Protein AF-A0A7W0NQZ9-F1 (afdb_monomer)

Sequence (507 aa):
LEPSPDFVGIAPGFDALADLITTAHADGIEVHAFVIMSAIWSKNPMFAPSPTLGPPINDQHVFNQHAWNKTTSTMRTGSDNWLTKSLAPLPTGVTFDGQRYGNDFWLDFGHPDAAAYTVDVLMHLVNNYAIDGLHLDRIRYPEFGVPAGQPAQTPANGTNVGYNSTSVARFNTRHDRTGNPAYGDEVWKQWRRHQVSNVVRRVYLNAIAAKPQLKISGALIATGSGPICAPGANCKTIWESNIRAEAYWRVYQDWRSWTEEGILDIAIPMNYKREHTPGQDVMYNEWNEWTKNQRYNRSTVIGIGNFLNAAEGNVRQVRRALATSAQGNNSDGVVFFSMATSNVAVTANPWSVPPGATTPIRSFADFARSLTTGKSGATLFEPNANDTGYQAIFSQPATIPVHSWKAAPLKGHLKGFARRANNTVLDTANVTITNLDNNTARTGATDGGGFYGGVDRTGIISRQGRARVRRRLFMCLERRCRSRHDGESQSRNSCTGHDGYSLACSA

Foldseek 3Di:
DADDAPPDPDDPPDDPQQVVCVVCVVVQHAAAAEDEQWFQFQADQLDDDDPRHHDTPDCPRLCNQQFAPNVVRAGDDDLSHQWKAFAPPEFPCQDRRRQQHNRTGTGALLNVVSLVVSLVVLVVCLQPHPHQEYEYEPLWWDDHHGDPPDDDDFLQQFERIRPRVSSQVLLCVLVVHDDDDGRRPPSVLVSSLCSSVQSLLSSLVSNCVSPVSRAYEYAAELPDAAQDDDPPRPVVVSCNHPRRVCRCGHTSNVVLVCLVQVSHQEYEYQLEFEQQDPPSVNRLLNNLQVQQVSNHLHAYAYEYAQQRAALLSVLVSQVSSQDAHPVRGGHPYYDYPPLVQNHAWDQLRCFDVVGRHTGHRDDSVQSVCCQQQQADVPHGSGDDPPDPDSDRNPVDDDHDDDRCCRVPNQFAKDKDFDADPVRHGDAQWKKWKAFPVVRDIDIGGAHRRRMDMGGRHHPPPDPDDDADADEPDPPPDDDDDDDDDDDDDDDDDDDDDDDRIYMYTDD

Structure (mmCIF, N/CA/C/O backbone):
data_AF-A0A7W0NQZ9-F1
#
_entry.id   AF-A0A7W0NQZ9-F1
#
loop_
_atom_site.group_PDB
_atom_site.id
_atom_site.type_symbol
_atom_site.label_atom_id
_atom_site.label_alt_id
_atom_site.label_comp_id
_atom_site.label_asym_id
_atom_site.label_entity_id
_atom_site.label_seq_id
_atom_site.pdbx_PDB_ins_code
_atom_site.Cartn_x
_atom_site.Cartn_y
_atom_site.Cartn_z
_atom_site.occupancy
_atom_site.B_iso_or_equiv
_atom_site.auth_seq_id
_atom_site.auth_comp_id
_atom_site.auth_asym_id
_atom_site.auth_atom_id
_atom_site.pdbx_PDB_model_num
ATOM 1 N N . LEU A 1 1 ? 6.523 -20.552 -3.587 1.00 79.38 1 LEU A N 1
ATOM 2 C CA . LEU A 1 1 ? 7.127 -19.352 -4.211 1.00 79.38 1 LEU A CA 1
ATOM 3 C C . LEU A 1 1 ? 8.152 -18.783 -3.254 1.00 79.38 1 LEU A C 1
ATOM 5 O O . LEU A 1 1 ? 9.317 -18.800 -3.601 1.00 79.38 1 LEU A O 1
ATOM 9 N N . GLU A 1 2 ? 7.745 -18.430 -2.035 1.00 88.38 2 GLU A N 1
ATOM 10 C CA . GLU A 1 2 ? 8.677 -18.200 -0.927 1.00 88.38 2 GLU A CA 1
ATOM 11 C C . GLU A 1 2 ? 8.844 -19.451 -0.053 1.00 88.38 2 GLU A C 1
ATOM 13 O O . GLU A 1 2 ? 7.896 -20.238 0.057 1.00 88.38 2 GLU A O 1
ATOM 18 N N . PRO A 1 3 ? 10.031 -19.661 0.539 1.00 90.44 3 PRO A N 1
ATOM 19 C CA . PRO A 1 3 ? 10.257 -20.703 1.530 1.00 90.44 3 PRO A CA 1
ATOM 20 C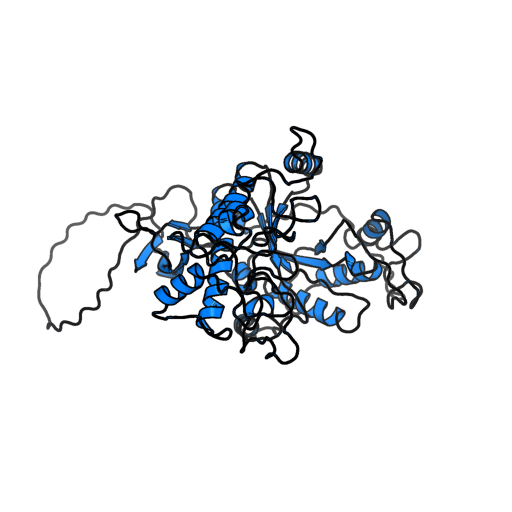 C . PRO A 1 3 ? 9.669 -20.323 2.898 1.00 90.44 3 PRO A C 1
ATOM 22 O O . PRO A 1 3 ? 9.310 -19.173 3.147 1.00 90.44 3 PRO A O 1
ATOM 25 N N . SER A 1 4 ? 9.598 -21.298 3.808 1.00 86.62 4 SER A N 1
ATOM 26 C CA . SER A 1 4 ? 9.229 -21.057 5.206 1.00 86.62 4 SER A CA 1
ATOM 27 C C . SER A 1 4 ? 10.175 -20.049 5.875 1.00 86.62 4 SER A C 1
ATOM 29 O O . SER A 1 4 ? 11.363 -20.023 5.542 1.00 86.62 4 SER A O 1
ATOM 31 N N . PRO A 1 5 ? 9.681 -19.243 6.832 1.00 85.38 5 PRO A N 1
ATOM 32 C CA . PRO A 1 5 ? 10.494 -18.229 7.487 1.00 85.38 5 PRO A CA 1
ATOM 33 C C . PRO A 1 5 ? 11.612 -18.858 8.327 1.00 85.38 5 PRO A C 1
ATOM 35 O O . PRO A 1 5 ? 11.401 -19.832 9.053 1.00 85.38 5 PRO A O 1
ATOM 38 N N . ASP A 1 6 ? 12.802 -18.266 8.258 1.00 88.19 6 ASP A N 1
ATOM 39 C CA . ASP A 1 6 ? 13.957 -18.727 9.024 1.00 88.19 6 ASP A CA 1
ATOM 40 C C . ASP A 1 6 ? 13.776 -18.484 10.527 1.00 88.19 6 ASP A C 1
ATOM 42 O O . ASP A 1 6 ? 13.259 -17.448 10.947 1.00 88.19 6 ASP A O 1
ATOM 46 N N . PHE A 1 7 ? 14.316 -19.389 11.348 1.00 87.50 7 PHE A N 1
ATOM 47 C CA . PHE A 1 7 ? 14.379 -19.249 12.810 1.00 87.50 7 PHE A CA 1
ATOM 48 C C . PHE A 1 7 ? 13.018 -19.064 13.504 1.00 87.50 7 PHE A C 1
ATOM 50 O O . PHE A 1 7 ? 12.965 -18.549 14.622 1.00 87.50 7 PHE A O 1
ATOM 57 N N . VAL A 1 8 ? 11.923 -19.497 12.874 1.00 84.06 8 VAL A N 1
ATOM 58 C CA . VAL A 1 8 ? 10.593 -19.510 13.491 1.00 84.06 8 VAL A CA 1
ATOM 59 C C . VAL A 1 8 ? 10.253 -20.934 13.912 1.00 84.06 8 VAL A C 1
ATOM 61 O O . VAL A 1 8 ? 10.234 -21.850 13.092 1.00 84.06 8 VAL A O 1
ATOM 64 N N . GLY A 1 9 ? 9.979 -21.124 15.203 1.00 84.38 9 GLY A N 1
ATOM 65 C CA . GLY A 1 9 ? 9.530 -22.402 15.751 1.00 84.38 9 GLY A CA 1
ATOM 66 C C . GLY A 1 9 ? 8.076 -22.686 15.381 1.00 84.38 9 GLY A C 1
ATOM 67 O O . GLY A 1 9 ? 7.191 -22.505 16.209 1.00 84.38 9 GLY A O 1
ATOM 68 N N . ILE A 1 10 ? 7.829 -23.099 14.138 1.00 84.56 10 ILE A N 1
ATOM 69 C CA . ILE A 1 10 ? 6.520 -23.582 13.683 1.00 84.56 10 ILE A CA 1
ATOM 70 C C . ILE A 1 10 ? 6.532 -25.108 13.764 1.00 84.56 10 ILE A C 1
ATOM 72 O O . ILE A 1 10 ? 7.441 -25.753 13.237 1.00 84.56 10 ILE A O 1
ATOM 76 N N . ALA A 1 11 ? 5.540 -25.687 14.444 1.00 88.69 11 ALA A N 1
ATOM 77 C CA . ALA A 1 11 ? 5.399 -27.136 14.521 1.00 88.69 11 ALA A CA 1
ATOM 78 C C . ALA A 1 11 ? 5.267 -27.733 13.102 1.00 88.69 11 ALA A C 1
ATOM 80 O O . ALA A 1 11 ? 4.543 -27.168 12.277 1.00 88.69 11 ALA A O 1
ATOM 81 N N . PRO A 1 12 ? 5.936 -28.859 12.785 1.00 87.44 12 PRO A N 1
ATOM 82 C CA . PRO A 1 12 ? 5.826 -29.480 11.469 1.00 87.44 12 PRO A CA 1
ATOM 83 C C . PRO A 1 12 ? 4.366 -29.727 11.070 1.00 87.44 12 PRO A C 1
ATOM 85 O O . PRO A 1 12 ? 3.598 -30.303 11.836 1.00 87.44 12 PRO A O 1
ATOM 88 N N . GLY A 1 13 ? 3.989 -29.284 9.869 1.00 87.62 13 GLY A N 1
ATOM 89 C CA . GLY A 1 13 ? 2.629 -29.428 9.341 1.00 87.62 13 GLY A CA 1
ATOM 90 C C . GLY A 1 13 ? 1.604 -28.417 9.869 1.00 87.62 13 GLY A C 1
ATOM 91 O O . GLY A 1 13 ? 0.474 -28.433 9.392 1.00 87.62 13 GLY A O 1
ATOM 92 N N . PHE A 1 14 ? 1.966 -27.529 10.803 1.00 92.88 14 PHE A N 1
ATOM 93 C CA . PHE A 1 14 ? 1.064 -26.469 11.253 1.00 92.88 14 PHE A CA 1
ATOM 94 C C . PHE A 1 14 ? 0.986 -25.334 10.225 1.00 92.88 14 PHE A C 1
ATOM 96 O O . PHE A 1 14 ? 1.981 -24.659 9.952 1.00 92.88 14 PHE A O 1
ATOM 103 N N . ASP A 1 15 ? -0.211 -25.107 9.686 1.00 93.06 15 ASP A N 1
ATOM 104 C CA . ASP A 1 15 ? -0.520 -23.977 8.813 1.00 93.06 15 ASP A CA 1
ATOM 105 C C . ASP A 1 15 ? -1.278 -22.902 9.602 1.00 93.06 15 ASP A C 1
ATOM 107 O O . ASP A 1 15 ? -2.495 -22.968 9.785 1.00 93.06 15 ASP A O 1
ATOM 111 N N . ALA A 1 16 ? -0.536 -21.897 10.065 1.00 92.75 16 ALA A N 1
ATOM 112 C CA . ALA A 1 16 ? -1.077 -20.822 10.889 1.00 92.75 16 ALA A CA 1
ATOM 113 C C . ALA A 1 16 ? -2.150 -19.983 10.172 1.00 92.75 16 ALA A C 1
ATOM 115 O O . ALA A 1 16 ? -3.039 -19.441 10.826 1.00 92.75 16 ALA A O 1
ATOM 116 N N . LEU A 1 17 ? -2.081 -19.853 8.842 1.00 94.88 17 LEU A N 1
ATOM 117 C CA . LEU A 1 17 ? -3.069 -19.078 8.096 1.00 94.88 17 LEU A CA 1
ATOM 118 C C . LEU A 1 17 ? -4.365 -19.878 7.930 1.00 94.88 17 LEU A C 1
ATOM 120 O O . LEU A 1 17 ? -5.444 -19.321 8.117 1.00 94.88 17 LEU A O 1
ATOM 124 N N . ALA A 1 18 ? -4.276 -21.173 7.617 1.00 96.81 18 ALA A N 1
ATOM 125 C CA . ALA A 1 18 ? -5.454 -22.035 7.514 1.00 96.81 18 ALA A CA 1
ATOM 126 C C . ALA A 1 18 ? -6.194 -22.174 8.858 1.00 96.81 18 ALA A C 1
ATOM 128 O O . ALA A 1 18 ? -7.426 -22.118 8.890 1.00 96.81 18 ALA A O 1
ATOM 129 N N . ASP A 1 19 ? -5.449 -22.305 9.959 1.00 96.88 19 ASP A N 1
ATOM 130 C CA . ASP A 1 19 ? -5.996 -22.362 11.320 1.00 96.88 19 ASP A CA 1
ATOM 131 C C . ASP A 1 19 ? -6.724 -21.059 11.700 1.00 96.88 19 ASP A C 1
ATOM 133 O O . ASP A 1 19 ? -7.880 -21.085 12.137 1.00 96.88 19 ASP A O 1
ATOM 137 N N . LEU A 1 20 ? -6.100 -19.905 11.422 1.00 96.94 20 LEU A N 1
ATOM 138 C CA . LEU A 1 20 ? -6.706 -18.589 11.638 1.00 96.94 20 LEU A CA 1
ATOM 139 C C . LEU A 1 20 ? -7.997 -18.411 10.831 1.00 96.94 20 LEU A C 1
ATOM 141 O O . LEU A 1 20 ? -8.989 -17.928 11.371 1.00 96.94 20 LEU A O 1
ATOM 145 N N . ILE A 1 21 ? -7.989 -18.792 9.549 1.00 98.50 21 ILE A N 1
ATOM 146 C CA . ILE A 1 21 ? -9.169 -18.707 8.676 1.00 98.50 21 ILE A CA 1
ATOM 147 C C . ILE A 1 21 ? -10.305 -19.558 9.234 1.00 98.50 21 ILE A C 1
ATOM 149 O O . ILE A 1 21 ? -11.417 -19.062 9.387 1.00 98.50 21 ILE A O 1
ATOM 153 N N . THR A 1 22 ? -10.016 -20.811 9.589 1.00 98.25 22 THR A N 1
ATOM 154 C CA . THR A 1 22 ? -11.019 -21.738 10.131 1.00 98.25 22 THR A CA 1
ATOM 155 C C . THR A 1 22 ? -11.648 -21.187 11.409 1.00 98.25 22 THR A C 1
ATOM 157 O O . THR A 1 22 ? -12.871 -21.185 11.544 1.00 98.25 22 THR A O 1
ATOM 160 N N . THR A 1 23 ? -10.820 -20.667 12.317 1.00 98.06 23 THR A N 1
ATOM 161 C CA . THR A 1 23 ? -11.275 -20.081 13.583 1.00 98.06 23 THR A CA 1
ATOM 162 C C . THR A 1 23 ? -12.136 -18.840 13.345 1.00 98.06 23 THR A C 1
ATOM 164 O O . THR A 1 23 ? -13.254 -18.759 13.840 1.00 98.06 23 THR A O 1
ATOM 167 N N . ALA A 1 24 ? -11.662 -17.893 12.532 1.00 97.44 24 ALA A N 1
ATOM 168 C CA . ALA A 1 24 ? -12.381 -16.651 12.257 1.00 97.44 24 ALA A CA 1
ATOM 169 C C . ALA A 1 24 ? -13.720 -16.889 11.540 1.00 97.44 24 ALA A C 1
ATOM 171 O O . ALA A 1 24 ? -14.727 -16.263 11.872 1.00 97.44 24 ALA A O 1
ATOM 172 N N . HIS A 1 25 ? -13.758 -17.819 10.582 1.00 97.62 25 HIS A N 1
ATOM 173 C CA . HIS A 1 25 ? -14.977 -18.155 9.847 1.00 97.62 25 HIS A CA 1
ATOM 174 C C . HIS A 1 25 ? -16.044 -18.792 10.739 1.00 97.62 25 HIS A C 1
ATOM 176 O O . HIS A 1 25 ? -17.227 -18.516 10.536 1.00 97.62 25 HIS A O 1
ATOM 182 N N . ALA A 1 26 ? -15.654 -19.580 11.747 1.00 97.44 26 ALA A N 1
ATOM 183 C CA . ALA A 1 26 ? -16.587 -20.135 12.731 1.00 97.44 26 ALA A CA 1
ATOM 184 C C . ALA A 1 26 ? -17.310 -19.043 13.546 1.00 97.44 26 ALA A C 1
ATOM 186 O O . ALA A 1 26 ? -18.457 -19.238 13.944 1.00 97.44 26 ALA A O 1
ATOM 187 N N . ASP A 1 27 ? -16.673 -17.880 13.712 1.00 95.38 27 ASP A N 1
ATOM 188 C CA . ASP A 1 27 ? -17.217 -16.704 14.399 1.00 95.38 27 ASP A CA 1
ATOM 189 C C . ASP A 1 27 ? -17.801 -15.645 13.437 1.00 95.38 27 ASP A C 1
ATOM 191 O O . ASP A 1 27 ? -18.165 -14.544 13.856 1.00 95.38 27 ASP A O 1
ATOM 195 N N . GLY A 1 28 ? -17.905 -15.949 12.137 1.00 95.12 28 GLY A N 1
ATOM 196 C CA . GLY A 1 28 ? -18.458 -15.029 11.136 1.00 95.12 28 GLY A CA 1
ATOM 197 C C . GLY A 1 28 ? -17.571 -13.813 10.831 1.00 95.12 28 GLY A C 1
ATOM 198 O O . GLY A 1 28 ? -18.083 -12.755 10.461 1.00 95.12 28 GLY A O 1
ATOM 199 N N . ILE A 1 29 ? -16.252 -13.945 10.991 1.00 96.44 29 ILE A N 1
ATOM 200 C CA . ILE A 1 29 ? -15.260 -12.890 10.747 1.00 96.44 29 ILE A CA 1
ATOM 201 C C . ILE A 1 29 ? -14.562 -13.137 9.406 1.00 96.44 29 ILE A C 1
ATOM 203 O O . ILE A 1 29 ? -14.013 -14.210 9.177 1.00 96.44 29 ILE A O 1
ATOM 207 N N . GLU A 1 30 ? -14.521 -12.124 8.536 1.00 97.31 30 GLU A N 1
ATOM 208 C CA . GLU A 1 30 ? -13.707 -12.183 7.316 1.00 97.31 30 GLU A CA 1
ATOM 209 C C . GLU A 1 30 ? -12.208 -12.116 7.634 1.00 97.31 30 GLU A C 1
ATOM 211 O O . GLU A 1 30 ? -11.756 -11.256 8.394 1.00 97.31 30 GLU A O 1
ATOM 216 N N . VAL A 1 31 ? -11.413 -12.938 6.950 1.00 98.06 31 VAL A N 1
ATOM 217 C CA . VAL A 1 31 ? -9.950 -12.891 7.018 1.00 98.06 31 VAL A CA 1
ATOM 218 C C . VAL A 1 31 ? -9.384 -12.250 5.760 1.00 98.06 31 VAL A C 1
ATOM 220 O O . VAL A 1 31 ? -9.471 -12.780 4.650 1.00 98.06 31 VAL A O 1
ATOM 223 N N . HIS A 1 32 ? -8.753 -11.091 5.951 1.00 98.06 32 HIS A N 1
ATOM 224 C CA . HIS A 1 32 ? -8.033 -10.372 4.906 1.00 98.06 32 HIS A CA 1
ATOM 225 C C . HIS A 1 32 ? -6.533 -10.558 5.133 1.00 98.06 32 HIS A C 1
ATOM 227 O O . HIS A 1 32 ? -5.989 -10.051 6.113 1.00 98.06 32 HIS A O 1
ATOM 233 N N . ALA A 1 33 ? -5.852 -11.282 4.244 1.00 97.94 33 ALA A N 1
ATOM 234 C CA . ALA A 1 33 ? -4.421 -11.530 4.389 1.00 97.94 33 ALA A CA 1
ATOM 235 C C . ALA A 1 33 ? -3.634 -10.220 4.229 1.00 97.94 33 ALA A C 1
ATOM 237 O O . ALA A 1 33 ? -3.613 -9.632 3.146 1.00 97.94 33 ALA A O 1
ATOM 238 N N . PHE A 1 34 ? -2.995 -9.767 5.311 1.00 97.06 34 PHE A N 1
ATOM 239 C CA . PHE A 1 34 ? -2.108 -8.606 5.317 1.00 97.06 34 PHE A CA 1
ATOM 240 C C . PHE A 1 34 ? -0.764 -8.994 4.695 1.00 97.06 34 PHE A C 1
ATOM 242 O O . PHE A 1 34 ? -0.037 -9.811 5.259 1.00 97.06 34 PHE A O 1
ATOM 249 N N . VAL A 1 35 ? -0.409 -8.394 3.557 1.00 96.88 35 VAL A N 1
ATOM 250 C CA . VAL A 1 35 ? 0.808 -8.742 2.808 1.00 96.88 35 VAL A CA 1
ATOM 251 C C . VAL A 1 35 ? 1.650 -7.501 2.538 1.00 96.88 35 VAL A C 1
ATOM 253 O O . VAL A 1 35 ? 1.198 -6.555 1.891 1.00 96.88 35 VAL A O 1
ATOM 256 N N . ILE A 1 36 ? 2.906 -7.532 2.982 1.00 96.44 36 ILE A N 1
ATOM 257 C CA . ILE A 1 36 ? 3.925 -6.556 2.591 1.00 96.44 36 ILE A CA 1
ATOM 258 C C . ILE A 1 36 ? 4.351 -6.853 1.152 1.00 96.44 36 ILE A C 1
ATOM 260 O O . ILE A 1 36 ? 4.851 -7.932 0.854 1.00 96.44 36 ILE A O 1
ATOM 264 N N . MET A 1 37 ? 4.154 -5.892 0.252 1.00 96.00 37 MET A N 1
ATOM 265 C CA . MET A 1 37 ? 4.296 -6.142 -1.185 1.00 96.00 37 MET A CA 1
ATOM 266 C C . MET A 1 37 ? 5.717 -5.994 -1.738 1.00 96.00 37 MET A C 1
ATOM 268 O O . MET A 1 37 ? 6.021 -6.550 -2.792 1.00 96.00 37 MET A O 1
ATOM 272 N N . SER A 1 38 ? 6.564 -5.207 -1.079 1.00 96.19 38 SER A N 1
ATOM 273 C CA . SER A 1 38 ? 7.838 -4.751 -1.650 1.00 96.19 38 SER A CA 1
ATOM 274 C C . SER A 1 38 ? 9.029 -4.907 -0.709 1.00 96.19 38 SER A C 1
ATOM 276 O O . SER A 1 38 ? 10.104 -5.243 -1.187 1.00 96.19 38 SER A O 1
ATOM 278 N N . ALA A 1 39 ? 8.881 -4.710 0.605 1.00 97.06 39 ALA A N 1
ATOM 279 C CA . ALA A 1 39 ? 9.972 -4.922 1.557 1.00 97.06 39 ALA A CA 1
ATOM 280 C C . ALA A 1 39 ? 10.151 -6.419 1.858 1.00 97.06 39 ALA A C 1
ATOM 282 O O . ALA A 1 39 ? 9.292 -7.028 2.488 1.00 97.06 39 ALA A O 1
ATOM 283 N N . ILE A 1 40 ? 11.261 -6.999 1.403 1.00 96.06 40 ILE A N 1
ATOM 284 C CA . ILE A 1 40 ? 11.466 -8.459 1.368 1.00 96.06 40 ILE A CA 1
ATOM 285 C C . ILE A 1 40 ? 12.496 -8.976 2.373 1.00 96.06 40 ILE A C 1
ATOM 287 O O . ILE A 1 40 ? 12.542 -10.170 2.644 1.00 96.06 40 ILE A O 1
ATOM 291 N N . TRP A 1 41 ? 13.350 -8.110 2.917 1.00 96.75 41 TRP A N 1
ATOM 292 C CA . TRP A 1 41 ? 14.337 -8.504 3.922 1.00 96.75 41 TRP A CA 1
ATOM 293 C C . TRP A 1 41 ? 14.789 -7.304 4.743 1.00 96.75 41 TRP A C 1
ATOM 295 O O . TRP A 1 41 ? 14.931 -6.216 4.191 1.00 96.75 41 TRP A O 1
ATOM 305 N N . SER A 1 42 ? 15.047 -7.494 6.039 1.00 95.69 42 SER A N 1
ATOM 306 C CA . SER A 1 42 ? 15.401 -6.397 6.955 1.00 95.69 42 SER A CA 1
ATOM 307 C C . SER A 1 42 ? 16.732 -6.579 7.696 1.00 95.69 42 SER A C 1
ATOM 309 O O . SER A 1 42 ? 17.272 -5.631 8.276 1.00 95.69 42 SER A O 1
ATOM 311 N N . LYS A 1 43 ? 17.303 -7.788 7.682 1.00 95.62 43 LYS A N 1
ATOM 312 C CA . LYS A 1 43 ? 18.543 -8.099 8.405 1.00 95.62 43 LYS A CA 1
ATOM 313 C C . LYS A 1 43 ? 19.764 -7.699 7.580 1.00 95.62 43 LYS A C 1
ATOM 315 O O . LYS A 1 43 ? 19.735 -7.723 6.351 1.00 95.62 43 LYS A O 1
ATOM 320 N N . ASN A 1 44 ? 20.851 -7.324 8.256 1.00 96.38 44 ASN A N 1
ATOM 321 C CA . ASN A 1 44 ? 22.106 -6.985 7.585 1.00 96.38 44 ASN A CA 1
ATOM 322 C C . ASN A 1 44 ? 22.758 -8.268 7.019 1.00 96.38 44 ASN A C 1
ATOM 324 O O . ASN A 1 44 ? 23.169 -9.116 7.817 1.00 96.38 44 ASN A O 1
ATOM 328 N N . PRO A 1 45 ? 22.888 -8.408 5.685 1.00 97.00 45 PRO A N 1
ATOM 329 C CA . PRO A 1 45 ? 23.332 -9.644 5.046 1.00 97.00 45 PRO A CA 1
ATOM 330 C C . PRO A 1 45 ? 24.853 -9.865 5.085 1.00 97.00 45 PRO A C 1
ATOM 332 O O . PRO A 1 45 ? 25.317 -10.908 4.637 1.00 97.00 45 PRO A O 1
ATOM 335 N N . MET A 1 46 ? 25.629 -8.920 5.631 1.00 96.81 46 MET A N 1
ATOM 336 C CA . MET A 1 46 ? 27.085 -9.058 5.803 1.00 96.81 46 MET A CA 1
ATOM 337 C C . MET A 1 46 ? 27.480 -10.070 6.884 1.00 96.81 46 MET A C 1
ATOM 339 O O . MET A 1 46 ? 28.637 -10.470 6.964 1.00 96.81 46 MET A O 1
ATOM 343 N N . PHE A 1 47 ? 26.544 -10.434 7.758 1.00 96.69 47 PHE A N 1
ATOM 344 C CA . PHE A 1 47 ? 26.782 -11.363 8.855 1.00 96.69 47 PHE A CA 1
ATOM 345 C C . PHE A 1 47 ? 26.312 -12.773 8.498 1.00 96.69 47 PHE A C 1
ATOM 347 O O . PHE A 1 47 ? 25.513 -12.971 7.582 1.00 96.69 47 PHE A O 1
ATOM 354 N N . ALA A 1 48 ? 26.765 -13.761 9.266 1.00 95.31 48 ALA A N 1
ATOM 355 C CA . ALA A 1 48 ? 26.212 -15.106 9.183 1.00 95.31 48 ALA A CA 1
ATOM 356 C C . ALA A 1 48 ? 24.703 -15.101 9.529 1.00 95.31 48 ALA A C 1
ATOM 358 O O . ALA A 1 48 ? 24.291 -14.325 10.401 1.00 95.31 48 ALA A O 1
ATOM 359 N N . PRO A 1 49 ? 23.880 -15.952 8.880 1.00 95.81 49 PRO A N 1
ATOM 360 C CA . PRO A 1 49 ? 22.459 -16.078 9.197 1.00 95.81 49 PRO A CA 1
ATOM 361 C C . PRO A 1 49 ? 22.209 -16.358 10.684 1.00 95.81 49 PRO A C 1
ATOM 363 O O . PRO A 1 49 ? 22.758 -17.298 11.257 1.00 95.81 49 PRO A O 1
ATOM 366 N N . SER A 1 50 ? 21.347 -15.551 11.301 1.00 95.19 50 SER A N 1
ATOM 367 C CA . SER A 1 50 ? 20.879 -15.706 12.680 1.00 95.19 50 SER A CA 1
ATOM 368 C C . SER A 1 50 ? 19.439 -15.182 12.834 1.00 95.19 50 SER A C 1
ATOM 370 O O . SER A 1 50 ? 18.889 -14.550 11.917 1.00 95.19 50 SER A O 1
ATOM 372 N N . PRO A 1 51 ? 18.794 -15.366 14.004 1.00 93.31 51 PRO A N 1
ATOM 373 C CA . PRO A 1 51 ? 17.474 -14.793 14.259 1.00 93.31 51 PRO A CA 1
ATOM 374 C C . PRO A 1 51 ? 17.396 -13.273 14.048 1.00 93.31 51 PRO A C 1
ATOM 376 O O . PRO A 1 51 ? 16.326 -12.772 13.712 1.00 93.31 51 PRO A O 1
ATOM 379 N N . THR A 1 52 ? 18.509 -12.540 14.159 1.00 93.12 52 THR A N 1
ATOM 380 C CA . THR A 1 52 ? 18.545 -11.068 14.064 1.00 93.12 52 THR A CA 1
ATOM 381 C C . THR A 1 52 ? 19.452 -10.522 12.958 1.00 93.12 52 THR A C 1
ATOM 383 O O . THR A 1 52 ? 19.323 -9.351 12.602 1.00 93.12 52 THR A O 1
ATOM 386 N N . LEU A 1 53 ? 20.343 -11.335 12.382 1.00 95.56 53 LEU A N 1
ATOM 387 C CA . LEU A 1 53 ? 21.343 -10.915 11.394 1.00 95.56 53 LEU A CA 1
ATOM 388 C C . LEU A 1 53 ? 21.443 -11.888 10.206 1.00 95.56 53 LEU A C 1
ATOM 390 O O . LEU A 1 53 ? 20.873 -12.976 10.221 1.00 95.56 53 LEU A O 1
ATOM 394 N N . GLY A 1 54 ? 22.182 -11.472 9.179 1.00 96.19 54 GLY A N 1
ATOM 395 C CA . GLY A 1 54 ? 22.528 -12.275 8.010 1.00 96.19 54 GLY A CA 1
ATOM 396 C C . GLY A 1 54 ? 21.449 -12.345 6.929 1.00 96.19 54 GLY A C 1
ATOM 397 O O . GLY A 1 54 ? 20.376 -11.756 7.078 1.00 96.19 54 GLY A O 1
ATOM 398 N N . PRO A 1 55 ? 21.754 -12.986 5.788 1.00 96.38 55 PRO A N 1
ATOM 399 C CA . PRO A 1 55 ? 20.794 -13.233 4.717 1.00 96.38 55 PRO A CA 1
ATOM 400 C C . PRO A 1 55 ? 19.854 -14.398 5.079 1.00 96.38 55 PRO A C 1
ATOM 402 O O . PRO A 1 55 ? 20.147 -15.142 6.021 1.00 96.38 55 PRO A O 1
ATOM 405 N N . PRO A 1 56 ? 18.754 -14.599 4.329 1.00 95.81 56 PRO A N 1
ATOM 406 C CA . PRO A 1 56 ? 17.922 -15.779 4.492 1.00 95.81 56 PRO A CA 1
ATOM 407 C C . PRO A 1 56 ? 18.734 -17.067 4.305 1.00 95.81 56 PRO A C 1
ATOM 409 O O . PRO A 1 56 ? 19.648 -17.115 3.470 1.00 95.81 56 PRO A O 1
ATOM 412 N N . ILE A 1 57 ? 18.400 -18.125 5.043 1.00 94.56 57 ILE A N 1
ATOM 413 C CA . ILE A 1 57 ? 19.103 -19.411 4.941 1.00 94.56 57 ILE A CA 1
ATOM 414 C C . ILE A 1 57 ? 18.794 -20.053 3.590 1.00 94.56 57 ILE A C 1
ATOM 416 O O . ILE A 1 57 ? 19.713 -20.420 2.854 1.00 94.56 57 ILE A O 1
ATOM 420 N N . ASN A 1 58 ? 17.507 -20.155 3.250 1.00 94.12 58 ASN A N 1
ATOM 421 C CA . ASN A 1 58 ? 17.068 -20.839 2.042 1.00 94.12 58 ASN A CA 1
ATOM 422 C C . ASN A 1 58 ? 17.474 -20.060 0.781 1.00 94.12 58 ASN A C 1
ATOM 424 O O . ASN A 1 58 ? 17.120 -18.892 0.605 1.00 94.12 58 ASN A O 1
ATOM 428 N N . ASP A 1 59 ? 18.204 -20.717 -0.122 1.00 94.06 59 ASP A N 1
ATOM 429 C CA . ASP A 1 59 ? 18.659 -20.110 -1.373 1.00 94.06 59 ASP A CA 1
ATOM 430 C C . ASP A 1 59 ? 17.504 -19.638 -2.252 1.00 94.06 59 ASP A C 1
ATOM 432 O O . ASP A 1 59 ? 17.666 -18.652 -2.957 1.00 94.06 59 ASP A O 1
ATOM 436 N N . GLN A 1 60 ? 16.340 -20.287 -2.185 1.00 94.69 60 GLN A N 1
ATOM 437 C CA . GLN A 1 60 ? 15.164 -19.955 -2.994 1.00 94.69 60 GLN A CA 1
ATOM 438 C C . GLN A 1 60 ? 14.440 -18.681 -2.541 1.00 94.69 60 GLN A C 1
ATOM 440 O O . GLN A 1 60 ? 13.551 -18.217 -3.245 1.00 94.69 60 GLN A O 1
ATOM 445 N N . HIS A 1 61 ? 14.797 -18.104 -1.389 1.00 96.50 61 HIS A N 1
ATOM 446 C CA . HIS A 1 61 ? 14.214 -16.839 -0.946 1.00 96.50 61 HIS A CA 1
ATOM 447 C C . HIS A 1 61 ? 14.540 -15.724 -1.952 1.00 96.50 61 HIS A C 1
ATOM 449 O O . HIS A 1 61 ? 15.704 -15.563 -2.338 1.00 96.50 61 HIS A O 1
ATOM 455 N N . VAL A 1 62 ? 13.551 -14.904 -2.327 1.00 97.00 62 VAL A N 1
ATOM 456 C CA . VAL A 1 62 ? 13.700 -13.857 -3.362 1.00 97.00 62 VAL A CA 1
ATOM 457 C C . VAL A 1 62 ? 14.911 -12.945 -3.137 1.00 97.00 62 VAL A C 1
ATOM 459 O O . VAL A 1 62 ? 15.628 -12.604 -4.075 1.00 97.00 62 VAL A O 1
ATOM 462 N N . PHE A 1 63 ? 15.207 -12.603 -1.881 1.00 97.50 63 PHE A N 1
ATOM 463 C CA . PHE A 1 63 ? 16.392 -11.816 -1.527 1.00 97.50 63 PHE A CA 1
ATOM 464 C C . PHE A 1 63 ? 17.717 -12.488 -1.944 1.00 97.50 63 PHE A C 1
ATOM 466 O O . PHE A 1 63 ? 18.598 -11.822 -2.477 1.00 97.50 63 PHE A O 1
ATOM 473 N N . ASN A 1 64 ? 17.868 -13.803 -1.771 1.00 96.56 64 ASN A N 1
ATOM 474 C CA . ASN A 1 64 ? 19.077 -14.523 -2.191 1.00 96.56 64 ASN A CA 1
ATOM 475 C C . ASN A 1 64 ? 19.141 -14.706 -3.714 1.00 96.56 64 ASN A C 1
ATOM 477 O O . ASN A 1 64 ? 20.222 -14.665 -4.307 1.00 96.56 64 ASN A O 1
ATOM 481 N N . GLN A 1 65 ? 17.990 -14.884 -4.361 1.00 96.75 65 GLN A N 1
ATOM 482 C CA . GLN A 1 65 ? 17.910 -15.054 -5.813 1.00 96.75 65 GLN A CA 1
ATOM 483 C C . GLN A 1 65 ? 18.176 -13.746 -6.568 1.00 96.75 65 GLN A C 1
ATOM 485 O O . GLN A 1 65 ? 18.872 -13.760 -7.581 1.00 96.75 65 GLN A O 1
ATOM 490 N N . HIS A 1 66 ? 17.688 -12.614 -6.044 1.00 97.62 66 HIS A N 1
ATOM 491 C CA . HIS A 1 66 ? 17.566 -11.376 -6.822 1.00 97.62 66 HIS A CA 1
ATOM 492 C C . HIS A 1 66 ? 18.016 -10.090 -6.114 1.00 97.62 66 HIS A C 1
ATOM 494 O O . HIS A 1 66 ? 17.801 -8.991 -6.623 1.00 97.62 66 HIS A O 1
ATOM 500 N N . ALA A 1 67 ? 18.652 -10.185 -4.944 1.00 97.38 67 ALA A N 1
ATOM 501 C CA . ALA A 1 67 ? 19.239 -9.024 -4.273 1.00 97.38 67 ALA A CA 1
ATOM 502 C C . ALA A 1 67 ? 20.679 -9.272 -3.815 1.00 97.38 67 ALA A C 1
ATOM 504 O O . ALA A 1 67 ? 21.583 -8.536 -4.207 1.00 97.38 67 ALA A O 1
ATOM 505 N N . TRP A 1 68 ? 20.915 -10.314 -3.021 1.00 97.50 68 TRP A N 1
ATOM 506 C CA . TRP A 1 68 ? 22.196 -10.597 -2.378 1.00 97.50 68 TRP A CA 1
ATOM 507 C C . TRP A 1 68 ? 22.854 -11.852 -2.945 1.00 97.50 68 TRP A C 1
ATOM 509 O O . TRP A 1 68 ? 22.227 -12.904 -3.043 1.00 97.50 68 TRP A O 1
ATOM 519 N N . ASN A 1 69 ? 24.137 -11.762 -3.291 1.00 95.88 69 ASN A N 1
ATOM 520 C CA . ASN A 1 69 ? 24.952 -12.917 -3.636 1.00 95.88 69 ASN A CA 1
ATOM 521 C C . ASN A 1 69 ? 25.735 -13.374 -2.397 1.00 95.88 69 ASN A C 1
ATOM 523 O O . ASN A 1 69 ? 26.690 -12.719 -1.977 1.00 95.88 69 ASN A O 1
ATOM 527 N N . LYS A 1 70 ? 25.343 -14.520 -1.827 1.00 93.75 70 LYS A N 1
ATOM 528 C CA . LYS A 1 70 ? 25.979 -15.091 -0.628 1.00 93.75 70 LYS A CA 1
ATOM 529 C C . LYS A 1 70 ? 27.422 -15.546 -0.860 1.00 93.75 70 LYS A C 1
ATOM 531 O O . LYS A 1 70 ? 28.211 -15.522 0.076 1.00 93.75 70 LYS A O 1
ATOM 536 N N . THR A 1 71 ? 27.776 -15.943 -2.082 1.00 93.06 71 THR A N 1
ATOM 537 C CA . THR A 1 71 ? 29.126 -16.422 -2.415 1.00 93.06 71 THR A CA 1
ATOM 538 C C . THR A 1 71 ? 30.123 -15.273 -2.458 1.00 93.06 71 THR A C 1
ATOM 540 O O . THR A 1 71 ? 31.227 -15.394 -1.940 1.00 93.06 71 THR A O 1
ATOM 543 N N . THR A 1 72 ? 29.735 -14.148 -3.058 1.00 95.12 72 THR A N 1
ATOM 544 C CA . THR A 1 72 ? 30.613 -12.979 -3.195 1.00 95.12 72 THR A CA 1
ATOM 545 C C . THR A 1 72 ? 30.438 -11.964 -2.070 1.00 95.12 72 THR A C 1
ATOM 547 O O . THR A 1 72 ? 31.246 -11.049 -1.962 1.00 95.12 72 THR A O 1
ATOM 550 N N . SER A 1 73 ? 29.410 -12.111 -1.227 1.00 95.44 73 SER A N 1
ATOM 551 C CA . SER A 1 73 ? 29.002 -11.112 -0.230 1.00 95.44 73 SER A CA 1
ATOM 552 C C . SER A 1 73 ? 28.797 -9.722 -0.845 1.00 95.44 73 SER A C 1
ATOM 554 O O . SER A 1 73 ? 29.274 -8.712 -0.327 1.00 95.44 73 SER A O 1
ATOM 556 N N . THR A 1 74 ? 28.101 -9.667 -1.983 1.00 96.12 74 THR A N 1
ATOM 557 C CA . THR A 1 74 ? 27.801 -8.415 -2.692 1.00 96.12 74 THR A CA 1
ATOM 558 C C . THR A 1 74 ? 26.350 -8.356 -3.145 1.00 96.12 74 THR A C 1
ATOM 560 O O . THR A 1 74 ? 25.696 -9.383 -3.340 1.00 96.12 74 THR A O 1
ATOM 563 N N . MET A 1 75 ? 25.853 -7.141 -3.393 1.00 96.75 75 MET A N 1
ATOM 564 C CA . MET A 1 75 ? 24.594 -6.964 -4.116 1.00 96.75 75 MET A CA 1
ATOM 565 C C . MET A 1 75 ? 24.730 -7.511 -5.542 1.00 96.75 75 MET A C 1
ATOM 567 O O . MET A 1 75 ? 25.784 -7.379 -6.172 1.00 96.75 75 MET A O 1
ATOM 571 N N . ARG A 1 76 ? 23.657 -8.106 -6.061 1.00 96.56 76 ARG A N 1
ATOM 572 C CA . ARG A 1 76 ? 23.536 -8.462 -7.478 1.00 96.56 76 ARG A CA 1
ATOM 573 C C . ARG A 1 76 ? 23.476 -7.192 -8.332 1.00 96.56 76 ARG A C 1
ATOM 575 O O . ARG A 1 76 ? 23.204 -6.096 -7.834 1.00 96.56 76 ARG A O 1
ATOM 582 N N . THR A 1 77 ? 23.726 -7.324 -9.627 1.00 94.06 77 THR A N 1
ATOM 583 C CA . THR A 1 77 ? 23.750 -6.204 -10.580 1.00 94.06 77 THR A CA 1
ATOM 584 C C . THR A 1 77 ? 22.941 -6.538 -11.834 1.00 94.06 77 THR A C 1
ATOM 586 O O . THR A 1 77 ? 22.530 -7.679 -12.034 1.00 94.06 77 THR A O 1
ATOM 589 N N . GLY A 1 78 ? 22.682 -5.532 -12.674 1.00 93.19 78 GLY A N 1
ATOM 590 C CA . GLY A 1 78 ? 21.907 -5.706 -13.905 1.00 93.19 78 GLY A CA 1
ATOM 591 C C . GLY A 1 78 ? 20.460 -6.136 -13.645 1.00 93.19 78 GLY A C 1
ATOM 592 O O . GLY A 1 78 ? 19.865 -5.753 -12.637 1.00 93.19 78 GLY A O 1
ATOM 593 N N . SER A 1 79 ? 19.909 -6.935 -14.560 1.00 94.50 79 SER A N 1
ATOM 594 C CA . SER A 1 79 ? 18.540 -7.470 -14.485 1.00 94.50 79 SER A CA 1
ATOM 595 C C . SER A 1 79 ? 18.328 -8.482 -13.358 1.00 94.50 79 SER A C 1
ATOM 597 O O . SER A 1 79 ? 17.195 -8.739 -12.966 1.00 94.50 79 SER A O 1
ATOM 599 N N . ASP A 1 80 ? 19.402 -9.042 -12.805 1.00 95.94 80 ASP A N 1
ATOM 600 C CA . ASP A 1 80 ? 19.302 -9.972 -11.678 1.00 95.94 80 ASP A CA 1
ATOM 601 C C . ASP A 1 80 ? 19.097 -9.242 -10.348 1.00 95.94 80 ASP A C 1
ATOM 603 O O . ASP A 1 80 ? 18.848 -9.886 -9.333 1.00 95.94 80 ASP A O 1
ATOM 607 N N . ASN A 1 81 ? 19.216 -7.909 -10.329 1.00 98.00 81 ASN A N 1
ATOM 608 C CA . ASN A 1 81 ? 18.925 -7.098 -9.159 1.00 98.00 81 ASN A CA 1
ATOM 609 C C . ASN A 1 81 ? 17.524 -6.493 -9.246 1.00 98.00 81 ASN A C 1
ATOM 611 O O . ASN A 1 81 ? 17.261 -5.575 -10.027 1.00 98.00 81 ASN A O 1
ATOM 615 N N . TRP A 1 82 ? 16.635 -6.980 -8.391 1.00 98.56 82 TRP A N 1
ATOM 616 C CA . TRP A 1 82 ? 15.235 -6.566 -8.358 1.00 98.56 82 TRP A CA 1
ATOM 617 C C . TRP A 1 82 ? 14.949 -5.423 -7.385 1.00 98.56 82 TRP A C 1
ATOM 619 O O . TRP A 1 82 ? 13.801 -4.992 -7.274 1.00 98.56 82 TRP A O 1
ATOM 629 N N . LEU A 1 83 ? 15.956 -4.921 -6.670 1.00 98.69 83 LEU A N 1
ATOM 630 C CA . LEU A 1 83 ? 15.749 -3.894 -5.660 1.00 98.69 83 LEU A CA 1
ATOM 631 C C . LEU A 1 83 ? 15.581 -2.495 -6.255 1.00 98.69 83 LEU A C 1
ATOM 633 O O . LEU A 1 83 ? 16.195 -2.147 -7.270 1.00 98.69 83 LEU A O 1
ATOM 637 N N . THR A 1 84 ? 14.795 -1.658 -5.575 1.00 98.38 84 THR A N 1
ATOM 638 C CA . THR A 1 84 ? 14.818 -0.207 -5.808 1.00 98.38 84 THR A CA 1
ATOM 639 C C . THR A 1 84 ? 16.154 0.368 -5.348 1.00 98.38 84 THR A C 1
ATOM 641 O O . THR A 1 84 ? 16.786 -0.136 -4.419 1.00 98.38 84 THR A O 1
ATOM 644 N N . LYS A 1 85 ? 16.574 1.458 -5.993 1.00 97.06 85 LYS A N 1
ATOM 645 C CA . LYS A 1 85 ? 17.844 2.129 -5.720 1.00 97.06 85 LYS A CA 1
ATOM 646 C C . LYS A 1 85 ? 17.692 3.650 -5.633 1.00 97.06 85 LYS A C 1
ATOM 648 O O . LYS A 1 85 ? 16.890 4.248 -6.355 1.00 97.06 85 LYS A O 1
ATOM 653 N N . SER A 1 86 ? 18.492 4.270 -4.770 1.00 96.44 86 SER A N 1
ATOM 654 C CA . SER A 1 86 ? 18.781 5.708 -4.740 1.00 96.44 86 SER A CA 1
ATOM 655 C C . SER A 1 86 ? 20.114 6.001 -5.427 1.00 96.44 86 SER A C 1
ATOM 657 O O . SER A 1 86 ? 21.044 5.197 -5.377 1.00 96.44 86 SER A O 1
ATOM 659 N N . LEU A 1 87 ? 20.226 7.173 -6.045 1.00 94.38 87 LEU A N 1
ATOM 660 C CA . LEU A 1 87 ? 21.459 7.651 -6.668 1.00 94.38 87 LEU A CA 1
ATOM 661 C C . LEU A 1 87 ? 22.334 8.407 -5.667 1.00 94.38 87 LEU A C 1
ATOM 663 O O . LEU A 1 87 ? 21.834 8.960 -4.688 1.00 94.38 87 LEU A O 1
ATOM 667 N N . ALA A 1 88 ? 23.642 8.450 -5.915 1.00 91.44 88 ALA A N 1
ATOM 668 C CA . ALA A 1 88 ? 24.559 9.266 -5.127 1.00 91.44 88 ALA A CA 1
ATOM 669 C C . ALA A 1 88 ? 24.318 10.776 -5.378 1.00 91.44 88 ALA A C 1
ATOM 671 O O . ALA A 1 88 ? 24.003 11.150 -6.509 1.00 91.44 88 ALA A O 1
ATOM 672 N N . PRO A 1 89 ? 24.501 11.653 -4.370 1.00 90.38 89 PRO A N 1
ATOM 673 C CA . PRO A 1 89 ? 24.790 11.336 -2.970 1.00 90.38 89 PRO A CA 1
ATOM 674 C C . PRO A 1 89 ? 23.591 10.673 -2.272 1.00 90.38 89 PRO A C 1
ATOM 676 O O . PRO A 1 89 ? 22.439 11.063 -2.475 1.00 90.38 89 PRO A O 1
ATOM 679 N N . LEU A 1 90 ? 23.871 9.647 -1.460 1.00 90.56 90 LEU A N 1
ATOM 680 C CA . LEU A 1 90 ? 22.824 8.830 -0.848 1.00 90.56 90 LEU A CA 1
ATOM 681 C C . LEU A 1 90 ? 22.068 9.597 0.252 1.00 90.56 90 LEU A C 1
ATOM 683 O O . LEU A 1 90 ? 22.689 10.329 1.026 1.00 90.56 90 LEU A O 1
ATOM 687 N N . PRO A 1 91 ? 20.738 9.415 0.357 1.00 89.31 91 PRO A N 1
ATOM 688 C CA . PRO A 1 91 ? 19.962 9.985 1.453 1.00 89.31 91 PRO A CA 1
ATOM 689 C C . PRO A 1 91 ? 20.288 9.372 2.826 1.00 89.31 91 PRO A C 1
ATOM 691 O O . PRO A 1 91 ? 20.878 8.294 2.926 1.00 89.31 91 PRO A O 1
ATOM 694 N N . THR A 1 92 ? 19.848 10.026 3.905 1.00 88.69 92 THR A N 1
ATOM 695 C CA . THR A 1 92 ? 20.079 9.551 5.276 1.00 88.69 92 THR A CA 1
ATOM 696 C C . THR A 1 92 ? 19.369 8.225 5.505 1.00 88.69 92 THR A C 1
ATOM 698 O O . THR A 1 92 ? 18.183 8.080 5.207 1.00 88.69 92 THR A O 1
ATOM 701 N N . GLY A 1 93 ? 20.089 7.266 6.088 1.00 90.50 93 GLY A N 1
ATOM 702 C CA . GLY A 1 93 ? 19.553 5.934 6.357 1.00 90.50 93 GLY A CA 1
ATOM 703 C C . GLY A 1 93 ? 19.436 5.059 5.110 1.00 90.50 93 GLY A C 1
ATOM 704 O O . GLY A 1 93 ? 18.881 3.967 5.208 1.00 90.50 93 GLY A O 1
ATOM 705 N N . VAL A 1 94 ? 19.962 5.500 3.960 1.00 95.12 94 VAL A N 1
ATOM 706 C CA . VAL A 1 94 ? 20.073 4.668 2.763 1.00 95.12 94 VAL A CA 1
ATOM 707 C C . VAL A 1 94 ? 21.485 4.086 2.675 1.00 95.12 94 VAL A C 1
ATOM 709 O O . VAL A 1 94 ? 22.473 4.816 2.665 1.00 95.12 94 VAL A O 1
ATOM 712 N N . THR A 1 95 ? 21.587 2.759 2.636 1.00 95.12 95 THR A N 1
ATOM 713 C CA . THR A 1 95 ? 22.855 2.006 2.684 1.00 95.12 95 THR A CA 1
ATOM 714 C C . THR A 1 95 ? 22.923 0.967 1.555 1.00 95.12 95 THR A C 1
ATOM 716 O O . THR A 1 95 ? 22.029 0.923 0.709 1.00 95.12 95 THR A O 1
ATOM 719 N N . PHE A 1 96 ? 23.992 0.158 1.498 1.00 96.50 96 PHE A N 1
ATOM 720 C CA . PHE A 1 96 ? 24.201 -0.875 0.465 1.00 96.50 96 PHE A CA 1
ATOM 721 C C . PHE A 1 96 ? 24.093 -0.323 -0.965 1.00 96.50 96 PHE A C 1
ATOM 723 O O . PHE A 1 96 ? 23.277 -0.781 -1.759 1.00 96.50 96 PHE A O 1
ATOM 730 N N . ASP A 1 97 ? 24.891 0.708 -1.271 1.00 94.00 97 ASP A N 1
ATOM 731 C CA . ASP A 1 97 ? 24.901 1.363 -2.591 1.00 94.00 97 ASP A CA 1
ATOM 732 C C . ASP A 1 97 ? 23.495 1.819 -3.043 1.00 94.00 97 ASP A C 1
ATOM 734 O O . ASP A 1 97 ? 23.057 1.616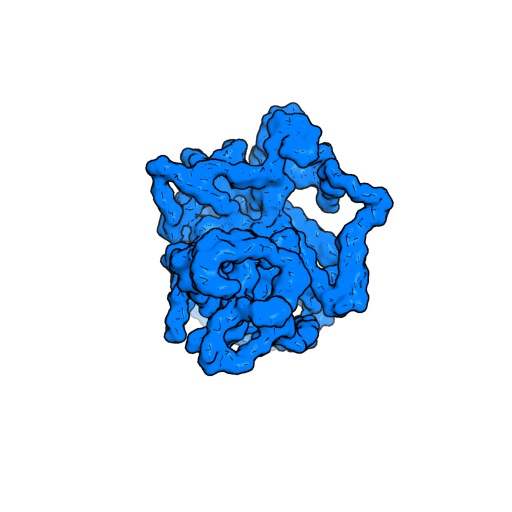 -4.177 1.00 94.00 97 ASP A O 1
ATOM 738 N N . GLY A 1 98 ? 22.748 2.413 -2.111 1.00 95.88 98 GLY A N 1
ATOM 739 C CA . GLY A 1 98 ? 21.436 2.985 -2.396 1.00 95.88 98 GLY A CA 1
ATOM 740 C C . GLY A 1 98 ? 20.264 2.007 -2.336 1.00 95.88 98 GLY A C 1
ATOM 741 O O . GLY A 1 98 ? 19.161 2.422 -2.672 1.00 95.88 98 GLY A O 1
ATOM 742 N N . GLN A 1 99 ? 20.472 0.742 -1.958 1.00 97.44 99 GLN A N 1
ATOM 743 C CA . GLN A 1 99 ? 19.470 -0.327 -2.115 1.00 97.44 99 GLN A CA 1
ATOM 744 C C . GLN A 1 99 ? 18.774 -0.749 -0.815 1.00 97.44 99 GLN A C 1
ATOM 746 O O . GLN A 1 99 ? 17.798 -1.501 -0.846 1.00 97.44 99 GLN A O 1
ATOM 751 N N . ARG A 1 100 ? 19.256 -0.274 0.338 1.00 97.38 100 ARG A N 1
ATOM 752 C CA . ARG A 1 100 ? 18.641 -0.537 1.645 1.00 97.38 100 ARG A CA 1
ATOM 753 C C . ARG A 1 100 ? 18.137 0.758 2.255 1.00 97.38 100 ARG A C 1
ATOM 755 O O . ARG A 1 100 ? 18.928 1.678 2.438 1.00 97.38 100 ARG A O 1
ATOM 762 N N . TYR A 1 101 ? 16.855 0.809 2.600 1.00 96.75 101 TYR A N 1
ATOM 763 C CA . TYR A 1 101 ? 16.167 1.983 3.135 1.00 96.75 101 TYR A CA 1
ATOM 764 C C . TYR A 1 101 ? 15.806 1.749 4.598 1.00 96.75 101 TYR A C 1
ATOM 766 O O . TYR A 1 101 ? 14.984 0.888 4.920 1.00 96.75 101 TYR A O 1
ATOM 774 N N . GLY A 1 102 ? 16.452 2.491 5.499 1.00 94.69 102 GLY A N 1
ATOM 775 C CA . GLY A 1 102 ? 16.430 2.161 6.918 1.00 94.69 102 GLY A CA 1
ATOM 776 C C . GLY A 1 102 ? 16.992 0.754 7.118 1.00 94.69 102 GLY A C 1
ATOM 777 O O . GLY A 1 102 ? 18.154 0.490 6.807 1.00 94.69 102 GLY A O 1
ATOM 778 N N . ASN A 1 103 ? 16.150 -0.161 7.594 1.00 94.88 103 ASN A N 1
ATOM 779 C CA . ASN A 1 103 ? 16.534 -1.561 7.750 1.00 94.88 103 ASN A CA 1
ATOM 780 C C . ASN A 1 103 ? 16.162 -2.443 6.558 1.00 94.88 103 ASN A C 1
ATOM 782 O O . ASN A 1 103 ? 16.714 -3.532 6.436 1.00 94.88 103 ASN A O 1
ATOM 786 N N . ASP A 1 104 ? 15.299 -1.983 5.661 1.00 97.50 104 ASP A N 1
ATOM 787 C CA . ASP A 1 104 ? 14.605 -2.858 4.725 1.00 97.50 104 ASP A CA 1
ATOM 788 C C . ASP A 1 104 ? 15.189 -2.779 3.307 1.00 97.50 104 ASP A C 1
ATOM 790 O O . ASP A 1 104 ? 15.560 -1.710 2.815 1.00 97.50 104 ASP A O 1
ATOM 794 N N . PHE A 1 105 ? 15.215 -3.918 2.624 1.00 98.31 105 PHE A N 1
ATOM 795 C CA . PHE A 1 105 ? 15.458 -4.039 1.190 1.00 98.31 105 PHE A CA 1
ATOM 796 C C . PHE A 1 105 ? 14.124 -4.191 0.468 1.00 98.31 105 PHE A C 1
ATOM 798 O O . PHE A 1 105 ? 13.292 -5.013 0.857 1.00 98.31 105 PHE A O 1
ATOM 805 N N . TRP A 1 106 ? 13.926 -3.391 -0.577 1.00 98.56 106 TRP A N 1
ATOM 806 C CA . TRP A 1 106 ? 12.639 -3.254 -1.251 1.00 98.56 106 TRP A CA 1
ATOM 807 C C . TRP A 1 106 ? 12.750 -3.635 -2.722 1.00 98.56 106 TRP A C 1
ATOM 809 O O . TRP A 1 106 ? 13.633 -3.131 -3.410 1.00 98.56 106 TRP A O 1
ATOM 819 N N . LEU A 1 107 ? 11.836 -4.468 -3.213 1.00 98.56 107 LEU A N 1
ATOM 820 C CA . LEU A 1 107 ? 11.632 -4.712 -4.639 1.00 98.56 107 LEU A CA 1
ATOM 821 C C . LEU A 1 107 ? 11.202 -3.423 -5.358 1.00 98.56 107 LEU A C 1
ATOM 823 O O . LEU A 1 107 ? 10.469 -2.603 -4.801 1.00 98.56 107 LEU A O 1
ATOM 827 N N . ASP A 1 108 ? 11.621 -3.263 -6.612 1.00 98.62 108 ASP A N 1
ATOM 828 C CA . ASP A 1 108 ? 11.164 -2.189 -7.497 1.00 98.62 108 ASP A CA 1
ATOM 829 C C . ASP A 1 108 ? 10.061 -2.698 -8.431 1.00 98.62 108 ASP A C 1
ATOM 831 O O . ASP A 1 108 ? 10.305 -3.549 -9.285 1.00 98.62 108 ASP A O 1
ATOM 835 N N . PHE A 1 109 ? 8.850 -2.146 -8.335 1.00 98.12 109 PHE A N 1
ATOM 836 C CA . PHE A 1 109 ? 7.756 -2.514 -9.247 1.00 98.12 109 PHE A CA 1
ATOM 837 C C . PHE A 1 109 ? 7.994 -2.075 -10.700 1.00 98.12 109 PHE A C 1
ATOM 839 O O . PHE A 1 109 ? 7.275 -2.507 -11.599 1.00 98.12 109 PHE A O 1
ATOM 846 N N . GLY A 1 110 ? 8.998 -1.232 -10.957 1.00 97.75 110 GLY A N 1
ATOM 847 C CA . GLY A 1 110 ? 9.488 -0.953 -12.301 1.00 97.75 110 GLY A CA 1
ATOM 848 C C . GLY A 1 110 ? 10.354 -2.065 -12.894 1.00 97.75 110 GLY A C 1
ATOM 849 O O . GLY A 1 110 ? 10.594 -2.048 -14.104 1.00 97.75 110 GLY A O 1
ATOM 850 N N . HIS A 1 111 ? 10.781 -3.047 -12.096 1.00 98.56 111 HIS A N 1
ATOM 851 C CA . HIS A 1 111 ? 11.376 -4.278 -12.600 1.00 98.56 111 HIS A CA 1
ATOM 852 C C . HIS A 1 111 ? 10.262 -5.284 -12.955 1.00 98.56 111 HIS A C 1
ATOM 854 O O . HIS A 1 111 ? 9.510 -5.692 -12.066 1.00 98.56 111 HIS A O 1
ATOM 860 N N . PRO A 1 112 ? 10.130 -5.714 -14.226 1.00 97.56 112 PRO A N 1
ATOM 861 C CA . PRO A 1 112 ? 9.017 -6.557 -14.671 1.00 97.56 112 PRO A CA 1
ATOM 862 C C . PRO A 1 112 ? 8.913 -7.875 -13.902 1.00 97.56 112 PRO A C 1
ATOM 864 O O . PRO A 1 112 ? 7.818 -8.249 -13.483 1.00 97.56 112 PRO A O 1
ATOM 867 N N . ASP A 1 113 ? 10.045 -8.545 -13.677 1.00 97.94 113 ASP A N 1
ATOM 868 C CA . ASP A 1 113 ? 10.051 -9.844 -12.999 1.00 97.94 113 ASP A CA 1
ATOM 869 C C . ASP A 1 113 ? 9.763 -9.725 -11.500 1.00 97.94 113 ASP A C 1
ATOM 871 O O . ASP A 1 113 ? 9.019 -10.541 -10.967 1.00 97.94 113 ASP A O 1
ATOM 875 N N . ALA A 1 114 ? 10.230 -8.659 -10.840 1.00 98.31 114 ALA A N 1
ATOM 876 C CA . ALA A 1 114 ? 9.900 -8.385 -9.444 1.00 98.31 114 ALA A CA 1
ATOM 877 C C . ALA A 1 114 ? 8.399 -8.119 -9.273 1.00 98.31 114 ALA A C 1
ATOM 879 O O . ALA A 1 114 ? 7.755 -8.692 -8.397 1.00 98.31 114 ALA A O 1
ATOM 880 N N . ALA A 1 115 ? 7.818 -7.301 -10.158 1.00 98.19 115 ALA A N 1
ATOM 881 C CA . ALA A 1 115 ? 6.383 -7.044 -10.183 1.00 98.19 115 ALA A CA 1
ATOM 882 C C . ALA A 1 115 ? 5.568 -8.326 -10.437 1.00 98.19 115 ALA A C 1
ATOM 884 O O . ALA A 1 115 ? 4.549 -8.546 -9.780 1.00 98.19 115 ALA A O 1
ATOM 885 N N . ALA A 1 116 ? 6.006 -9.178 -11.372 1.00 97.81 116 ALA A N 1
ATOM 886 C CA . ALA A 1 116 ? 5.354 -10.454 -11.661 1.00 97.81 116 ALA A CA 1
ATOM 887 C C . ALA A 1 116 ? 5.433 -11.419 -10.472 1.00 97.81 116 ALA A C 1
ATOM 889 O O . ALA A 1 116 ? 4.399 -11.927 -10.047 1.00 97.81 116 ALA A O 1
ATOM 890 N N . TYR A 1 117 ? 6.621 -11.589 -9.890 1.00 98.00 117 TYR A N 1
ATOM 891 C CA . TYR A 1 117 ? 6.845 -12.395 -8.695 1.00 98.00 117 TYR A CA 1
ATOM 892 C C . TYR A 1 117 ? 5.926 -11.958 -7.545 1.00 98.00 117 TYR A C 1
ATOM 894 O O . TYR A 1 117 ? 5.238 -12.790 -6.954 1.00 98.00 117 TYR A O 1
ATOM 902 N N . THR A 1 118 ? 5.839 -10.651 -7.271 1.00 97.75 118 THR A N 1
ATOM 903 C CA . THR A 1 118 ? 4.964 -10.133 -6.216 1.00 97.75 118 THR A CA 1
ATOM 904 C C . THR A 1 118 ? 3.501 -10.494 -6.499 1.00 97.75 118 THR A C 1
ATOM 906 O O . THR A 1 118 ? 2.807 -10.984 -5.612 1.00 97.75 118 THR A O 1
ATOM 909 N N . VAL A 1 119 ? 3.019 -10.308 -7.735 1.00 98.25 119 VAL A N 1
ATOM 910 C CA . VAL A 1 119 ? 1.653 -10.714 -8.120 1.00 98.25 119 VAL A CA 1
ATOM 911 C C . VAL A 1 119 ? 1.439 -12.214 -7.911 1.00 98.25 119 VAL A C 1
ATOM 913 O O . VAL A 1 119 ? 0.384 -12.605 -7.412 1.00 98.25 119 VAL A O 1
ATOM 916 N N . ASP A 1 120 ? 2.416 -13.046 -8.263 1.00 98.00 120 ASP A N 1
ATOM 917 C CA . ASP A 1 120 ? 2.315 -14.500 -8.150 1.00 98.00 120 ASP A CA 1
ATOM 918 C C . ASP A 1 120 ? 2.253 -14.956 -6.685 1.00 98.00 120 ASP A C 1
ATOM 920 O O . ASP A 1 120 ? 1.458 -15.840 -6.362 1.00 98.00 120 ASP A O 1
ATOM 924 N N . VAL A 1 121 ? 2.995 -14.310 -5.775 1.00 97.25 121 VAL A N 1
ATOM 925 C CA . VAL A 1 121 ? 2.892 -14.550 -4.322 1.00 97.25 121 VAL A CA 1
ATOM 926 C C . VAL A 1 121 ? 1.478 -14.260 -3.818 1.00 97.25 121 VAL A C 1
ATOM 928 O O . VAL A 1 121 ? 0.881 -15.093 -3.133 1.00 97.25 121 VAL A O 1
ATOM 931 N N . LEU A 1 122 ? 0.891 -13.120 -4.195 1.00 98.00 122 LEU A N 1
ATOM 932 C CA . LEU A 1 122 ? -0.477 -12.791 -3.784 1.00 98.00 122 LEU A CA 1
ATOM 933 C C . LEU A 1 122 ? -1.505 -13.742 -4.403 1.00 98.00 122 LEU A C 1
ATOM 935 O O . LEU A 1 122 ? -2.438 -14.171 -3.725 1.00 98.00 122 LEU A O 1
ATOM 939 N N . MET A 1 123 ? -1.331 -14.120 -5.671 1.00 98.38 123 MET A N 1
ATOM 940 C CA . MET A 1 123 ? -2.221 -15.082 -6.318 1.00 98.38 123 MET A CA 1
ATOM 941 C C . MET A 1 123 ? -2.079 -16.490 -5.743 1.00 98.38 123 MET A C 1
ATOM 943 O O . MET A 1 123 ? -3.057 -17.235 -5.736 1.00 98.38 123 MET A O 1
ATOM 947 N N . HIS A 1 124 ? -0.914 -16.853 -5.210 1.00 97.44 124 HIS A N 1
ATOM 948 C CA . HIS A 1 124 ? -0.753 -18.095 -4.466 1.00 97.44 124 HIS A CA 1
ATOM 949 C C . HIS A 1 124 ? -1.647 -18.106 -3.219 1.00 97.44 124 HIS A C 1
ATOM 951 O O . HIS A 1 124 ? -2.372 -19.078 -3.019 1.00 97.44 124 HIS A O 1
ATOM 957 N N . LEU A 1 125 ? -1.695 -17.016 -2.446 1.00 97.56 125 LEU A N 1
ATOM 958 C CA . LEU A 1 125 ? -2.614 -16.900 -1.305 1.00 97.56 125 LEU A CA 1
ATOM 959 C C . LEU A 1 125 ? -4.080 -16.994 -1.748 1.00 97.56 125 LEU A C 1
ATOM 961 O O . LEU A 1 125 ? -4.846 -17.789 -1.208 1.00 97.56 125 LEU A O 1
ATOM 965 N N . VAL A 1 126 ? -4.454 -16.239 -2.786 1.00 98.50 126 VAL A N 1
ATOM 966 C CA . VAL A 1 126 ? -5.820 -16.239 -3.335 1.00 98.50 126 VAL A CA 1
ATOM 967 C C . VAL A 1 126 ? -6.249 -17.632 -3.780 1.00 98.50 126 VAL A C 1
ATOM 969 O O . VAL A 1 126 ? -7.387 -18.017 -3.527 1.00 98.50 126 VAL A O 1
ATOM 972 N N . ASN A 1 127 ? -5.377 -18.392 -4.437 1.00 98.12 127 ASN A N 1
ATOM 973 C CA . ASN A 1 127 ? -5.744 -19.684 -5.013 1.00 98.12 127 ASN A CA 1
ATOM 974 C C . ASN A 1 127 ? -5.727 -20.835 -3.999 1.00 98.12 127 ASN A C 1
ATOM 976 O O . ASN A 1 127 ? -6.433 -21.813 -4.221 1.00 98.12 127 ASN A O 1
ATOM 980 N N . ASN A 1 128 ? -4.954 -20.730 -2.911 1.00 97.31 128 ASN A N 1
ATOM 981 C CA . ASN A 1 128 ? -4.729 -21.850 -1.988 1.00 97.31 128 ASN A CA 1
ATOM 982 C C . ASN A 1 128 ? -5.399 -21.685 -0.615 1.00 97.31 128 ASN A C 1
ATOM 984 O O . ASN A 1 128 ? -5.589 -22.682 0.071 1.00 97.31 128 ASN A O 1
ATOM 988 N N . TYR A 1 129 ? -5.809 -20.473 -0.227 1.00 98.00 129 TYR A N 1
ATOM 989 C CA . TYR A 1 129 ? -6.458 -20.222 1.065 1.00 98.00 129 TYR A CA 1
ATOM 990 C C . TYR A 1 129 ? -7.866 -19.675 0.897 1.00 98.00 129 TYR A C 1
ATOM 992 O O . TYR A 1 129 ? -8.122 -18.882 -0.009 1.00 98.00 129 TYR A O 1
ATOM 1000 N N . ALA A 1 130 ? -8.782 -20.030 1.798 1.00 97.75 130 ALA A N 1
ATOM 1001 C CA . ALA A 1 130 ? -10.141 -19.486 1.853 1.00 97.75 130 ALA A CA 1
ATOM 1002 C C . ALA A 1 130 ? -10.184 -18.064 2.455 1.00 97.75 130 ALA A C 1
ATOM 1004 O O . ALA A 1 130 ? -11.016 -17.764 3.294 1.00 97.75 130 ALA A O 1
ATOM 1005 N N . ILE A 1 131 ? -9.277 -17.182 2.030 1.00 98.50 131 ILE A N 1
ATOM 1006 C CA . ILE A 1 131 ? -9.282 -15.770 2.426 1.00 98.50 131 ILE A CA 1
ATOM 1007 C C . ILE A 1 131 ? -10.428 -15.004 1.756 1.00 98.50 131 ILE A C 1
ATOM 1009 O O . ILE A 1 131 ? -10.748 -15.238 0.584 1.00 98.50 131 ILE A O 1
ATOM 1013 N N . ASP A 1 132 ? -10.973 -14.036 2.484 1.00 98.50 132 ASP A N 1
ATOM 1014 C CA . ASP A 1 132 ? -12.039 -13.133 2.033 1.00 98.50 132 ASP A CA 1
ATOM 1015 C C . ASP A 1 132 ? -11.476 -11.862 1.394 1.00 98.50 132 ASP A C 1
ATOM 1017 O O . ASP A 1 132 ? -12.136 -11.191 0.594 1.00 98.50 132 ASP A O 1
ATOM 1021 N N . GLY A 1 133 ? -10.220 -11.541 1.707 1.00 98.44 133 GLY A N 1
ATOM 1022 C CA . GLY A 1 133 ? -9.552 -10.382 1.149 1.00 98.44 133 GLY A CA 1
ATOM 1023 C C . GLY A 1 133 ? -8.035 -10.448 1.151 1.00 98.44 133 GLY A C 1
ATOM 1024 O O . GLY A 1 133 ? -7.407 -11.270 1.816 1.00 98.44 133 GLY A O 1
ATOM 1025 N N . LEU A 1 134 ? -7.448 -9.529 0.396 1.00 98.69 134 LEU A N 1
ATOM 1026 C CA . LEU A 1 134 ? -6.039 -9.167 0.474 1.00 98.69 134 LEU A CA 1
ATOM 1027 C C . LEU A 1 134 ? -5.960 -7.743 1.019 1.00 98.69 134 LEU A C 1
ATOM 1029 O O . LEU A 1 134 ? -6.581 -6.836 0.461 1.00 98.69 134 LEU A O 1
ATOM 1033 N N . HIS A 1 135 ? -5.186 -7.545 2.081 1.00 98.56 135 HIS A N 1
ATOM 1034 C CA . HIS A 1 135 ? -4.824 -6.229 2.585 1.00 98.56 135 HIS A CA 1
ATOM 1035 C C . HIS A 1 135 ? -3.382 -5.921 2.196 1.00 98.56 135 HIS A C 1
ATOM 1037 O O . HIS A 1 135 ? -2.428 -6.517 2.693 1.00 98.56 135 HIS A O 1
ATOM 1043 N N . LEU A 1 136 ? -3.234 -5.012 1.245 1.00 98.69 136 LEU A N 1
ATOM 1044 C CA . LEU A 1 136 ? -1.975 -4.722 0.588 1.00 98.69 136 LEU A CA 1
ATOM 1045 C C . LEU A 1 136 ? -1.207 -3.638 1.367 1.00 98.69 136 LEU A C 1
ATOM 1047 O O . LEU A 1 136 ? -1.662 -2.496 1.457 1.00 98.69 136 LEU A O 1
ATOM 1051 N N . ASP A 1 137 ? -0.030 -3.955 1.900 1.00 97.81 137 ASP A N 1
ATOM 1052 C CA . ASP A 1 137 ? 0.843 -2.989 2.578 1.00 97.81 137 ASP A CA 1
ATOM 1053 C C . ASP A 1 137 ? 2.132 -2.739 1.793 1.00 97.81 137 ASP A C 1
ATOM 1055 O O . ASP A 1 137 ? 2.580 -3.549 0.979 1.00 97.81 137 ASP A O 1
ATOM 1059 N N . ARG A 1 138 ? 2.729 -1.565 2.018 1.00 96.69 138 ARG A N 1
ATOM 1060 C CA . ARG A 1 138 ? 3.959 -1.114 1.355 1.00 96.69 138 ARG A CA 1
ATOM 1061 C C . ARG A 1 138 ? 3.856 -1.154 -0.175 1.00 96.69 138 ARG A C 1
ATOM 1063 O O . ARG A 1 138 ? 4.832 -1.379 -0.885 1.00 96.69 138 ARG A O 1
ATOM 1070 N N . ILE A 1 139 ? 2.669 -0.845 -0.696 1.00 97.12 139 ILE A N 1
ATOM 1071 C CA . ILE A 1 139 ? 2.388 -0.679 -2.130 1.00 97.12 139 ILE A CA 1
ATOM 1072 C C . ILE A 1 139 ? 2.900 0.684 -2.624 1.00 97.12 139 ILE A C 1
ATOM 1074 O O . ILE A 1 139 ? 2.137 1.554 -3.041 1.00 97.12 139 ILE A O 1
ATOM 1078 N N . ARG A 1 140 ? 4.192 0.939 -2.444 1.00 97.69 140 ARG A N 1
ATOM 1079 C CA . ARG A 1 140 ? 4.809 2.253 -2.631 1.00 97.69 140 ARG A CA 1
ATOM 1080 C C . ARG A 1 140 ? 6.327 2.130 -2.675 1.00 97.69 140 ARG A C 1
ATOM 1082 O O . ARG A 1 140 ? 6.867 1.074 -2.354 1.00 97.69 140 ARG A O 1
ATOM 1089 N N . TYR A 1 141 ? 7.000 3.224 -3.007 1.00 98.00 141 TYR A N 1
ATOM 1090 C CA . TYR A 1 141 ? 8.439 3.352 -2.786 1.00 98.00 141 TYR A CA 1
ATOM 1091 C C . TYR A 1 141 ? 8.747 3.734 -1.325 1.00 98.00 141 TYR A C 1
ATOM 1093 O O . TYR A 1 141 ? 7.921 4.397 -0.693 1.00 98.00 141 TYR A O 1
ATOM 1101 N N . PRO A 1 142 ? 9.916 3.337 -0.788 1.00 95.94 142 PRO A N 1
ATOM 1102 C CA . PRO A 1 142 ? 10.273 3.568 0.609 1.00 95.94 142 PRO A CA 1
ATOM 1103 C C . PRO A 1 142 ? 10.396 5.049 0.977 1.00 95.94 142 PRO A C 1
ATOM 1105 O O . PRO A 1 142 ? 10.929 5.865 0.221 1.00 95.94 142 PRO A O 1
ATOM 1108 N N . GLU A 1 143 ? 9.968 5.370 2.195 1.00 90.19 143 GLU A N 1
ATOM 1109 C CA . GLU A 1 143 ? 10.253 6.628 2.876 1.00 90.19 143 GLU A CA 1
ATOM 1110 C C . GLU A 1 143 ? 11.700 6.675 3.399 1.00 90.19 143 GLU A C 1
ATOM 1112 O O . GLU A 1 143 ? 12.236 5.680 3.886 1.00 90.19 143 GLU A O 1
ATOM 1117 N N . PHE A 1 144 ? 12.336 7.848 3.356 1.00 90.25 144 PHE A N 1
ATOM 1118 C CA . PHE A 1 144 ? 13.663 8.075 3.937 1.00 90.25 144 PHE A CA 1
ATOM 1119 C C . PHE A 1 144 ? 13.882 9.556 4.269 1.00 90.25 144 PHE A C 1
ATOM 1121 O O . PHE A 1 144 ? 13.215 10.440 3.724 1.00 90.25 144 PHE A O 1
ATOM 1128 N N . GLY A 1 145 ? 14.834 9.827 5.164 1.00 79.19 145 GLY A N 1
ATOM 1129 C CA . GLY A 1 145 ? 15.200 11.184 5.564 1.00 79.19 145 GLY A CA 1
ATOM 1130 C C . GLY A 1 145 ? 16.116 11.873 4.551 1.00 79.19 145 GLY A C 1
ATOM 1131 O O . GLY A 1 145 ? 16.973 11.246 3.927 1.00 79.19 145 GLY A O 1
ATOM 1132 N N . VAL A 1 146 ? 15.972 13.190 4.414 1.00 76.12 146 VAL A N 1
ATOM 1133 C CA . VAL A 1 146 ? 16.909 14.024 3.647 1.00 76.12 146 VAL A CA 1
ATOM 1134 C C . VAL A 1 146 ? 18.071 14.429 4.567 1.00 76.12 146 VAL A C 1
ATOM 1136 O O . VAL A 1 146 ? 17.800 14.922 5.664 1.00 76.12 146 VAL A O 1
ATOM 1139 N N . PRO A 1 147 ? 19.346 14.229 4.178 1.00 70.56 147 PRO A N 1
ATOM 1140 C CA . PRO A 1 147 ? 20.484 14.718 4.954 1.00 70.56 147 PRO A CA 1
ATOM 1141 C C . PRO A 1 147 ? 20.456 16.237 5.137 1.00 70.56 147 PRO A C 1
ATOM 1143 O O . PRO A 1 147 ? 19.998 16.969 4.258 1.00 70.56 147 PRO A O 1
ATOM 1146 N N . ALA A 1 148 ? 21.009 16.720 6.251 1.00 66.50 148 ALA A N 1
ATOM 1147 C CA . ALA A 1 148 ? 21.240 18.148 6.437 1.00 66.50 148 ALA A CA 1
ATOM 1148 C C . ALA A 1 148 ? 22.106 18.698 5.286 1.00 66.50 148 ALA A C 1
ATOM 1150 O O . ALA A 1 148 ? 23.104 18.086 4.909 1.00 66.50 148 ALA A O 1
ATOM 1151 N N . GLY A 1 149 ? 21.702 19.834 4.711 1.00 67.00 149 GLY A N 1
ATOM 1152 C CA . GLY A 1 149 ? 22.398 20.466 3.584 1.00 67.00 149 GLY A CA 1
ATOM 1153 C C . GLY A 1 149 ? 22.022 19.944 2.190 1.00 67.00 149 GLY A C 1
ATOM 1154 O O . GLY A 1 149 ? 22.504 20.496 1.206 1.00 67.00 149 GLY A O 1
ATOM 1155 N N . GLN A 1 150 ? 21.148 18.936 2.074 1.00 73.19 150 GLN A N 1
ATOM 1156 C CA . GLN A 1 150 ? 20.567 18.523 0.788 1.00 73.19 150 GLN A CA 1
ATOM 1157 C C . GLN A 1 150 ? 19.218 19.222 0.535 1.00 73.19 150 GLN A C 1
ATOM 1159 O O . GLN A 1 150 ? 18.509 19.536 1.498 1.00 73.19 150 GLN A O 1
ATOM 1164 N N . PRO A 1 151 ? 18.822 19.460 -0.735 1.00 75.19 151 PRO A N 1
ATOM 1165 C CA . PRO A 1 151 ? 17.535 20.070 -1.049 1.00 75.19 151 PRO A CA 1
ATOM 1166 C C . PRO A 1 151 ? 16.374 19.293 -0.430 1.00 75.19 151 PRO A C 1
ATOM 1168 O O . PRO A 1 151 ? 16.299 18.066 -0.538 1.00 75.19 151 PRO A O 1
ATOM 1171 N N . ALA A 1 152 ? 15.438 20.015 0.187 1.00 84.50 152 ALA A N 1
ATOM 1172 C CA . ALA A 1 152 ? 14.234 19.409 0.729 1.00 84.50 152 ALA A CA 1
ATOM 1173 C C . ALA A 1 152 ? 13.444 18.685 -0.373 1.00 84.50 152 ALA A C 1
ATOM 1175 O O . ALA A 1 152 ? 13.304 19.172 -1.501 1.00 84.50 152 ALA A O 1
ATOM 1176 N N . GLN A 1 153 ? 12.886 17.531 -0.012 1.00 89.25 153 GLN A N 1
ATOM 1177 C CA . GLN A 1 153 ? 11.914 16.831 -0.840 1.00 89.25 153 GLN A CA 1
ATOM 1178 C C . GLN A 1 153 ? 10.612 17.627 -0.873 1.00 89.25 153 GLN A C 1
ATOM 1180 O O . GLN A 1 153 ? 9.993 17.864 0.166 1.00 89.25 153 GLN A O 1
ATOM 1185 N N . THR A 1 154 ? 10.189 18.001 -2.071 1.00 91.31 154 THR A N 1
ATOM 1186 C CA . THR A 1 154 ? 8.945 18.727 -2.340 1.00 91.31 154 THR A CA 1
ATOM 1187 C C . THR A 1 154 ? 8.270 18.107 -3.564 1.00 91.31 154 THR A C 1
ATOM 1189 O O . THR A 1 154 ? 8.932 17.378 -4.309 1.00 91.31 154 THR A O 1
ATOM 1192 N N . PRO A 1 155 ? 6.992 18.420 -3.845 1.00 91.38 155 PRO A N 1
ATOM 1193 C CA . PRO A 1 155 ? 6.356 18.029 -5.093 1.00 91.38 155 PRO A CA 1
ATOM 1194 C C . PRO A 1 155 ? 7.196 18.404 -6.316 1.00 91.38 155 PRO A C 1
ATOM 1196 O O . PRO A 1 155 ? 7.335 17.584 -7.216 1.00 91.38 155 PRO A O 1
ATOM 1199 N N . ALA A 1 156 ? 7.820 19.588 -6.319 1.00 91.31 156 ALA A N 1
ATOM 1200 C CA . ALA A 1 156 ? 8.660 20.053 -7.421 1.00 91.31 156 ALA A CA 1
ATOM 1201 C C . ALA A 1 156 ? 9.990 19.284 -7.525 1.00 91.31 156 ALA A C 1
ATOM 1203 O O . ALA A 1 156 ? 10.361 18.844 -8.608 1.00 91.31 156 ALA A O 1
ATOM 1204 N N . ASN A 1 157 ? 10.688 19.066 -6.406 1.00 89.50 157 ASN A N 1
ATOM 1205 C CA . ASN A 1 157 ? 12.018 18.442 -6.409 1.00 89.50 157 ASN A CA 1
ATOM 1206 C C . ASN A 1 157 ? 11.971 16.907 -6.484 1.00 89.50 157 ASN A C 1
ATOM 1208 O O . ASN A 1 157 ? 12.959 16.276 -6.858 1.00 89.50 157 ASN A O 1
ATOM 1212 N N . GLY A 1 158 ? 10.838 16.299 -6.128 1.00 91.00 158 GLY A N 1
ATOM 1213 C CA . GLY A 1 158 ? 10.651 14.851 -6.105 1.00 91.00 158 GLY A CA 1
ATOM 1214 C C . GLY A 1 158 ? 11.501 14.139 -5.049 1.00 91.00 158 GLY A C 1
ATOM 1215 O O . GLY A 1 158 ? 11.943 14.728 -4.059 1.00 91.00 158 GLY A O 1
ATOM 1216 N N . THR A 1 159 ? 11.703 12.834 -5.254 1.00 92.81 159 THR A N 1
ATOM 1217 C CA . THR A 1 159 ? 12.433 11.958 -4.325 1.00 92.81 159 THR A CA 1
ATOM 1218 C C . THR A 1 159 ? 13.456 11.075 -5.032 1.00 92.81 159 THR A C 1
ATOM 1220 O O . THR A 1 159 ? 13.251 10.611 -6.160 1.00 92.81 159 THR A O 1
ATOM 1223 N N . ASN A 1 160 ? 14.575 10.837 -4.346 1.00 94.38 160 ASN A N 1
ATOM 1224 C CA . ASN A 1 160 ? 15.682 10.007 -4.812 1.00 94.38 160 ASN A CA 1
ATOM 1225 C C . ASN A 1 160 ? 15.431 8.509 -4.534 1.00 94.38 160 ASN A C 1
ATOM 1227 O O . ASN A 1 160 ? 16.007 7.952 -3.604 1.00 94.38 160 ASN A O 1
ATOM 1231 N N . VAL A 1 161 ? 14.534 7.871 -5.289 1.00 96.19 161 VAL A N 1
ATOM 1232 C CA . VAL A 1 161 ? 14.161 6.447 -5.152 1.00 96.19 161 VAL A CA 1
ATOM 1233 C C . VAL A 1 161 ? 13.582 5.903 -6.460 1.00 96.19 161 VAL A C 1
ATOM 1235 O O . VAL A 1 161 ? 13.047 6.673 -7.259 1.00 96.19 161 VAL A O 1
ATOM 1238 N N . GLY A 1 162 ? 13.655 4.590 -6.679 1.00 97.44 162 GLY A N 1
ATOM 1239 C CA . GLY A 1 162 ? 13.105 3.921 -7.861 1.00 97.44 162 GLY A CA 1
ATOM 1240 C C . GLY A 1 162 ? 14.053 3.854 -9.057 1.00 97.44 162 GLY A C 1
ATOM 1241 O O . GLY A 1 162 ? 13.608 3.633 -10.180 1.00 97.44 162 GLY A O 1
ATOM 1242 N N . TYR A 1 163 ? 15.358 4.059 -8.843 1.00 98.12 163 TYR A N 1
ATOM 1243 C CA . TYR A 1 163 ? 16.387 4.006 -9.888 1.00 98.12 163 TYR A CA 1
ATOM 1244 C C . TYR A 1 163 ? 16.932 2.592 -10.118 1.00 98.12 163 TYR A C 1
ATOM 1246 O O . TYR A 1 163 ? 18.124 2.414 -10.378 1.00 98.12 163 TYR A O 1
ATOM 1254 N N . ASN A 1 164 ? 16.080 1.567 -10.018 1.00 98.44 164 ASN A N 1
ATOM 1255 C CA . ASN A 1 164 ? 16.446 0.244 -10.509 1.00 98.44 164 ASN A CA 1
ATOM 1256 C C . ASN A 1 164 ? 16.844 0.340 -11.995 1.00 98.44 164 ASN A C 1
ATOM 1258 O O . ASN A 1 164 ? 16.125 0.938 -12.799 1.00 98.44 164 ASN A O 1
ATOM 1262 N N . SER A 1 165 ? 17.990 -0.240 -12.364 1.00 97.81 165 SER A N 1
ATOM 1263 C CA . SER A 1 165 ? 18.565 -0.059 -13.706 1.00 97.81 165 SER A CA 1
ATOM 1264 C C . SER A 1 165 ? 17.651 -0.560 -14.833 1.00 97.81 165 SER A C 1
ATOM 1266 O O . SER A 1 165 ? 17.533 0.107 -15.862 1.00 97.81 165 SER A O 1
ATOM 1268 N N . THR A 1 166 ? 16.921 -1.658 -14.609 1.00 98.12 166 THR A N 1
ATOM 1269 C CA . THR A 1 166 ? 15.919 -2.178 -15.546 1.00 98.12 166 THR A CA 1
ATOM 1270 C C . THR A 1 166 ? 14.748 -1.203 -15.692 1.00 98.12 166 THR A C 1
ATOM 1272 O O . THR A 1 166 ? 14.340 -0.898 -16.810 1.00 98.12 166 THR A O 1
ATOM 1275 N N . SER A 1 167 ? 14.234 -0.649 -14.586 1.00 98.25 167 SER A N 1
ATOM 1276 C CA . SER A 1 167 ? 13.154 0.357 -14.614 1.00 98.25 167 SER A CA 1
ATOM 1277 C C . SER A 1 167 ? 13.556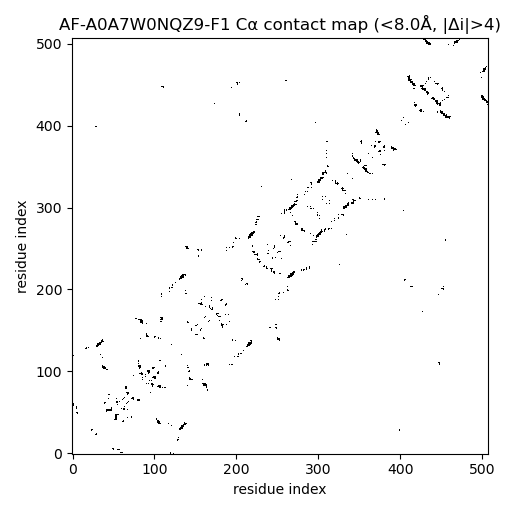 1.616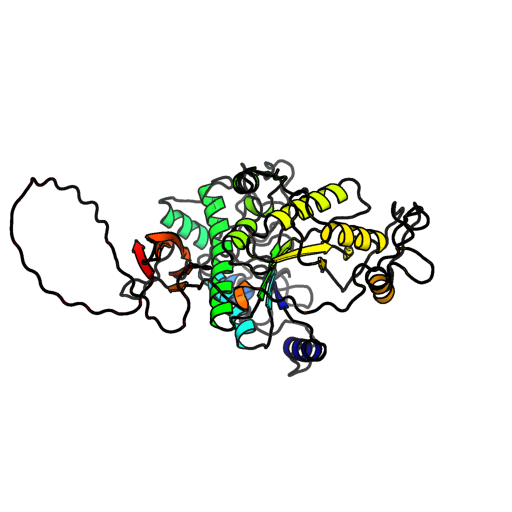 -15.393 1.00 98.25 167 SER A C 1
ATOM 1279 O O . SER A 1 167 ? 12.798 2.092 -16.240 1.00 98.25 167 SER A O 1
ATOM 1281 N N . VAL A 1 168 ? 14.773 2.122 -15.164 1.00 98.62 168 VAL A N 1
ATOM 1282 C CA . VAL A 1 168 ? 15.314 3.292 -15.876 1.00 98.62 168 VAL A CA 1
ATOM 1283 C C . VAL A 1 168 ? 15.486 3.003 -17.369 1.00 98.62 168 VAL A C 1
ATOM 1285 O O . VAL A 1 168 ? 15.110 3.832 -18.196 1.00 98.62 168 VAL A O 1
ATOM 1288 N N . ALA A 1 169 ? 15.995 1.826 -17.744 1.00 98.00 169 ALA A N 1
ATOM 1289 C CA . ALA A 1 169 ? 16.137 1.436 -19.149 1.00 98.00 169 ALA A CA 1
ATOM 1290 C C . ALA A 1 169 ? 14.780 1.364 -19.873 1.00 98.00 169 ALA A C 1
ATOM 1292 O O . ALA A 1 169 ? 14.647 1.850 -21.000 1.00 98.00 169 ALA A O 1
ATOM 1293 N N . ARG A 1 170 ? 13.752 0.825 -19.206 1.00 97.44 170 ARG A N 1
ATOM 1294 C CA . ARG A 1 170 ? 12.375 0.782 -19.723 1.00 97.44 170 ARG A CA 1
ATOM 1295 C C . ARG A 1 170 ? 11.789 2.181 -19.898 1.00 97.44 170 ARG A C 1
ATOM 1297 O O . ARG A 1 170 ? 11.230 2.481 -20.950 1.00 97.44 170 ARG A O 1
ATOM 1304 N N . PHE A 1 171 ? 11.968 3.056 -18.909 1.00 98.38 171 PHE A N 1
ATOM 1305 C CA . PHE A 1 171 ? 11.558 4.458 -19.002 1.00 98.38 171 PHE A CA 1
ATOM 1306 C C . PHE A 1 171 ? 12.224 5.173 -20.181 1.00 98.38 171 PHE A C 1
ATOM 1308 O O . PHE A 1 171 ? 11.551 5.824 -20.977 1.00 98.38 171 PHE A O 1
ATOM 1315 N N . ASN A 1 172 ? 13.539 5.018 -20.309 1.00 98.50 172 ASN A N 1
ATOM 1316 C CA . ASN A 1 172 ? 14.329 5.622 -21.373 1.00 98.50 172 ASN A CA 1
ATOM 1317 C C . ASN A 1 172 ? 13.878 5.148 -22.754 1.00 98.50 172 ASN A C 1
ATOM 1319 O O . ASN A 1 172 ? 13.658 5.973 -23.633 1.00 98.50 172 ASN A O 1
ATOM 1323 N N . THR A 1 173 ? 13.638 3.845 -22.910 1.00 96.94 173 THR A N 1
ATOM 1324 C CA . THR A 1 173 ? 13.098 3.268 -24.151 1.00 96.94 173 THR A CA 1
ATOM 1325 C C . THR A 1 173 ? 11.716 3.832 -24.477 1.00 96.94 173 THR A C 1
ATOM 1327 O O . THR A 1 173 ? 11.436 4.170 -25.618 1.00 96.94 173 THR A O 1
ATOM 1330 N N . ARG A 1 174 ? 10.840 3.964 -23.475 1.00 95.81 174 ARG A N 1
ATOM 1331 C CA . ARG A 1 174 ? 9.471 4.458 -23.664 1.00 95.81 174 ARG A CA 1
ATOM 1332 C C . ARG A 1 174 ? 9.405 5.936 -24.057 1.00 95.81 174 ARG A C 1
ATOM 1334 O O . ARG A 1 174 ? 8.451 6.350 -24.714 1.00 95.81 174 ARG A O 1
ATOM 1341 N N . HIS A 1 175 ? 10.355 6.736 -23.590 1.00 96.81 175 HIS A N 1
ATOM 1342 C CA . HIS A 1 175 ? 10.325 8.190 -23.730 1.00 96.81 175 HIS A CA 1
ATOM 1343 C C . HIS A 1 175 ? 11.426 8.744 -24.638 1.00 96.81 175 HIS A C 1
ATOM 1345 O O . HIS A 1 175 ? 11.594 9.961 -24.667 1.00 96.81 175 HIS A O 1
ATOM 1351 N N . ASP A 1 176 ? 12.156 7.877 -25.346 1.00 97.12 176 ASP A N 1
ATOM 1352 C CA . ASP A 1 176 ? 13.304 8.228 -26.190 1.00 97.12 176 ASP A CA 1
ATOM 1353 C C . ASP A 1 176 ? 14.346 9.073 -25.434 1.00 97.12 176 ASP A C 1
ATOM 1355 O O . ASP A 1 176 ? 14.808 10.122 -25.885 1.00 97.12 176 ASP A O 1
ATOM 1359 N N . ARG A 1 177 ? 14.686 8.626 -24.220 1.00 98.19 177 ARG A N 1
ATOM 1360 C CA . ARG A 1 177 ? 15.635 9.284 -23.309 1.00 98.19 177 ARG A CA 1
ATOM 1361 C C . ARG A 1 177 ? 16.827 8.388 -23.004 1.00 98.19 177 ARG A C 1
ATOM 1363 O O . ARG A 1 177 ? 16.862 7.215 -23.359 1.00 98.19 177 ARG A O 1
ATOM 1370 N N . THR A 1 178 ? 17.817 8.948 -22.318 1.00 97.75 178 THR A N 1
ATOM 1371 C CA . THR A 1 178 ? 19.021 8.237 -21.876 1.00 97.75 178 THR A CA 1
ATOM 1372 C C . THR A 1 178 ? 19.437 8.693 -20.484 1.00 97.75 178 THR A C 1
ATOM 1374 O O . THR A 1 178 ? 19.159 9.825 -20.090 1.00 97.75 178 THR A O 1
ATOM 1377 N N . GLY A 1 179 ? 20.191 7.852 -19.774 1.00 97.06 179 GLY A N 1
ATOM 1378 C CA . GLY A 1 179 ? 20.721 8.178 -18.450 1.00 97.06 179 GLY A CA 1
ATOM 1379 C C . GLY A 1 179 ? 19.662 8.141 -17.348 1.00 97.06 179 GLY A C 1
ATOM 1380 O O . GLY A 1 179 ? 18.564 7.618 -17.533 1.00 97.06 179 GLY A O 1
ATOM 1381 N N . ASN A 1 180 ? 20.012 8.664 -16.176 1.00 97.81 180 ASN A N 1
ATOM 1382 C CA . ASN A 1 180 ? 19.086 8.744 -15.052 1.00 97.81 180 ASN A CA 1
ATOM 1383 C C . ASN A 1 180 ? 18.229 10.014 -15.159 1.00 97.81 180 ASN A C 1
ATOM 1385 O O . ASN A 1 180 ? 18.796 11.104 -15.266 1.00 97.81 180 ASN A O 1
ATOM 1389 N N . PRO A 1 181 ? 16.890 9.910 -15.081 1.00 97.56 181 PRO A N 1
ATOM 1390 C CA . PRO A 1 181 ? 16.028 11.085 -15.026 1.00 97.56 181 PRO A CA 1
ATOM 1391 C C . PRO A 1 181 ? 16.274 11.903 -13.755 1.00 97.56 181 PRO A C 1
ATOM 1393 O O . PRO A 1 181 ? 16.627 11.357 -12.706 1.00 97.56 181 PRO A O 1
ATOM 1396 N N . ALA A 1 182 ? 16.035 13.213 -13.821 1.00 96.12 182 ALA A N 1
ATOM 1397 C CA . ALA A 1 182 ? 16.056 14.055 -12.630 1.00 96.12 182 ALA A CA 1
ATOM 1398 C C . ALA A 1 182 ? 14.933 13.653 -11.653 1.00 96.12 182 ALA A C 1
ATOM 1400 O O . ALA A 1 182 ? 13.863 13.198 -12.054 1.00 96.12 182 ALA A O 1
ATOM 1401 N N . TYR A 1 183 ? 15.139 13.866 -10.351 1.00 93.25 183 TYR A N 1
ATOM 1402 C CA . TYR A 1 183 ? 14.205 13.394 -9.316 1.00 93.25 183 TYR A CA 1
ATOM 1403 C C . TYR A 1 183 ? 12.823 14.043 -9.441 1.00 93.25 183 TYR A C 1
ATOM 1405 O O . TYR A 1 183 ? 11.801 13.370 -9.265 1.00 93.25 183 TYR A O 1
ATOM 1413 N N . GLY A 1 184 ? 12.832 15.339 -9.768 1.00 93.88 184 GLY A N 1
ATOM 1414 C CA . GLY A 1 184 ? 11.665 16.183 -9.998 1.00 93.88 184 GLY A CA 1
ATOM 1415 C C . GLY A 1 184 ? 11.109 16.119 -11.420 1.00 93.88 184 GLY A C 1
ATOM 1416 O O . GLY A 1 184 ? 10.137 16.808 -11.706 1.00 93.88 184 GLY A O 1
ATOM 1417 N N . ASP A 1 185 ? 11.676 15.296 -12.309 1.00 97.25 185 ASP A N 1
ATOM 1418 C CA . ASP A 1 185 ? 11.133 15.099 -13.655 1.00 97.25 185 ASP A CA 1
ATOM 1419 C C . ASP A 1 185 ? 9.702 14.545 -13.567 1.00 97.25 185 ASP A C 1
ATOM 1421 O O . ASP A 1 185 ? 9.466 13.450 -13.046 1.00 97.25 185 ASP A O 1
ATOM 1425 N N . GLU A 1 186 ? 8.729 15.311 -14.066 1.00 96.44 186 GLU A N 1
ATOM 1426 C CA . GLU A 1 186 ? 7.310 14.952 -13.997 1.00 96.44 186 GLU A CA 1
ATOM 1427 C C . GLU A 1 186 ? 6.992 13.641 -14.718 1.00 96.44 186 GLU A C 1
ATOM 1429 O O . GLU A 1 186 ? 6.178 12.851 -14.232 1.00 96.44 186 GLU A O 1
ATOM 1434 N N . VAL A 1 187 ? 7.671 13.362 -15.835 1.00 97.94 187 VAL A N 1
ATOM 1435 C CA . VAL A 1 187 ? 7.470 12.129 -16.605 1.00 97.94 187 VAL A CA 1
ATOM 1436 C C . VAL A 1 187 ? 7.992 10.936 -15.807 1.00 97.94 187 VAL A C 1
ATOM 1438 O O . VAL A 1 187 ? 7.338 9.897 -15.749 1.00 97.94 187 VAL A O 1
ATOM 1441 N N . TRP A 1 188 ? 9.121 11.093 -15.113 1.00 98.25 188 TRP A N 1
ATOM 1442 C CA . TRP A 1 188 ? 9.687 10.051 -14.252 1.00 98.25 188 TRP A CA 1
ATOM 1443 C C . TRP A 1 188 ? 8.885 9.823 -12.962 1.00 98.25 188 TRP A C 1
ATOM 1445 O O . TRP A 1 188 ? 8.679 8.685 -12.530 1.00 98.25 188 TRP A O 1
ATOM 1455 N N . LYS A 1 189 ? 8.379 10.890 -12.334 1.00 97.69 189 LYS A N 1
ATOM 1456 C CA . LYS A 1 189 ? 7.442 10.773 -11.204 1.00 97.69 189 LYS A CA 1
ATOM 1457 C C . LYS A 1 189 ? 6.174 10.028 -11.623 1.00 97.69 189 LYS A C 1
ATOM 1459 O O . LYS A 1 189 ? 5.732 9.123 -10.913 1.00 97.69 189 LYS A O 1
ATOM 1464 N N . GLN A 1 190 ? 5.626 10.353 -12.794 1.00 97.50 190 GLN A N 1
ATOM 1465 C CA . GLN A 1 190 ? 4.457 9.654 -13.319 1.00 97.50 190 GLN A CA 1
ATOM 1466 C C . GLN A 1 190 ? 4.765 8.200 -13.684 1.00 97.50 190 GLN A C 1
ATOM 1468 O O . GLN A 1 190 ? 3.961 7.318 -13.387 1.00 97.50 190 GLN A O 1
ATOM 1473 N N . TRP A 1 191 ? 5.936 7.926 -14.264 1.00 98.19 191 TRP A N 1
ATOM 1474 C CA . TRP A 1 191 ? 6.395 6.567 -14.544 1.00 98.19 191 TRP A CA 1
ATOM 1475 C C . TRP A 1 191 ? 6.376 5.690 -13.291 1.00 98.19 191 TRP A C 1
ATOM 1477 O O . TRP A 1 191 ? 5.774 4.617 -13.315 1.00 98.19 191 TRP A O 1
ATOM 1487 N N . ARG A 1 192 ? 6.962 6.169 -12.185 1.00 98.38 192 ARG A N 1
ATOM 1488 C CA . ARG A 1 192 ? 6.986 5.459 -10.895 1.00 98.38 192 ARG A CA 1
ATOM 1489 C C . ARG A 1 192 ? 5.578 5.195 -10.356 1.00 98.38 192 ARG A C 1
ATOM 1491 O O . ARG A 1 192 ? 5.280 4.061 -9.986 1.00 98.38 192 ARG A O 1
ATOM 1498 N N . ARG A 1 193 ? 4.673 6.185 -10.407 1.00 98.12 193 ARG A N 1
ATOM 1499 C CA . ARG A 1 193 ? 3.250 5.989 -10.048 1.00 98.12 193 ARG A CA 1
ATOM 1500 C C . ARG A 1 193 ? 2.570 4.926 -10.909 1.00 98.12 193 ARG A C 1
ATOM 1502 O O . ARG A 1 193 ? 1.800 4.116 -10.389 1.00 98.12 193 ARG A O 1
ATOM 1509 N N . HIS A 1 194 ? 2.851 4.904 -12.214 1.00 97.56 194 HIS A N 1
ATOM 1510 C CA . HIS A 1 194 ? 2.304 3.891 -13.114 1.00 97.56 194 HIS A CA 1
ATOM 1511 C C . HIS A 1 194 ? 2.782 2.484 -12.752 1.00 97.56 194 HIS A C 1
ATOM 1513 O O . HIS A 1 194 ? 1.958 1.575 -12.759 1.00 97.56 194 HIS A O 1
ATOM 1519 N N . GLN A 1 195 ? 4.056 2.293 -12.389 1.00 98.19 195 GLN A N 1
ATOM 1520 C CA . GLN A 1 195 ? 4.558 0.964 -12.014 1.00 98.19 195 GLN A CA 1
ATOM 1521 C C . GLN A 1 195 ? 3.818 0.410 -10.788 1.00 98.19 195 GLN A C 1
ATOM 1523 O O . GLN A 1 195 ? 3.302 -0.706 -10.831 1.00 98.19 195 GLN A O 1
ATOM 1528 N N . VAL A 1 196 ? 3.661 1.226 -9.740 1.00 98.50 196 VAL A N 1
ATOM 1529 C CA . VAL A 1 196 ? 2.898 0.852 -8.536 1.00 98.50 196 VAL A CA 1
ATOM 1530 C C . VAL A 1 196 ? 1.434 0.549 -8.890 1.00 98.50 196 VAL A C 1
ATOM 1532 O O . VAL A 1 196 ? 0.903 -0.506 -8.544 1.00 98.50 196 VAL A O 1
ATOM 1535 N N . SER A 1 197 ? 0.783 1.442 -9.641 1.00 98.06 197 SER A N 1
ATOM 1536 C CA . SER A 1 197 ? -0.633 1.298 -10.014 1.00 98.06 197 SER A CA 1
ATOM 1537 C C . SER A 1 197 ? -0.891 0.083 -10.912 1.00 98.06 197 SER A C 1
ATOM 1539 O O . SER A 1 197 ? -1.954 -0.532 -10.840 1.00 98.06 197 SER A O 1
ATOM 1541 N N . ASN A 1 198 ? 0.072 -0.286 -11.761 1.00 97.25 198 ASN A N 1
ATOM 1542 C CA . ASN A 1 198 ? -0.020 -1.461 -12.623 1.00 97.25 198 ASN A CA 1
ATOM 1543 C C . ASN A 1 198 ? -0.017 -2.758 -11.813 1.00 97.25 198 ASN A C 1
ATOM 1545 O O . ASN A 1 198 ? -0.826 -3.638 -12.109 1.00 97.25 198 ASN A O 1
ATOM 1549 N N . VAL A 1 199 ? 0.808 -2.854 -10.764 1.00 98.12 199 VAL A N 1
ATOM 1550 C CA . VAL A 1 199 ? 0.791 -4.004 -9.847 1.00 98.12 199 VAL A CA 1
ATOM 1551 C C . VAL A 1 199 ? -0.557 -4.104 -9.135 1.00 98.12 199 VAL A C 1
ATOM 1553 O O . VAL A 1 199 ? -1.171 -5.167 -9.177 1.00 98.12 199 VAL A O 1
ATOM 1556 N N . VAL A 1 200 ? -1.080 -3.000 -8.584 1.00 98.56 200 VAL A N 1
ATOM 1557 C CA . VAL A 1 200 ? -2.412 -2.977 -7.938 1.00 98.56 200 VAL A CA 1
ATOM 1558 C C . VAL A 1 200 ? -3.499 -3.457 -8.897 1.00 98.56 200 VAL A C 1
ATOM 1560 O O . VAL A 1 200 ? -4.268 -4.361 -8.574 1.00 98.56 200 VAL A O 1
ATOM 1563 N N . ARG A 1 201 ? -3.525 -2.916 -10.120 1.00 98.19 201 ARG A N 1
ATOM 1564 C CA . ARG A 1 201 ? -4.489 -3.310 -11.155 1.00 98.19 201 ARG A CA 1
ATOM 1565 C C . ARG A 1 201 ? -4.371 -4.785 -11.526 1.00 98.19 201 ARG A C 1
ATOM 1567 O O . ARG A 1 201 ? -5.389 -5.453 -11.709 1.00 98.19 201 ARG A O 1
ATOM 1574 N N . ARG A 1 202 ? -3.145 -5.294 -11.659 1.00 98.12 202 ARG A N 1
ATOM 1575 C CA . ARG A 1 202 ? -2.881 -6.691 -12.010 1.00 98.12 202 ARG A CA 1
ATOM 1576 C C . ARG A 1 202 ? -3.309 -7.639 -10.893 1.00 98.12 202 ARG A C 1
ATOM 1578 O O . ARG A 1 202 ? -3.969 -8.631 -11.195 1.00 98.12 202 ARG A O 1
ATOM 1585 N N . VAL A 1 203 ? -3.020 -7.313 -9.630 1.00 98.56 203 VAL A N 1
ATOM 1586 C CA . VAL A 1 203 ? -3.531 -8.049 -8.460 1.00 98.56 203 VAL A CA 1
ATOM 1587 C C . VAL A 1 203 ? -5.057 -8.048 -8.468 1.00 98.56 203 VAL A C 1
ATOM 1589 O O . VAL A 1 203 ? -5.653 -9.121 -8.469 1.00 98.56 203 VAL A O 1
ATOM 1592 N N . TYR A 1 204 ? -5.693 -6.877 -8.576 1.00 98.56 204 TYR A N 1
ATOM 1593 C CA . TYR A 1 204 ? -7.152 -6.741 -8.561 1.00 98.56 204 TYR A CA 1
ATOM 1594 C C . TYR A 1 204 ? -7.829 -7.613 -9.624 1.00 98.56 204 TYR A C 1
ATOM 1596 O O . TYR A 1 204 ? -8.658 -8.466 -9.314 1.00 98.56 204 TYR A O 1
ATOM 1604 N N . LEU A 1 205 ? -7.431 -7.451 -10.889 1.00 98.06 205 LEU A N 1
ATOM 1605 C CA . LEU A 1 205 ? -8.022 -8.165 -12.023 1.00 98.06 205 LEU A CA 1
ATOM 1606 C C . LEU A 1 205 ? -7.746 -9.676 -11.997 1.00 98.06 205 LEU A C 1
ATOM 1608 O O . LEU A 1 205 ? -8.540 -10.460 -12.523 1.00 98.06 205 LEU A O 1
ATOM 1612 N N . ASN A 1 206 ? -6.620 -10.112 -11.430 1.00 98.44 206 ASN A N 1
ATOM 1613 C CA . ASN A 1 206 ? -6.345 -11.536 -11.255 1.00 98.44 206 ASN A CA 1
ATOM 1614 C C . ASN A 1 206 ? -7.147 -12.133 -10.101 1.00 98.44 206 ASN A C 1
ATOM 1616 O O . ASN A 1 206 ? -7.770 -13.177 -10.295 1.00 98.44 206 ASN A O 1
ATOM 1620 N N . ALA A 1 207 ? -7.211 -11.436 -8.970 1.00 98.25 207 ALA A N 1
ATOM 1621 C CA . ALA A 1 207 ? -7.940 -11.870 -7.793 1.00 98.25 207 ALA A CA 1
ATOM 1622 C C . ALA A 1 207 ? -9.440 -12.011 -8.067 1.00 98.25 207 ALA A C 1
ATOM 1624 O O . ALA A 1 207 ? -9.982 -13.094 -7.878 1.00 98.25 207 ALA A O 1
ATOM 1625 N N . ILE A 1 208 ? -10.101 -10.986 -8.617 1.00 95.25 208 ILE A N 1
ATOM 1626 C CA . ILE A 1 208 ? -11.546 -11.048 -8.908 1.00 95.25 208 ILE A CA 1
ATOM 1627 C C . ILE A 1 208 ? -11.890 -12.064 -10.007 1.00 95.25 208 ILE A C 1
ATOM 1629 O O . ILE A 1 208 ? -12.998 -12.591 -10.049 1.00 95.25 208 ILE A O 1
ATOM 1633 N N . ALA A 1 209 ? -10.953 -12.352 -10.919 1.00 96.25 209 ALA A N 1
ATOM 1634 C CA . ALA A 1 209 ? -11.163 -13.374 -11.939 1.00 96.25 209 ALA A CA 1
ATOM 1635 C C . ALA A 1 209 ? -11.187 -14.783 -11.324 1.00 96.25 209 ALA A C 1
ATOM 1637 O O . ALA A 1 209 ? -11.961 -15.623 -11.788 1.00 96.25 209 ALA A O 1
ATOM 1638 N N . ALA A 1 210 ? -10.365 -15.021 -10.296 1.00 97.19 210 ALA A N 1
ATOM 1639 C CA . ALA A 1 210 ? -10.320 -16.273 -9.546 1.00 97.19 210 ALA A CA 1
ATOM 1640 C C . ALA A 1 210 ? -11.453 -16.362 -8.506 1.00 97.19 210 ALA A C 1
ATOM 1642 O O . ALA A 1 210 ? -12.184 -17.348 -8.473 1.00 97.19 210 ALA A O 1
ATOM 1643 N N . LYS A 1 211 ? -11.631 -15.306 -7.704 1.00 97.25 211 LYS A N 1
ATOM 1644 C CA . LYS A 1 211 ? -12.598 -15.188 -6.606 1.00 97.25 211 LYS A CA 1
ATOM 1645 C C . LYS A 1 211 ? -13.338 -13.843 -6.689 1.00 97.25 211 LYS A C 1
ATOM 1647 O O . LYS A 1 211 ? -12.878 -12.860 -6.114 1.00 97.25 211 LYS A O 1
ATOM 1652 N N . PRO A 1 212 ? -14.492 -13.769 -7.380 1.00 95.12 212 PRO A N 1
ATOM 1653 C CA . PRO A 1 212 ? -15.195 -12.504 -7.637 1.00 95.12 212 PRO A CA 1
ATOM 1654 C C . PRO A 1 212 ? -15.596 -11.701 -6.391 1.00 95.12 212 PRO A C 1
ATOM 1656 O O . PRO A 1 212 ? -15.634 -10.473 -6.446 1.00 95.12 212 PRO A O 1
ATOM 1659 N N . GLN A 1 213 ? -15.869 -12.383 -5.274 1.00 96.06 213 GLN A N 1
ATOM 1660 C CA . GLN A 1 213 ? -16.250 -11.742 -4.010 1.00 96.06 213 GLN A CA 1
ATOM 1661 C C . GLN A 1 213 ? -15.051 -11.288 -3.164 1.00 96.06 213 GLN A C 1
ATOM 1663 O O . GLN A 1 213 ? -15.244 -10.521 -2.225 1.00 96.06 213 GLN A O 1
ATOM 1668 N N . LEU A 1 214 ? -13.819 -11.692 -3.509 1.00 97.94 214 LEU A N 1
ATOM 1669 C CA . LEU A 1 214 ? -12.629 -11.342 -2.733 1.00 97.94 214 LEU A CA 1
ATOM 1670 C C . LEU A 1 214 ? -12.411 -9.824 -2.726 1.00 97.94 214 LEU A C 1
ATOM 1672 O O . LEU A 1 214 ? -12.476 -9.174 -3.777 1.00 97.94 214 LEU A O 1
ATOM 1676 N N . LYS A 1 215 ? -12.151 -9.261 -1.545 1.00 98.25 215 LYS A N 1
ATOM 1677 C CA . LYS A 1 215 ? -11.982 -7.822 -1.310 1.00 98.25 215 LYS A CA 1
ATOM 1678 C C . LYS A 1 215 ? -10.505 -7.425 -1.343 1.00 98.25 215 LYS A C 1
ATOM 1680 O O . LYS A 1 215 ? -9.676 -8.019 -0.665 1.00 98.25 215 LYS A O 1
ATOM 1685 N N . ILE A 1 216 ? -10.168 -6.394 -2.111 1.00 98.69 216 ILE A N 1
ATOM 1686 C CA . ILE A 1 216 ? -8.819 -5.820 -2.147 1.00 98.69 216 ILE A CA 1
ATOM 1687 C C . ILE A 1 216 ? -8.807 -4.524 -1.340 1.00 98.69 216 ILE A C 1
ATOM 1689 O O . ILE A 1 216 ? -9.438 -3.540 -1.722 1.00 98.69 216 ILE A O 1
ATOM 1693 N N . SER A 1 217 ? -8.077 -4.510 -0.234 1.00 98.69 217 SER A N 1
ATOM 1694 C CA . SER A 1 217 ? -7.868 -3.329 0.602 1.00 98.69 217 SER A CA 1
ATOM 1695 C C . SER A 1 217 ? -6.391 -2.942 0.639 1.00 98.69 217 SER A C 1
ATOM 1697 O O . SER A 1 217 ? -5.539 -3.708 0.192 1.00 98.69 217 SER A O 1
ATOM 1699 N N . GLY A 1 218 ? -6.058 -1.749 1.131 1.00 98.38 218 GLY A N 1
ATOM 1700 C CA . GLY A 1 218 ? -4.659 -1.327 1.198 1.00 98.38 218 GLY A CA 1
ATOM 1701 C C . GLY A 1 218 ? -4.361 -0.374 2.340 1.00 98.38 218 GLY A C 1
ATOM 1702 O O . GLY A 1 218 ? -5.207 0.450 2.681 1.00 98.38 218 GLY A O 1
ATOM 1703 N N . ALA A 1 219 ? -3.151 -0.484 2.890 1.00 98.06 219 ALA A N 1
ATOM 1704 C CA . ALA A 1 219 ? -2.579 0.442 3.859 1.00 98.06 219 ALA A CA 1
ATOM 1705 C C . ALA A 1 219 ? -1.986 1.655 3.125 1.00 98.06 219 ALA A C 1
ATOM 1707 O O . ALA A 1 219 ? -0.981 1.563 2.404 1.00 98.06 219 ALA A O 1
ATOM 1708 N N . LEU A 1 220 ? -2.641 2.807 3.273 1.00 98.12 220 LEU A N 1
ATOM 1709 C CA . LEU A 1 220 ? -2.368 3.994 2.460 1.00 98.12 220 LEU A CA 1
ATOM 1710 C C . LEU A 1 220 ? -1.700 5.101 3.272 1.00 98.12 220 LEU A C 1
ATOM 1712 O O . LEU A 1 220 ? -2.018 5.320 4.438 1.00 98.12 220 LEU A O 1
ATOM 1716 N N . ILE A 1 221 ? -0.777 5.828 2.652 1.00 96.88 221 ILE A N 1
ATOM 1717 C CA . ILE A 1 221 ? -0.053 6.915 3.300 1.00 96.88 221 ILE A CA 1
ATOM 1718 C C . ILE A 1 221 ? -0.973 8.108 3.548 1.00 96.88 221 ILE A C 1
ATOM 1720 O O . ILE A 1 221 ? -1.625 8.623 2.638 1.00 96.88 221 ILE A O 1
ATOM 1724 N N . ALA A 1 222 ? -0.966 8.539 4.809 1.00 95.94 222 ALA A N 1
ATOM 1725 C CA . ALA A 1 222 ? -1.647 9.715 5.336 1.00 95.94 222 ALA A CA 1
ATOM 1726 C C . ALA A 1 222 ? -0.720 10.474 6.311 1.00 95.94 222 ALA A C 1
ATOM 1728 O O . ALA A 1 222 ? -1.090 10.808 7.442 1.00 95.94 222 ALA A O 1
ATOM 1729 N N . THR A 1 223 ? 0.543 10.670 5.921 1.00 90.81 223 THR A N 1
ATOM 1730 C CA . THR A 1 223 ? 1.540 11.404 6.714 1.00 90.81 223 THR A CA 1
ATOM 1731 C C . THR A 1 223 ? 1.214 12.896 6.764 1.00 90.81 223 THR A C 1
ATOM 1733 O O . THR A 1 223 ? 0.638 13.451 5.832 1.00 90.81 223 THR A O 1
ATOM 1736 N N . GLY A 1 224 ? 1.566 13.551 7.875 1.00 91.19 224 GLY A N 1
ATOM 1737 C CA . GLY A 1 224 ? 1.329 14.986 8.059 1.00 91.19 224 GLY A CA 1
ATOM 1738 C C . GLY A 1 224 ? -0.145 15.394 7.927 1.00 91.19 224 GLY A C 1
ATOM 1739 O O . GLY A 1 224 ? -1.047 14.610 8.233 1.00 91.19 224 GLY A O 1
ATOM 1740 N N . SER A 1 225 ? -0.359 16.636 7.490 1.00 94.19 225 SER A N 1
ATOM 1741 C CA . SER A 1 225 ? -1.669 17.224 7.183 1.00 94.19 225 SER A CA 1
ATOM 1742 C C . SER A 1 225 ? -2.328 16.599 5.959 1.00 94.19 225 SER A C 1
ATOM 1744 O O . SER A 1 225 ? -1.649 16.259 4.994 1.00 94.19 225 SER A O 1
ATOM 1746 N N . GLY A 1 226 ? -3.658 16.523 5.976 1.00 93.06 226 GLY A N 1
ATOM 1747 C CA . GLY A 1 226 ? -4.440 16.051 4.835 1.00 93.06 226 GLY A CA 1
ATOM 1748 C C . GLY A 1 226 ? -4.610 17.139 3.767 1.00 93.06 226 GLY A C 1
ATOM 1749 O O . GLY A 1 226 ? -4.618 18.335 4.095 1.00 93.06 226 GLY A O 1
ATOM 1750 N N . PRO A 1 227 ? -4.748 16.778 2.477 1.00 94.06 227 PRO A N 1
ATOM 1751 C CA . PRO A 1 227 ? -5.122 17.744 1.455 1.00 94.06 227 PRO A CA 1
ATOM 1752 C C . PRO A 1 227 ? -6.526 18.301 1.731 1.00 94.06 227 PRO A C 1
ATOM 1754 O O . PRO A 1 227 ? -7.448 17.565 2.073 1.00 94.06 227 PRO A O 1
ATOM 1757 N N . ILE A 1 228 ? -6.699 19.610 1.552 1.00 91.38 228 ILE A N 1
ATOM 1758 C CA . ILE A 1 228 ? -7.991 20.282 1.725 1.00 91.38 228 ILE A CA 1
ATOM 1759 C C . ILE A 1 228 ? -8.629 20.424 0.348 1.00 91.38 228 ILE A C 1
ATOM 1761 O O . ILE A 1 228 ? -8.079 21.117 -0.505 1.00 91.38 228 ILE A O 1
ATOM 1765 N N . CYS A 1 229 ? -9.784 19.793 0.135 1.00 88.25 229 CYS A N 1
ATOM 1766 C CA . CYS A 1 229 ? -10.595 20.002 -1.061 1.00 88.25 229 CYS A CA 1
ATOM 1767 C C . CYS A 1 229 ? -11.964 20.564 -0.687 1.00 88.25 229 CYS A C 1
ATOM 1769 O O . CYS A 1 229 ? -12.793 19.860 -0.108 1.00 88.25 229 CYS A O 1
ATOM 1771 N N . ALA A 1 230 ? -12.192 21.833 -1.024 1.00 84.00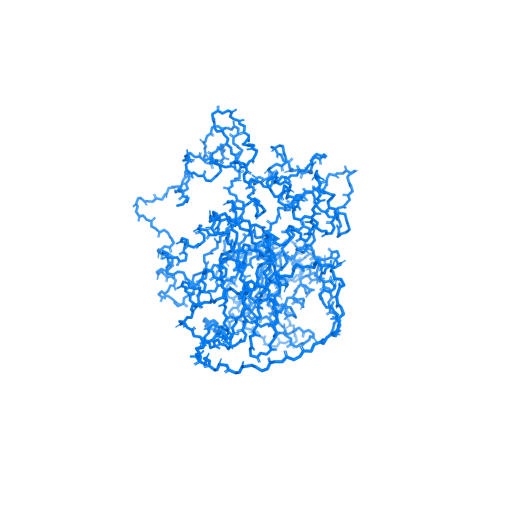 230 ALA A N 1
ATOM 1772 C CA . ALA A 1 230 ? -13.490 22.467 -0.846 1.00 84.00 230 ALA A CA 1
ATOM 1773 C C . ALA A 1 230 ? -14.546 21.842 -1.785 1.00 84.00 230 ALA A C 1
ATOM 1775 O O . ALA A 1 230 ? -14.189 21.369 -2.870 1.00 84.00 230 ALA A O 1
ATOM 1776 N N . PRO A 1 231 ? -15.840 21.856 -1.412 1.00 80.31 231 PRO A N 1
ATOM 1777 C CA . PRO A 1 231 ? -16.918 21.445 -2.308 1.00 80.31 231 PRO A CA 1
ATOM 1778 C C . PRO A 1 231 ? -16.821 22.166 -3.663 1.00 80.31 231 PRO A C 1
ATOM 1780 O O . PRO A 1 231 ? -16.591 23.373 -3.713 1.00 80.31 231 PRO A O 1
ATOM 1783 N N . GLY A 1 232 ? -16.966 21.426 -4.764 1.00 76.94 232 GLY A N 1
ATOM 1784 C CA . GLY A 1 232 ? -16.871 21.971 -6.126 1.00 76.94 232 GLY A CA 1
ATOM 1785 C C . GLY A 1 232 ? -15.449 22.257 -6.630 1.00 76.94 232 GLY A C 1
ATOM 1786 O O . GLY A 1 232 ? -15.283 22.565 -7.809 1.00 76.94 232 GLY A O 1
ATOM 1787 N N . ALA A 1 233 ? -14.413 22.123 -5.794 1.00 86.00 233 ALA A N 1
ATOM 1788 C CA . ALA A 1 233 ? -13.030 22.246 -6.242 1.00 86.00 233 ALA A CA 1
ATOM 1789 C C . ALA A 1 233 ? -12.567 20.997 -7.010 1.00 86.00 233 ALA A C 1
ATOM 1791 O O . ALA A 1 233 ? -13.031 19.877 -6.786 1.00 86.00 233 ALA A O 1
ATOM 1792 N N . ASN A 1 234 ? -11.582 21.176 -7.891 1.00 87.06 234 ASN A N 1
ATOM 1793 C CA . ASN A 1 234 ? -10.954 20.059 -8.586 1.00 87.06 234 ASN A CA 1
ATOM 1794 C C . ASN A 1 234 ? -9.978 19.324 -7.647 1.00 87.06 234 ASN A C 1
ATOM 1796 O O . ASN A 1 234 ? -8.773 19.591 -7.641 1.00 87.06 234 ASN A O 1
ATOM 1800 N N . CYS A 1 235 ? -10.500 18.383 -6.851 1.00 90.44 235 CYS A N 1
ATOM 1801 C CA . CYS A 1 235 ? -9.697 17.618 -5.891 1.00 90.44 235 CYS A CA 1
ATOM 1802 C C . CYS A 1 235 ? -8.560 16.830 -6.556 1.00 90.44 235 CYS A C 1
ATOM 1804 O O . CYS A 1 235 ? -7.557 16.556 -5.902 1.00 90.44 235 CYS A O 1
ATOM 1806 N N . LYS A 1 236 ? -8.678 16.485 -7.846 1.00 91.44 236 LYS A N 1
ATOM 1807 C CA . LYS A 1 236 ? -7.597 15.835 -8.596 1.00 91.44 236 LYS A CA 1
ATOM 1808 C C . LYS A 1 236 ? -6.386 16.755 -8.696 1.00 91.44 236 LYS A C 1
ATOM 1810 O O . LYS A 1 236 ? -5.293 16.359 -8.321 1.00 91.44 236 LYS A O 1
ATOM 1815 N N . THR A 1 237 ? -6.580 18.001 -9.121 1.00 90.50 237 THR A N 1
ATOM 1816 C CA . THR A 1 237 ? -5.479 18.971 -9.208 1.00 90.50 237 THR A CA 1
ATOM 1817 C C . THR A 1 237 ? -4.841 19.210 -7.844 1.00 90.50 237 THR A C 1
ATOM 1819 O O . THR A 1 237 ? -3.621 19.226 -7.740 1.00 90.50 237 THR A O 1
ATOM 1822 N N . ILE A 1 238 ? -5.653 19.310 -6.785 1.00 90.69 238 ILE A N 1
ATOM 1823 C CA . ILE A 1 238 ? -5.146 19.453 -5.414 1.00 90.69 238 ILE A CA 1
ATOM 1824 C C . ILE A 1 238 ? -4.288 18.244 -5.031 1.00 90.69 238 ILE A C 1
ATOM 1826 O O . ILE A 1 238 ? -3.191 18.418 -4.518 1.00 90.69 238 ILE A O 1
ATOM 1830 N N . TRP A 1 239 ? -4.743 17.023 -5.304 1.00 92.62 239 TRP A N 1
ATOM 1831 C CA . TRP A 1 239 ? -3.954 15.818 -5.050 1.00 92.62 239 TRP A CA 1
ATOM 1832 C C . TRP A 1 239 ? -2.613 15.823 -5.792 1.00 92.62 239 TRP A C 1
ATOM 1834 O O . TRP A 1 239 ? -1.582 15.466 -5.228 1.00 92.62 239 TRP A O 1
ATOM 1844 N N . GLU A 1 240 ? -2.621 16.269 -7.046 1.00 90.38 240 GLU A N 1
ATOM 1845 C CA . GLU A 1 240 ? -1.463 16.186 -7.933 1.00 90.38 240 GLU A CA 1
ATOM 1846 C C . GLU A 1 240 ? -0.413 17.278 -7.678 1.00 90.38 240 GLU A C 1
ATOM 1848 O O . GLU A 1 240 ? 0.761 17.072 -7.991 1.00 90.38 240 GLU A O 1
ATOM 1853 N N . SER A 1 241 ? -0.804 18.420 -7.099 1.00 84.31 241 SER A N 1
ATOM 1854 C CA . SER A 1 241 ? 0.076 19.585 -6.920 1.00 84.31 241 SER A CA 1
ATOM 1855 C C . SER A 1 241 ? 0.368 19.962 -5.463 1.00 84.31 241 SER A C 1
ATOM 1857 O O . SER A 1 241 ? 1.173 20.862 -5.219 1.00 84.31 241 SER A O 1
ATOM 1859 N N . ASN A 1 242 ? -0.285 19.339 -4.477 1.00 85.75 242 ASN A N 1
ATOM 1860 C CA . ASN A 1 242 ? -0.205 19.771 -3.079 1.00 85.75 242 ASN A CA 1
ATOM 1861 C C . ASN A 1 242 ? 0.909 19.054 -2.297 1.00 85.75 242 ASN A C 1
ATOM 1863 O O . ASN A 1 242 ? 1.026 17.830 -2.310 1.00 85.75 242 ASN A O 1
ATOM 1867 N N . ILE A 1 243 ? 1.679 19.827 -1.525 1.00 87.81 243 ILE A N 1
ATOM 1868 C CA . ILE A 1 243 ? 2.709 19.334 -0.595 1.00 87.81 243 ILE A CA 1
ATOM 1869 C C . ILE A 1 243 ? 2.174 18.295 0.405 1.00 87.81 243 ILE A C 1
ATOM 1871 O O . ILE A 1 243 ? 2.889 17.364 0.761 1.00 87.81 243 ILE A O 1
ATOM 1875 N N . ARG A 1 244 ? 0.904 18.402 0.801 1.00 89.75 244 ARG A N 1
ATOM 1876 C CA . ARG A 1 244 ? 0.218 17.507 1.744 1.00 89.75 244 ARG A CA 1
ATOM 1877 C C . ARG A 1 244 ? -0.115 16.131 1.156 1.00 89.75 244 ARG A C 1
ATOM 1879 O O . ARG A 1 244 ? -0.388 15.196 1.898 1.00 89.75 244 ARG A O 1
ATOM 1886 N N . ALA A 1 245 ? -0.061 15.968 -0.166 1.00 92.25 245 ALA A N 1
ATOM 1887 C CA . ALA A 1 245 ? -0.308 14.693 -0.836 1.00 92.25 245 ALA A CA 1
ATOM 1888 C C . ALA A 1 245 ? 0.969 13.831 -0.916 1.00 92.25 245 ALA A C 1
ATOM 1890 O O . ALA A 1 245 ? 1.352 13.373 -1.991 1.00 92.25 245 ALA A O 1
ATOM 1891 N N . GLU A 1 246 ? 1.658 13.606 0.212 1.00 93.19 246 GLU A N 1
ATOM 1892 C CA . GLU A 1 246 ? 2.937 12.869 0.226 1.00 93.19 246 GLU A CA 1
ATOM 1893 C C . GLU A 1 246 ? 2.818 11.463 -0.381 1.00 93.19 246 GLU A C 1
ATOM 1895 O O . GLU A 1 246 ? 3.737 11.006 -1.062 1.00 93.19 246 GLU A O 1
ATOM 1900 N N . ALA A 1 247 ? 1.663 10.808 -0.224 1.00 95.50 247 ALA A N 1
ATOM 1901 C CA . ALA A 1 247 ? 1.373 9.548 -0.900 1.00 95.50 247 ALA A CA 1
ATOM 1902 C C . ALA A 1 247 ? 1.592 9.655 -2.422 1.00 95.50 247 ALA A C 1
ATOM 1904 O O . ALA A 1 247 ? 2.254 8.806 -3.008 1.00 95.50 247 ALA A O 1
ATOM 1905 N N . TYR A 1 248 ? 1.128 10.734 -3.056 1.00 96.25 248 TYR A N 1
ATOM 1906 C CA . TYR A 1 248 ? 1.213 10.942 -4.502 1.00 96.25 248 TYR A CA 1
ATOM 1907 C C . TYR A 1 248 ? 2.624 11.284 -4.996 1.00 96.25 248 TYR A C 1
ATOM 1909 O O . TYR A 1 248 ? 3.088 10.739 -6.005 1.00 96.25 248 TYR A O 1
ATOM 1917 N N . TRP A 1 249 ? 3.304 12.215 -4.321 1.00 93.75 249 TRP A N 1
ATOM 1918 C CA . TRP A 1 249 ? 4.546 12.799 -4.840 1.00 93.75 249 TRP A CA 1
ATOM 1919 C C . TRP A 1 249 ? 5.816 12.263 -4.171 1.00 93.75 249 TRP A C 1
ATOM 1921 O O . TRP A 1 249 ? 6.862 12.252 -4.818 1.00 93.75 249 TRP A O 1
ATOM 1931 N N . ARG A 1 250 ? 5.755 11.821 -2.905 1.00 93.62 250 ARG A N 1
ATOM 1932 C CA . ARG A 1 250 ? 6.937 11.368 -2.151 1.00 93.62 250 ARG A CA 1
ATOM 1933 C C . ARG A 1 250 ? 7.205 9.883 -2.371 1.00 93.62 250 ARG A C 1
ATOM 1935 O O . ARG A 1 250 ? 8.336 9.500 -2.669 1.00 93.62 250 ARG A O 1
ATOM 1942 N N . VAL A 1 251 ? 6.155 9.073 -2.245 1.00 95.81 251 VAL A N 1
ATOM 1943 C CA . VAL A 1 251 ? 6.227 7.598 -2.276 1.00 95.81 251 VAL A CA 1
ATOM 1944 C C . VAL A 1 251 ? 5.509 6.965 -3.473 1.00 95.81 251 VAL A C 1
ATOM 1946 O O . VAL A 1 251 ? 5.556 5.748 -3.649 1.00 95.81 251 VAL A O 1
ATOM 1949 N N . TYR A 1 252 ? 4.867 7.783 -4.313 1.00 97.50 252 TYR A N 1
ATOM 1950 C CA . TYR A 1 252 ? 4.201 7.384 -5.561 1.00 97.50 252 TYR A CA 1
ATOM 1951 C C . TYR A 1 252 ? 3.055 6.360 -5.396 1.00 97.50 252 TYR A C 1
ATOM 1953 O O . TYR A 1 252 ? 2.771 5.575 -6.299 1.00 97.50 252 TYR A O 1
ATOM 1961 N N . GLN A 1 253 ? 2.368 6.403 -4.254 1.00 97.81 253 GLN A N 1
ATOM 1962 C CA . GLN A 1 253 ? 1.156 5.657 -3.918 1.00 97.81 253 GLN A CA 1
ATOM 1963 C C . GLN A 1 253 ? -0.100 6.474 -4.274 1.00 97.81 253 GLN A C 1
ATOM 1965 O O . GLN A 1 253 ? -0.711 7.116 -3.417 1.00 97.81 253 GLN A O 1
ATOM 1970 N N . ASP A 1 254 ? -0.487 6.474 -5.551 1.00 97.44 254 ASP A N 1
ATOM 1971 C CA . ASP A 1 254 ? -1.624 7.258 -6.060 1.00 97.44 254 ASP A CA 1
ATOM 1972 C C . ASP A 1 254 ? -2.994 6.622 -5.753 1.00 97.44 254 ASP A C 1
ATOM 1974 O O . ASP A 1 254 ? -3.774 6.255 -6.633 1.00 97.44 254 ASP A O 1
ATOM 1978 N N . TRP A 1 255 ? -3.290 6.470 -4.466 1.00 97.06 255 TRP A N 1
ATOM 1979 C CA . TRP A 1 255 ? -4.460 5.727 -4.018 1.00 97.06 255 TRP A CA 1
ATOM 1980 C C . TRP A 1 255 ? -5.796 6.415 -4.316 1.00 97.06 255 TRP A C 1
ATOM 1982 O O . TRP A 1 255 ? -6.801 5.722 -4.468 1.00 97.06 255 TRP A O 1
ATOM 1992 N N . ARG A 1 256 ? -5.819 7.750 -4.468 1.00 96.25 256 ARG A N 1
ATOM 1993 C CA . ARG A 1 256 ? -7.009 8.499 -4.913 1.00 96.25 256 ARG A CA 1
ATOM 1994 C C . ARG A 1 256 ? -7.447 8.035 -6.301 1.00 96.25 256 ARG A C 1
ATOM 1996 O O . ARG A 1 256 ? -8.626 7.787 -6.534 1.00 96.25 256 ARG A O 1
ATOM 2003 N N . SER A 1 257 ? -6.492 7.891 -7.219 1.00 96.25 257 SER A N 1
ATOM 2004 C CA . SER A 1 257 ? -6.773 7.366 -8.554 1.00 96.25 257 SER A CA 1
ATOM 2005 C C . SER A 1 257 ? -7.186 5.896 -8.505 1.00 96.25 257 SER A C 1
ATOM 2007 O O . SER A 1 257 ? -7.952 5.463 -9.354 1.00 96.25 257 SER A O 1
ATOM 2009 N N . TRP A 1 258 ? -6.736 5.114 -7.517 1.00 98.06 258 TRP A N 1
ATOM 2010 C CA . TRP A 1 258 ? -7.131 3.705 -7.379 1.00 98.06 258 TRP A CA 1
ATOM 2011 C C . TRP A 1 258 ? -8.588 3.528 -6.949 1.00 98.06 258 TRP A C 1
ATOM 2013 O O . TRP A 1 258 ? -9.242 2.608 -7.447 1.00 98.06 258 TRP A O 1
ATOM 2023 N N . THR A 1 259 ? -9.110 4.397 -6.075 1.00 97.31 259 THR A N 1
ATOM 2024 C CA . THR A 1 259 ? -10.537 4.401 -5.703 1.00 97.31 259 THR A CA 1
ATOM 2025 C C . THR A 1 259 ? -11.414 4.950 -6.826 1.00 97.31 259 THR A C 1
ATOM 2027 O O . THR A 1 259 ? -12.473 4.383 -7.092 1.00 97.31 259 THR A O 1
ATOM 2030 N N . GLU A 1 260 ? -10.959 5.989 -7.535 1.00 95.44 260 GLU A N 1
ATOM 2031 C CA . GLU A 1 260 ? -11.641 6.529 -8.721 1.00 95.44 260 GLU A CA 1
ATOM 2032 C C . GLU A 1 260 ? -11.700 5.512 -9.865 1.00 95.44 260 GLU A C 1
ATOM 2034 O O . GLU A 1 260 ? -12.750 5.293 -10.468 1.00 95.44 260 GLU A O 1
ATOM 2039 N N . GLU A 1 261 ? -10.570 4.872 -10.158 1.00 94.75 261 GLU A N 1
ATOM 2040 C CA . GLU A 1 261 ? -10.487 3.822 -11.161 1.00 94.75 261 GLU A CA 1
ATOM 2041 C C . GLU A 1 261 ? -11.294 2.594 -10.746 1.00 94.75 261 GLU A C 1
ATOM 2043 O O . GLU A 1 261 ? -11.927 1.973 -11.598 1.00 94.75 261 GLU A O 1
ATOM 2048 N N . GLY A 1 262 ? -11.238 2.234 -9.464 1.00 96.38 262 GLY A N 1
ATOM 2049 C CA . GLY A 1 262 ? -11.907 1.070 -8.913 1.00 96.38 262 GLY A CA 1
ATOM 2050 C C . GLY A 1 262 ? -11.043 -0.193 -8.795 1.00 96.38 262 GLY A C 1
ATOM 2051 O O . GLY A 1 262 ? -11.587 -1.291 -8.699 1.00 96.38 262 GLY A O 1
ATOM 2052 N N . ILE A 1 263 ? -9.714 -0.057 -8.794 1.00 97.56 263 ILE A N 1
ATOM 2053 C CA . ILE A 1 263 ? -8.751 -1.164 -8.582 1.00 97.56 263 ILE A CA 1
ATOM 2054 C C . ILE A 1 263 ? -8.408 -1.393 -7.100 1.00 97.56 263 ILE A C 1
ATOM 2056 O O . ILE A 1 263 ? -7.542 -2.205 -6.781 1.00 97.56 263 ILE A O 1
ATOM 2060 N N . LEU A 1 264 ? -9.085 -0.683 -6.198 1.00 98.31 264 LEU A N 1
ATOM 2061 C CA . LEU A 1 264 ? -9.025 -0.864 -4.752 1.00 98.31 264 LEU A CA 1
ATOM 2062 C C . LEU A 1 264 ? -10.459 -0.883 -4.214 1.00 98.31 264 LEU A C 1
ATOM 2064 O O . LEU A 1 264 ? -11.216 0.049 -4.477 1.00 98.31 264 LEU A O 1
ATOM 2068 N N . ASP A 1 265 ? -10.851 -1.940 -3.502 1.00 98.44 265 ASP A N 1
ATOM 2069 C CA . ASP A 1 265 ? -12.204 -2.067 -2.947 1.00 98.44 265 ASP A CA 1
ATOM 2070 C C . ASP A 1 265 ? -12.377 -1.238 -1.673 1.00 98.44 265 ASP A C 1
ATOM 2072 O O . ASP A 1 265 ? -13.404 -0.582 -1.506 1.00 98.44 265 ASP A O 1
ATOM 2076 N N . ILE A 1 266 ? -11.369 -1.262 -0.793 1.00 98.50 266 ILE A N 1
ATOM 2077 C CA . ILE A 1 266 ? -11.384 -0.548 0.488 1.00 98.50 266 ILE A CA 1
ATOM 2078 C C . ILE A 1 266 ? -10.096 0.264 0.638 1.00 98.50 266 ILE A C 1
ATOM 2080 O O . ILE A 1 266 ? -9.002 -0.291 0.768 1.00 98.50 266 ILE A O 1
ATOM 2084 N N . ALA A 1 267 ? -10.220 1.586 0.656 1.00 98.44 267 ALA A N 1
ATOM 2085 C CA . ALA A 1 267 ? -9.111 2.472 0.985 1.00 98.44 267 ALA A CA 1
ATOM 2086 C C . ALA A 1 267 ? -8.986 2.632 2.504 1.00 98.44 267 ALA A C 1
ATOM 2088 O O . ALA A 1 267 ? -9.918 3.110 3.155 1.00 98.44 267 ALA A O 1
ATOM 2089 N N . ILE A 1 268 ? -7.826 2.245 3.050 1.00 98.56 268 ILE A N 1
ATOM 2090 C CA . ILE A 1 268 ? -7.531 2.310 4.485 1.00 98.56 268 ILE A CA 1
ATOM 2091 C C . ILE A 1 268 ? -6.295 3.191 4.714 1.00 98.56 268 ILE A C 1
ATOM 2093 O O . ILE A 1 268 ? -5.170 2.691 4.809 1.00 98.56 268 ILE A O 1
ATOM 2097 N N . PRO A 1 269 ? -6.451 4.526 4.758 1.00 98.00 269 PRO A N 1
ATOM 2098 C CA . PRO A 1 269 ? -5.360 5.407 5.140 1.00 98.00 269 PRO A CA 1
ATOM 2099 C C . PRO A 1 269 ? -4.910 5.133 6.571 1.00 98.00 269 PRO A C 1
ATOM 2101 O O . PRO A 1 269 ? -5.711 5.106 7.504 1.00 98.00 269 PRO A O 1
ATOM 2104 N N . MET A 1 270 ? -3.599 4.994 6.731 1.00 97.56 270 MET A N 1
ATOM 2105 C CA . MET A 1 270 ? -2.892 4.912 8.002 1.00 97.56 270 MET A CA 1
ATOM 2106 C C . MET A 1 270 ? -2.866 6.298 8.658 1.00 97.56 270 MET A C 1
ATOM 2108 O O . MET A 1 270 ? -1.831 6.971 8.696 1.00 97.56 270 MET A O 1
ATOM 2112 N N . ASN A 1 271 ? -4.021 6.769 9.135 1.00 97.62 271 ASN A N 1
ATOM 2113 C CA . ASN A 1 271 ? -4.194 8.087 9.744 1.00 97.62 271 ASN A CA 1
ATOM 2114 C C . ASN A 1 271 ? -3.665 8.111 11.188 1.00 97.62 271 ASN A C 1
ATOM 2116 O O . ASN A 1 271 ? -4.360 8.425 12.152 1.00 97.62 271 ASN A O 1
ATOM 2120 N N . TYR A 1 272 ? -2.395 7.747 11.343 1.00 97.19 272 TYR A N 1
ATOM 2121 C CA . TYR A 1 272 ? -1.741 7.585 12.631 1.00 97.19 272 TYR A CA 1
ATOM 2122 C C . TYR A 1 272 ? -1.376 8.957 13.190 1.00 97.19 272 TYR A C 1
ATOM 2124 O O . TYR A 1 272 ? -0.390 9.570 12.772 1.00 97.19 272 TYR A O 1
ATOM 2132 N N . LYS A 1 273 ? -2.206 9.457 14.108 1.00 97.50 273 LYS A N 1
ATOM 2133 C CA . LYS A 1 273 ? -2.061 10.763 14.760 1.00 97.50 273 LYS A CA 1
ATOM 2134 C C . LYS A 1 273 ? -2.243 10.621 16.267 1.00 97.50 273 LYS A C 1
ATOM 2136 O O . LYS A 1 273 ? -3.038 9.806 16.732 1.00 97.50 273 LYS A O 1
ATOM 2141 N N . ARG A 1 274 ? -1.498 11.415 17.030 1.00 96.94 274 ARG A N 1
ATOM 2142 C CA . ARG A 1 274 ? -1.574 11.482 18.492 1.00 96.94 274 ARG A CA 1
ATOM 2143 C C . ARG A 1 274 ? -2.606 12.513 18.907 1.00 96.94 274 ARG A C 1
ATOM 2145 O O . ARG A 1 274 ? -2.413 13.699 18.678 1.00 96.94 274 ARG A O 1
ATOM 2152 N N . GLU A 1 275 ? -3.650 12.068 19.585 1.00 95.00 275 GLU A N 1
ATOM 2153 C CA . GLU A 1 275 ? -4.741 12.921 20.051 1.00 95.00 275 GLU A CA 1
ATOM 2154 C C . GLU A 1 275 ? -4.303 13.958 21.087 1.00 95.00 275 GLU A C 1
ATOM 2156 O O . GLU A 1 275 ? -4.860 15.044 21.190 1.00 95.00 275 GLU A O 1
ATOM 2161 N N . HIS A 1 276 ? -3.295 13.614 21.880 1.00 93.50 276 HIS A N 1
ATOM 2162 C CA . HIS A 1 276 ? -2.761 14.466 22.936 1.00 93.50 276 HIS A CA 1
ATOM 2163 C C . HIS A 1 276 ? -1.668 15.424 22.432 1.00 93.50 276 HIS A C 1
ATOM 2165 O O . HIS A 1 276 ? -1.140 16.202 23.219 1.00 93.50 276 HIS A O 1
ATOM 2171 N N . THR A 1 277 ? -1.278 15.355 21.151 1.00 95.00 277 THR A N 1
ATOM 2172 C CA . THR A 1 277 ? -0.264 16.247 20.569 1.00 95.00 277 THR A CA 1
ATOM 2173 C C . THR A 1 277 ? -0.947 17.381 19.799 1.00 95.00 277 THR A C 1
ATOM 2175 O O . THR A 1 277 ? -1.616 17.094 18.803 1.00 95.00 277 THR A O 1
ATOM 2178 N N . PRO A 1 278 ? -0.752 18.657 20.191 1.00 93.62 278 PRO A N 1
ATOM 2179 C CA . PRO A 1 278 ? -1.355 19.794 19.500 1.00 93.62 278 PRO A CA 1
ATOM 2180 C C . PRO A 1 278 ? -1.093 19.783 17.988 1.00 93.62 278 PRO A C 1
ATOM 2182 O O . PRO A 1 278 ? 0.036 19.567 17.542 1.00 93.62 278 PRO A O 1
ATOM 2185 N N . GLY A 1 279 ? -2.144 20.004 17.197 1.00 95.62 279 GLY A N 1
ATOM 2186 C CA . GLY A 1 279 ? -2.091 20.074 15.737 1.00 95.62 279 GLY A CA 1
ATOM 2187 C C . GLY A 1 279 ? -2.234 18.723 15.031 1.00 95.62 279 GLY A C 1
ATOM 2188 O O . GLY A 1 279 ? -2.669 18.692 13.880 1.00 95.62 279 GLY A O 1
ATOM 2189 N N . GLN A 1 280 ? -1.935 17.595 15.686 1.00 97.00 280 GLN A N 1
ATOM 2190 C CA . GLN A 1 280 ? -2.148 16.275 15.074 1.00 97.00 280 GLN A CA 1
ATOM 2191 C C . GLN A 1 280 ? -3.633 15.894 15.004 1.00 97.00 280 GLN A C 1
ATOM 2193 O O . GLN A 1 280 ? -4.026 15.145 14.112 1.00 97.00 280 GLN A O 1
ATOM 2198 N N . ASP A 1 281 ? -4.463 16.448 15.882 1.00 95.25 281 ASP A N 1
ATOM 2199 C CA . ASP A 1 281 ? -5.921 16.356 15.838 1.00 95.25 281 ASP A CA 1
ATOM 2200 C C . ASP A 1 281 ? -6.504 17.034 14.585 1.00 95.25 281 ASP A C 1
ATOM 2202 O O . ASP A 1 281 ? -7.403 16.476 13.950 1.00 95.25 281 ASP A O 1
ATOM 2206 N N . VAL A 1 282 ? -5.950 18.186 14.189 1.00 96.31 282 VAL A N 1
ATOM 2207 C CA . VAL A 1 282 ? -6.305 18.887 12.946 1.00 96.31 282 VAL A CA 1
ATOM 2208 C C . VAL A 1 282 ? -5.892 18.050 11.740 1.00 96.31 282 VAL A C 1
ATOM 2210 O O . VAL A 1 282 ? -6.716 17.794 10.867 1.00 96.31 282 VAL A O 1
ATOM 2213 N N . MET A 1 283 ? -4.656 17.539 11.724 1.00 97.38 283 MET A N 1
ATOM 2214 C CA . MET A 1 283 ? -4.184 16.651 10.653 1.00 97.38 283 MET A CA 1
ATOM 2215 C C . MET A 1 283 ? -5.062 15.399 10.516 1.00 97.38 283 MET A C 1
ATOM 2217 O O . MET A 1 283 ? -5.362 14.970 9.402 1.00 97.38 283 MET A O 1
ATOM 2221 N N . TYR A 1 284 ? -5.483 14.815 11.643 1.00 98.06 284 TYR A N 1
ATOM 2222 C CA . TYR A 1 284 ? -6.388 13.668 11.669 1.00 98.06 284 TYR A CA 1
ATOM 2223 C C . TYR A 1 284 ? -7.730 14.008 11.013 1.00 98.06 284 TYR A C 1
ATOM 2225 O O . TYR A 1 284 ? -8.196 13.264 10.149 1.00 98.06 284 TYR A O 1
ATOM 2233 N N . ASN A 1 285 ? -8.316 15.153 11.375 1.00 97.50 285 ASN A N 1
ATOM 2234 C CA . ASN A 1 285 ? -9.575 15.630 10.807 1.00 97.50 285 ASN A CA 1
ATOM 2235 C C . ASN A 1 285 ? -9.468 15.914 9.303 1.00 97.50 285 ASN A C 1
ATOM 2237 O O . ASN A 1 285 ? -10.350 15.509 8.552 1.00 97.50 285 ASN A O 1
ATOM 2241 N N . GLU A 1 286 ? -8.387 16.547 8.845 1.00 97.06 286 GLU A N 1
ATOM 2242 C CA . GLU A 1 286 ? -8.163 16.814 7.418 1.00 97.06 286 GLU A CA 1
ATOM 2243 C C . GLU A 1 286 ? -8.118 15.514 6.601 1.00 97.06 286 GLU A C 1
ATOM 2245 O O . GLU A 1 286 ? -8.749 15.416 5.548 1.00 97.06 286 GLU A O 1
ATOM 2250 N N . TRP A 1 287 ? -7.423 14.484 7.096 1.00 97.56 287 TRP A N 1
ATOM 2251 C CA . TRP A 1 287 ? -7.395 13.176 6.438 1.00 97.56 287 TRP A CA 1
ATOM 2252 C C . TRP A 1 287 ? -8.738 12.448 6.501 1.00 97.56 287 TRP A C 1
ATOM 2254 O O . TRP A 1 287 ? -9.094 11.775 5.532 1.00 97.56 287 TRP A O 1
ATOM 2264 N N . ASN A 1 288 ? -9.510 12.600 7.580 1.00 98.00 288 ASN A N 1
ATOM 2265 C CA . ASN A 1 288 ? -10.872 12.071 7.650 1.00 98.00 288 ASN A CA 1
ATOM 2266 C C . ASN A 1 288 ? -11.765 12.711 6.582 1.00 98.00 288 ASN A C 1
ATOM 2268 O O . ASN A 1 288 ? -12.429 11.989 5.841 1.00 98.00 288 ASN A O 1
ATOM 2272 N N . GLU A 1 289 ? -11.755 14.041 6.471 1.00 96.75 289 GLU A N 1
ATOM 2273 C CA . GLU A 1 289 ? -12.511 14.774 5.451 1.00 96.75 289 GLU A CA 1
ATOM 2274 C C . GLU A 1 289 ? -12.110 14.339 4.041 1.00 96.75 289 GLU A C 1
ATOM 2276 O O . GLU A 1 289 ? -12.959 13.941 3.241 1.00 96.75 289 GLU A O 1
ATOM 2281 N N . TRP A 1 290 ? -10.808 14.352 3.743 1.00 96.44 290 TRP A N 1
ATOM 2282 C CA . TRP A 1 290 ? -10.293 13.945 2.439 1.00 96.44 290 TRP A CA 1
ATOM 2283 C C . TRP A 1 290 ? -10.732 12.524 2.076 1.00 96.44 290 TRP A C 1
ATOM 2285 O O . TRP A 1 290 ? -11.297 12.295 1.009 1.00 96.44 290 TRP A O 1
ATOM 2295 N N . THR A 1 291 ? -10.528 11.571 2.983 1.00 97.19 291 THR A N 1
ATOM 2296 C CA . THR A 1 291 ? -10.800 10.152 2.733 1.00 97.19 291 THR A CA 1
ATOM 2297 C C . THR A 1 291 ? -12.274 9.900 2.437 1.00 97.19 291 THR A C 1
ATOM 2299 O O . THR A 1 291 ? -12.592 9.266 1.432 1.00 97.19 291 THR A O 1
ATOM 2302 N N . LYS A 1 292 ? -13.184 10.440 3.258 1.00 97.06 292 LYS A N 1
ATOM 2303 C CA . LYS A 1 292 ? -14.636 10.290 3.059 1.00 97.06 292 LYS A CA 1
ATOM 2304 C C . LYS A 1 292 ? -15.074 10.849 1.703 1.00 97.06 292 LYS A C 1
ATOM 2306 O O . LYS A 1 292 ? -15.894 10.244 1.021 1.00 97.06 292 LYS A O 1
ATOM 2311 N N . ASN A 1 293 ? -14.480 11.968 1.285 1.00 95.62 293 ASN A N 1
ATOM 2312 C CA . ASN A 1 293 ? -14.837 12.658 0.046 1.00 95.62 293 ASN A CA 1
ATOM 2313 C C . ASN A 1 293 ? -14.148 12.077 -1.204 1.00 95.62 293 ASN A C 1
ATOM 2315 O O . ASN A 1 293 ? -14.548 12.403 -2.316 1.00 95.62 293 ASN A O 1
ATOM 2319 N N . GLN A 1 294 ? -13.132 11.220 -1.053 1.00 94.50 294 GLN A N 1
ATOM 2320 C CA . GLN A 1 294 ? -12.425 10.553 -2.160 1.00 94.50 294 GLN A CA 1
ATOM 2321 C C . GLN A 1 294 ? -12.713 9.040 -2.231 1.00 94.50 294 GLN A C 1
ATOM 2323 O O . GLN A 1 294 ? -11.909 8.269 -2.764 1.00 94.50 294 GLN A O 1
ATOM 2328 N N . ARG A 1 295 ? -13.869 8.602 -1.710 1.00 94.00 295 ARG A N 1
ATOM 2329 C CA . ARG A 1 295 ? -14.297 7.193 -1.762 1.00 94.00 295 ARG A CA 1
ATOM 2330 C C . ARG A 1 295 ? -14.743 6.723 -3.150 1.00 94.00 295 ARG A C 1
ATOM 2332 O O . ARG A 1 295 ? -14.619 5.541 -3.448 1.00 94.00 295 ARG A O 1
ATOM 2339 N N . TYR A 1 296 ? -15.255 7.624 -3.998 1.00 93.81 296 TYR A N 1
ATOM 2340 C CA . TYR A 1 296 ? -15.898 7.288 -5.281 1.00 93.81 296 TYR A CA 1
ATOM 2341 C C . TYR A 1 296 ? -16.941 6.165 -5.124 1.00 93.81 296 TYR A C 1
ATOM 2343 O O . TYR A 1 296 ? -17.719 6.172 -4.176 1.00 93.81 296 TYR A O 1
ATOM 2351 N N . ASN A 1 297 ? -16.965 5.189 -6.034 1.00 93.38 297 ASN A N 1
ATOM 2352 C CA . ASN A 1 297 ? -17.832 4.013 -5.948 1.00 93.38 297 ASN A CA 1
ATOM 2353 C C . ASN A 1 297 ? -17.150 2.851 -5.201 1.00 93.38 297 ASN A C 1
ATOM 2355 O O . ASN A 1 297 ? -17.262 1.697 -5.616 1.00 93.38 297 ASN A O 1
ATOM 2359 N N . ARG A 1 298 ? -16.349 3.167 -4.180 1.00 96.94 298 ARG A N 1
ATOM 2360 C CA . ARG A 1 298 ? -15.603 2.219 -3.345 1.00 96.94 298 ARG A CA 1
ATOM 2361 C C . ARG A 1 298 ? -15.842 2.515 -1.868 1.00 96.94 298 ARG A C 1
ATOM 2363 O O . ARG A 1 298 ? -16.580 3.447 -1.521 1.00 96.94 298 ARG A O 1
ATOM 2370 N N . SER A 1 299 ? -15.261 1.687 -1.007 1.00 97.31 299 SER A N 1
ATOM 2371 C CA . SER A 1 299 ? -15.350 1.845 0.440 1.00 97.31 299 SER A CA 1
ATOM 2372 C C . SER A 1 299 ? -14.120 2.529 1.017 1.00 97.31 299 SER A C 1
ATOM 2374 O O . SER A 1 299 ? -13.009 2.413 0.492 1.00 97.31 299 SER A O 1
ATOM 2376 N N . THR A 1 300 ? -14.316 3.247 2.116 1.00 97.56 300 THR A N 1
ATOM 2377 C CA . THR A 1 300 ? -13.245 3.894 2.871 1.00 97.56 300 THR A CA 1
ATOM 2378 C C . THR A 1 300 ? -13.380 3.603 4.353 1.00 97.56 300 THR A C 1
ATOM 2380 O O . THR A 1 300 ? -14.459 3.687 4.929 1.00 97.56 300 THR A O 1
ATOM 2383 N N . VAL A 1 301 ? -12.262 3.272 4.988 1.00 97.81 301 VAL A N 1
ATOM 2384 C CA . VAL A 1 301 ? -12.204 2.911 6.406 1.00 97.81 301 VAL A CA 1
ATOM 2385 C C . VAL A 1 301 ? -11.015 3.630 7.028 1.00 97.81 301 VAL A C 1
ATOM 2387 O O . VAL A 1 301 ? -9.925 3.611 6.467 1.00 97.81 301 VAL A O 1
ATOM 2390 N N . ILE A 1 302 ? -11.193 4.301 8.165 1.00 98.44 302 ILE A N 1
ATOM 2391 C CA . ILE A 1 302 ? -10.113 5.104 8.757 1.00 98.44 302 ILE A CA 1
ATOM 2392 C C . ILE A 1 302 ? -9.190 4.215 9.599 1.00 98.44 302 ILE A C 1
ATOM 2394 O O . ILE A 1 302 ? -9.624 3.631 10.592 1.00 98.44 302 ILE A O 1
ATOM 2398 N N . GLY A 1 303 ? -7.912 4.122 9.221 1.00 97.88 303 GLY A N 1
ATOM 2399 C CA . GLY A 1 303 ? -6.888 3.411 9.986 1.00 97.88 303 GLY A CA 1
ATOM 2400 C C . GLY A 1 303 ? -6.373 4.254 11.152 1.00 97.88 303 GLY A C 1
ATOM 2401 O O . GLY A 1 303 ? -5.658 5.235 10.9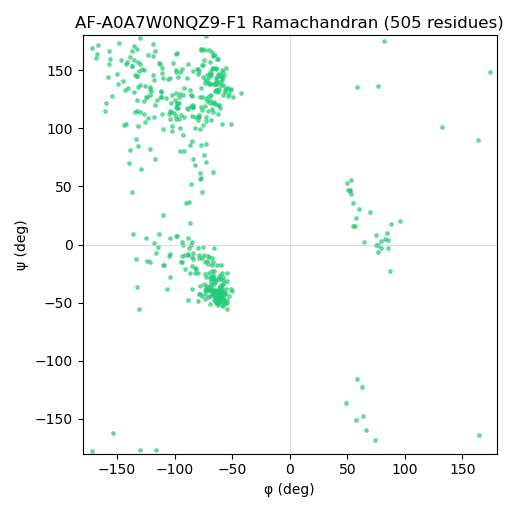52 1.00 97.88 303 GLY A O 1
ATOM 2402 N N . ILE A 1 304 ? -6.712 3.859 12.374 1.00 97.62 304 ILE A N 1
ATOM 2403 C CA . ILE A 1 304 ? -6.343 4.533 13.619 1.00 97.62 304 ILE A CA 1
ATOM 2404 C C . ILE A 1 304 ? -5.047 3.928 14.152 1.00 97.62 304 ILE A C 1
ATOM 2406 O O . ILE A 1 304 ? -4.943 2.717 14.326 1.00 97.62 304 ILE A O 1
ATOM 2410 N N . GLY A 1 305 ? -4.068 4.782 14.453 1.00 96.38 305 GLY A N 1
ATOM 2411 C CA . GLY A 1 305 ? -2.809 4.378 15.082 1.00 96.38 305 GLY A CA 1
ATOM 2412 C C . GLY A 1 305 ? -2.980 4.245 16.589 1.00 96.38 305 GLY A C 1
ATOM 2413 O O . GLY A 1 305 ? -2.462 5.069 17.340 1.00 96.38 305 GLY A O 1
ATOM 2414 N N . ASN A 1 306 ? -3.748 3.258 17.048 1.00 95.69 306 ASN A N 1
ATOM 2415 C CA . ASN A 1 306 ? -4.135 3.153 18.455 1.00 95.69 306 ASN A CA 1
ATOM 2416 C C . ASN A 1 306 ? -2.950 2.887 19.397 1.00 95.69 306 ASN A C 1
ATOM 2418 O O . ASN A 1 306 ? -3.002 3.302 20.554 1.00 95.69 306 ASN A O 1
ATOM 2422 N N . PHE A 1 307 ? -1.844 2.332 18.885 1.00 95.69 307 PHE A N 1
ATOM 2423 C CA . PHE A 1 307 ? -0.565 2.222 19.606 1.00 95.69 307 PHE A CA 1
ATOM 2424 C C . PHE A 1 307 ? 0.103 3.578 19.904 1.00 95.69 307 PHE A C 1
ATOM 2426 O O . PHE A 1 307 ? 1.163 3.618 20.522 1.00 95.69 307 PHE A O 1
ATOM 2433 N N . LEU A 1 308 ? -0.466 4.698 19.452 1.00 96.06 308 LEU A N 1
ATOM 2434 C CA . LEU A 1 308 ? 0.037 6.046 19.727 1.00 96.06 308 LEU A CA 1
ATOM 2435 C C . LEU A 1 308 ? -0.780 6.797 20.777 1.00 96.06 308 LEU A C 1
ATOM 2437 O O . LEU A 1 308 ? -0.387 7.894 21.173 1.00 96.06 308 LEU A O 1
ATOM 2441 N N . ASN A 1 309 ? -1.919 6.254 21.202 1.00 95.31 309 ASN A N 1
ATOM 2442 C CA . ASN A 1 309 ? -2.897 6.982 21.997 1.00 95.31 309 ASN A CA 1
ATOM 2443 C C . ASN A 1 309 ? -3.340 6.205 23.234 1.00 95.31 309 ASN A C 1
ATOM 2445 O O . ASN A 1 309 ? -3.440 4.978 23.232 1.00 95.31 309 ASN A O 1
ATOM 2449 N N . ALA A 1 310 ? -3.677 6.952 24.283 1.00 93.25 310 ALA A N 1
ATOM 2450 C CA . ALA A 1 310 ? -4.506 6.444 25.365 1.00 93.25 310 ALA A CA 1
ATOM 2451 C C . ALA A 1 310 ? -5.925 6.125 24.858 1.00 93.25 310 ALA A C 1
ATOM 2453 O O . ALA A 1 310 ? -6.349 6.609 23.804 1.00 93.25 310 ALA A O 1
ATOM 2454 N N . ALA A 1 311 ? -6.679 5.336 25.625 1.00 90.50 311 ALA A N 1
ATOM 2455 C CA . ALA A 1 311 ? -8.010 4.888 25.218 1.00 90.50 311 ALA A CA 1
ATOM 2456 C C . ALA A 1 311 ? -8.982 6.060 24.967 1.00 90.50 311 ALA A C 1
ATOM 2458 O O . ALA A 1 311 ? -9.701 6.036 23.977 1.00 90.50 311 ALA A O 1
ATOM 2459 N N . GLU A 1 312 ? -8.943 7.114 25.783 1.00 88.94 312 GLU A N 1
ATOM 2460 C CA . GLU A 1 312 ? -9.721 8.352 25.614 1.00 88.94 312 GLU A CA 1
ATOM 2461 C C . GLU A 1 312 ? -9.452 8.991 24.250 1.00 88.94 312 GLU A C 1
ATOM 2463 O O . GLU A 1 312 ? -10.373 9.421 23.561 1.00 88.94 312 GLU A O 1
ATOM 2468 N N . GLY A 1 313 ? -8.184 9.014 23.828 1.00 91.50 313 GLY A N 1
ATOM 2469 C CA . GLY A 1 313 ? -7.819 9.572 22.534 1.00 91.50 313 GLY A CA 1
ATOM 2470 C C . GLY A 1 313 ? -8.303 8.715 21.368 1.00 91.50 313 GLY A C 1
ATOM 2471 O O . GLY A 1 313 ? -8.812 9.242 20.382 1.00 91.50 313 GLY A O 1
ATOM 2472 N N . ASN A 1 314 ? -8.219 7.391 21.509 1.00 93.31 314 ASN A N 1
ATOM 2473 C CA . ASN A 1 314 ? -8.747 6.460 20.515 1.00 93.31 314 ASN A CA 1
ATOM 2474 C C . ASN A 1 314 ? -10.269 6.598 20.357 1.00 93.31 314 ASN A C 1
ATOM 2476 O O . ASN A 1 314 ? -10.741 6.707 19.231 1.00 93.31 314 ASN A O 1
ATOM 2480 N N . VAL A 1 315 ? -11.037 6.657 21.452 1.00 91.38 315 VAL A N 1
ATOM 2481 C CA . VAL A 1 315 ? -12.506 6.822 21.410 1.00 91.38 315 VAL A CA 1
ATOM 2482 C C . VAL A 1 315 ? -12.894 8.105 20.661 1.00 91.38 315 VAL A C 1
ATOM 2484 O O . VAL A 1 315 ? -13.711 8.052 19.736 1.00 91.38 315 VAL A O 1
ATOM 2487 N N . ARG A 1 316 ? -12.228 9.231 20.956 1.00 91.94 316 ARG A N 1
ATOM 2488 C CA . ARG A 1 316 ? -12.433 10.512 20.252 1.00 91.94 316 ARG A CA 1
ATOM 2489 C C . ARG A 1 316 ? -12.135 10.424 18.762 1.00 91.94 316 ARG A C 1
ATOM 2491 O O . ARG A 1 316 ? -12.882 10.954 17.932 1.00 91.94 316 ARG A O 1
ATOM 2498 N N . GLN A 1 317 ? -11.038 9.761 18.405 1.00 95.75 317 GLN A N 1
ATOM 2499 C CA . GLN A 1 317 ? -10.656 9.553 17.011 1.00 95.75 317 GLN A CA 1
ATOM 2500 C C . GLN A 1 317 ? -11.665 8.680 16.265 1.00 95.75 317 GLN A C 1
ATOM 2502 O O . GLN A 1 317 ? -11.998 9.000 15.120 1.00 95.75 317 GLN A O 1
ATOM 2507 N N . VAL A 1 318 ? -12.207 7.640 16.905 1.00 95.88 318 VAL A N 1
ATOM 2508 C CA . VAL A 1 318 ? -13.257 6.798 16.316 1.00 95.88 318 VAL A CA 1
ATOM 2509 C C . VAL A 1 318 ? -14.520 7.617 16.049 1.00 95.88 318 VAL A C 1
ATOM 2511 O O . VAL A 1 318 ? -15.040 7.576 14.935 1.00 95.88 318 VAL A O 1
ATOM 2514 N N . ARG A 1 319 ? -14.986 8.433 17.008 1.00 93.44 319 ARG A N 1
ATOM 2515 C CA . ARG A 1 319 ? -16.170 9.286 16.790 1.00 93.44 319 ARG A CA 1
ATOM 2516 C C . ARG A 1 319 ? -15.992 10.234 15.606 1.00 93.44 319 ARG A C 1
ATOM 2518 O O . ARG A 1 319 ? -16.867 10.315 14.750 1.00 93.44 319 ARG A O 1
ATOM 2525 N N . ARG A 1 320 ? -14.843 10.912 15.506 1.00 95.69 320 ARG A N 1
ATOM 2526 C CA . ARG A 1 320 ? -14.559 11.839 14.391 1.00 95.69 320 ARG A CA 1
ATOM 2527 C C . ARG A 1 320 ? -14.355 11.128 13.046 1.00 95.69 320 ARG A C 1
ATOM 2529 O O . ARG A 1 320 ? -14.654 11.701 11.994 1.00 95.69 320 ARG A O 1
ATOM 2536 N N . ALA A 1 321 ? -13.876 9.885 13.056 1.00 97.50 321 ALA A N 1
ATOM 2537 C CA . ALA A 1 321 ? -13.789 9.060 11.851 1.00 97.50 321 ALA A CA 1
ATOM 2538 C C . ALA A 1 321 ? -15.173 8.669 11.310 1.00 97.50 321 ALA A C 1
ATOM 2540 O O . ALA A 1 321 ? -15.366 8.689 10.092 1.00 97.50 321 ALA A O 1
ATOM 2541 N N . LEU A 1 322 ? -16.120 8.358 12.201 1.00 95.94 322 LEU A N 1
ATOM 2542 C CA . LEU A 1 322 ? -17.488 7.951 11.858 1.00 95.94 322 LEU A CA 1
ATOM 2543 C C . LEU A 1 322 ? -18.446 9.129 11.626 1.00 95.94 322 LEU A C 1
ATOM 2545 O O . LEU A 1 322 ? -19.482 8.953 10.994 1.00 95.94 322 LEU A O 1
ATOM 2549 N N . ALA A 1 323 ? -18.110 10.330 12.104 1.00 95.31 323 ALA A N 1
ATOM 2550 C CA . ALA A 1 323 ? -18.887 11.534 11.829 1.00 95.31 323 ALA A CA 1
ATOM 2551 C C . ALA A 1 323 ? -18.953 11.834 10.321 1.00 95.31 323 ALA A C 1
ATOM 2553 O O . ALA A 1 323 ? -17.984 11.615 9.587 1.00 95.31 323 ALA A O 1
ATOM 2554 N N . THR A 1 324 ? -20.072 12.390 9.864 1.00 96.62 324 THR A N 1
ATOM 2555 C CA . THR A 1 324 ? -20.252 12.800 8.468 1.00 96.62 324 THR A CA 1
ATOM 2556 C C . THR A 1 324 ? -19.290 13.922 8.088 1.00 96.62 324 THR A C 1
ATOM 2558 O O . THR A 1 324 ? -19.013 14.813 8.889 1.00 96.62 324 THR A O 1
ATOM 2561 N N . SER A 1 325 ? -18.750 13.857 6.870 1.00 95.75 325 SER A N 1
ATOM 2562 C CA . SER A 1 325 ? -17.898 14.904 6.310 1.00 95.75 325 SER A CA 1
ATOM 2563 C C . SER A 1 325 ? -18.682 16.194 6.076 1.00 95.75 325 SER A C 1
ATOM 2565 O O . SER A 1 325 ? -19.908 16.176 5.947 1.00 95.75 325 SER A O 1
ATOM 2567 N N . ALA A 1 326 ? -17.982 17.314 5.902 1.00 93.12 326 ALA A N 1
ATOM 2568 C CA . ALA A 1 326 ? -18.618 18.586 5.545 1.00 93.12 326 ALA A CA 1
ATOM 2569 C C . ALA A 1 326 ? -19.384 18.533 4.203 1.00 93.12 326 ALA A C 1
ATOM 2571 O O . ALA A 1 326 ? -20.218 19.392 3.931 1.00 93.12 326 ALA A O 1
ATOM 2572 N N . GLN A 1 327 ? -19.112 17.527 3.362 1.00 92.31 327 GLN A N 1
ATOM 2573 C CA . GLN A 1 327 ? -19.789 17.295 2.079 1.00 92.31 327 GLN A CA 1
ATOM 2574 C C . GLN A 1 327 ? -20.895 16.231 2.164 1.00 92.31 327 GLN A C 1
ATOM 2576 O O . GLN A 1 327 ? -21.428 15.829 1.133 1.00 92.31 327 GLN A O 1
ATOM 2581 N N . GLY A 1 328 ? -21.235 15.747 3.363 1.00 94.69 328 GLY A N 1
ATOM 2582 C CA . GLY A 1 328 ? -22.290 14.747 3.548 1.00 94.69 328 GLY A CA 1
ATOM 2583 C C . GLY A 1 328 ? -21.845 13.292 3.356 1.00 94.69 328 GLY A C 1
ATOM 2584 O O . GLY A 1 328 ? -22.693 12.405 3.319 1.00 94.69 328 GLY A O 1
ATOM 2585 N N . ASN A 1 329 ? -20.540 13.017 3.240 1.00 95.25 329 ASN A N 1
ATOM 2586 C CA . ASN A 1 329 ? -20.022 11.663 3.021 1.00 95.25 329 ASN A CA 1
ATOM 2587 C C . ASN A 1 329 ? -19.581 11.003 4.331 1.00 95.25 329 ASN A C 1
ATOM 2589 O O . ASN A 1 329 ? -18.984 11.642 5.195 1.00 95.25 329 ASN A O 1
ATOM 2593 N N . ASN A 1 330 ? -19.794 9.695 4.448 1.00 96.56 330 ASN A N 1
ATOM 2594 C CA . ASN A 1 330 ? -19.365 8.902 5.600 1.00 96.56 330 ASN A CA 1
ATOM 2595 C C . ASN A 1 330 ? -18.235 7.940 5.214 1.00 96.56 330 ASN A C 1
ATOM 2597 O O . ASN A 1 330 ? -18.147 7.499 4.061 1.00 96.56 330 ASN A O 1
ATOM 2601 N N . SER A 1 331 ? -17.390 7.610 6.193 1.00 96.31 331 SER A N 1
ATOM 2602 C CA . SER A 1 331 ? -16.553 6.412 6.119 1.00 96.31 331 SER A CA 1
ATOM 2603 C C . SER A 1 331 ? -17.429 5.191 6.411 1.00 96.31 331 SER A C 1
ATOM 2605 O O . SER A 1 331 ? -18.459 5.307 7.074 1.00 96.31 331 SER A O 1
ATOM 2607 N N . ASP A 1 332 ? -17.038 4.024 5.912 1.00 96.00 332 ASP A N 1
ATOM 2608 C CA . ASP A 1 332 ? -17.748 2.768 6.170 1.00 96.00 332 ASP A CA 1
ATOM 2609 C C . ASP A 1 332 ? -17.319 2.126 7.507 1.00 96.00 332 ASP A C 1
ATOM 2611 O O . ASP A 1 332 ? -17.918 1.146 7.942 1.00 96.00 332 ASP A O 1
ATOM 2615 N N . GLY A 1 333 ? -16.289 2.662 8.177 1.00 95.94 333 GLY A N 1
ATOM 2616 C CA . GLY A 1 333 ? -15.831 2.170 9.476 1.00 95.94 333 GLY A CA 1
ATOM 2617 C C . GLY A 1 333 ? -14.441 2.661 9.889 1.00 95.94 333 GLY A C 1
ATOM 2618 O O . GLY A 1 333 ? -13.876 3.595 9.311 1.00 95.94 333 GLY A O 1
ATOM 2619 N N . VAL A 1 334 ? -13.863 1.976 10.880 1.00 97.00 334 VAL A N 1
ATOM 2620 C CA . VAL A 1 334 ? -12.492 2.193 11.376 1.00 97.00 334 VAL A CA 1
ATOM 2621 C C . VAL A 1 334 ? -11.713 0.878 11.449 1.00 97.00 334 VAL A C 1
ATOM 2623 O O . VAL A 1 334 ? -12.306 -0.186 11.607 1.00 97.00 334 VAL A O 1
ATOM 2626 N N . VAL A 1 335 ? -10.383 0.955 11.379 1.00 96.69 335 VAL A N 1
ATOM 2627 C CA . VAL A 1 335 ? -9.465 -0.163 11.662 1.00 96.69 335 VAL A CA 1
ATOM 2628 C C . VAL A 1 335 ? -8.457 0.275 12.713 1.00 96.69 335 VAL A C 1
ATOM 2630 O O . VAL A 1 335 ? -7.909 1.371 12.632 1.00 96.69 335 VAL A O 1
ATOM 2633 N N . PHE A 1 336 ? -8.189 -0.594 13.683 1.00 96.00 336 PHE A N 1
ATOM 2634 C CA . PHE A 1 336 ? -7.203 -0.374 14.736 1.00 96.00 336 PHE A CA 1
ATOM 2635 C C . PHE A 1 336 ? -5.857 -0.994 14.340 1.00 96.00 336 PHE A C 1
ATOM 2637 O O . PHE A 1 336 ? -5.714 -2.217 14.278 1.00 96.00 336 PHE A O 1
ATOM 2644 N N . PHE A 1 337 ? -4.862 -0.150 14.076 1.00 91.81 337 PHE A N 1
ATOM 2645 C CA . PHE A 1 337 ? -3.474 -0.555 13.901 1.00 91.81 337 PHE A CA 1
ATOM 2646 C C . PHE A 1 337 ? -2.708 -0.265 15.191 1.00 91.81 337 PHE A C 1
ATOM 2648 O O . PHE A 1 337 ? -2.539 0.904 15.534 1.00 91.81 337 PHE A O 1
ATOM 2655 N N . SER A 1 338 ? -2.231 -1.266 15.940 1.00 86.88 338 SER A N 1
ATOM 2656 C CA . SER A 1 338 ? -2.542 -2.701 15.844 1.00 86.88 338 SER A CA 1
ATOM 2657 C C . SER A 1 338 ? -3.175 -3.199 17.140 1.00 86.88 338 SER A C 1
ATOM 2659 O O . SER A 1 338 ? -3.051 -2.574 18.195 1.00 86.88 338 SER A O 1
ATOM 2661 N N . MET A 1 339 ? -3.827 -4.357 17.080 1.00 85.12 339 MET A N 1
ATOM 2662 C CA . MET A 1 339 ? -4.449 -4.983 18.253 1.00 85.12 339 MET A CA 1
ATOM 2663 C C . MET A 1 339 ? -3.425 -5.559 19.245 1.00 85.12 339 MET A C 1
ATOM 2665 O O . MET A 1 339 ? -3.770 -5.796 20.398 1.00 85.12 339 MET A O 1
ATOM 2669 N N . ALA A 1 340 ? -2.155 -5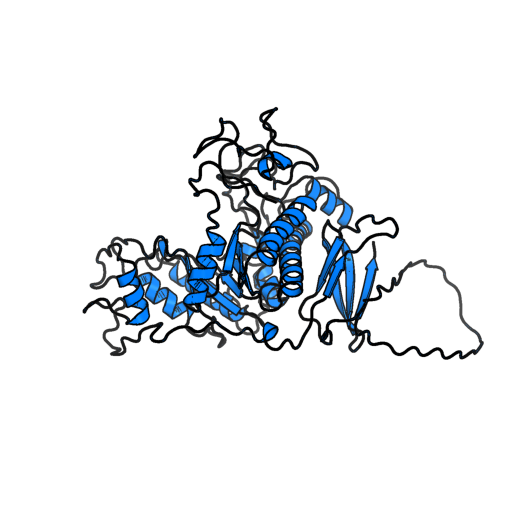.711 18.843 1.00 88.75 340 ALA A N 1
ATOM 2670 C CA . ALA A 1 340 ? -1.068 -6.096 19.748 1.00 88.75 340 ALA A CA 1
ATOM 2671 C C . ALA A 1 340 ? -0.746 -5.001 20.784 1.00 88.75 340 ALA A C 1
ATOM 2673 O O . ALA A 1 340 ? -0.193 -5.277 21.845 1.00 88.75 340 ALA A O 1
ATOM 2674 N N . THR A 1 341 ? -1.085 -3.743 20.493 1.00 92.56 341 THR A N 1
ATOM 2675 C CA . THR A 1 341 ? -0.962 -2.622 21.432 1.00 92.56 341 THR A CA 1
ATOM 2676 C C . THR A 1 341 ? -2.199 -1.744 21.301 1.00 92.56 341 THR A C 1
ATOM 2678 O O . THR A 1 341 ? -2.181 -0.725 20.613 1.00 92.56 341 THR A O 1
ATOM 2681 N N . SER A 1 342 ? -3.293 -2.150 21.955 1.00 92.56 342 SER A N 1
ATOM 2682 C CA . SER A 1 342 ? -4.607 -1.489 21.875 1.00 92.56 342 SER A CA 1
ATOM 2683 C C . SER A 1 342 ? -4.588 -0.013 22.288 1.00 92.56 342 SER A C 1
ATOM 2685 O O . SER A 1 342 ? -5.393 0.774 21.799 1.00 92.56 342 SER A O 1
ATOM 2687 N N . ASN A 1 343 ? -3.663 0.373 23.166 1.00 93.75 343 ASN A N 1
ATOM 2688 C CA . ASN A 1 343 ? -3.470 1.731 23.663 1.00 93.75 343 ASN A CA 1
ATOM 2689 C C . ASN A 1 343 ? -2.131 1.853 24.406 1.00 93.75 343 ASN A C 1
ATOM 2691 O O . ASN A 1 343 ? -1.546 0.852 24.819 1.00 93.75 343 ASN A O 1
ATOM 2695 N N . VAL A 1 344 ? -1.675 3.088 24.620 1.00 95.12 344 VAL A N 1
ATOM 2696 C CA . VAL A 1 344 ? -0.453 3.410 25.379 1.00 95.12 344 VAL A CA 1
ATOM 2697 C C . VAL A 1 344 ? -0.732 4.348 26.550 1.00 95.12 344 VAL A C 1
ATOM 2699 O O . VAL A 1 344 ? -1.774 5.004 26.603 1.00 95.12 344 VAL A O 1
ATOM 2702 N N . ALA A 1 345 ? 0.212 4.420 27.490 1.00 94.88 345 ALA A N 1
ATOM 2703 C CA . ALA A 1 345 ? 0.185 5.435 28.534 1.00 94.88 345 ALA A CA 1
ATOM 2704 C C . ALA A 1 345 ? 0.487 6.820 27.946 1.00 94.88 345 ALA A C 1
ATOM 2706 O O . ALA A 1 345 ? 1.321 6.959 27.051 1.00 94.88 345 ALA A O 1
ATOM 2707 N N . VAL A 1 346 ? -0.170 7.847 28.483 1.00 94.44 346 VAL A N 1
ATOM 2708 C CA . VAL A 1 346 ? 0.059 9.249 28.119 1.00 94.44 346 VAL A CA 1
ATOM 2709 C C . VAL A 1 346 ? 0.187 10.067 29.399 1.00 94.44 346 VAL A C 1
ATOM 2711 O O . VAL A 1 346 ? -0.762 10.184 30.178 1.00 94.44 346 VAL A O 1
ATOM 2714 N N . THR A 1 347 ? 1.373 10.630 29.616 1.00 92.12 347 THR A N 1
ATOM 2715 C CA . THR A 1 347 ? 1.648 11.563 30.715 1.00 92.12 347 THR A CA 1
ATOM 2716 C C . THR A 1 347 ? 1.005 12.913 30.420 1.00 92.12 347 THR A C 1
ATOM 2718 O O . THR A 1 347 ? 1.064 13.372 29.282 1.00 92.12 347 THR A O 1
ATOM 2721 N N . ALA A 1 348 ? 0.413 13.548 31.439 1.00 87.75 348 ALA A N 1
ATOM 2722 C CA . ALA A 1 348 ? -0.281 14.834 31.302 1.00 87.75 348 ALA A CA 1
ATOM 2723 C C . ALA A 1 348 ? -1.304 14.829 30.148 1.00 87.75 348 ALA A C 1
ATOM 2725 O O . ALA A 1 348 ? -1.327 15.724 29.304 1.00 87.75 348 ALA A O 1
ATOM 2726 N N . ASN A 1 349 ? -2.132 13.781 30.081 1.00 89.75 349 ASN A N 1
ATOM 2727 C CA . ASN A 1 349 ? -3.113 13.635 29.015 1.00 89.75 349 ASN A CA 1
ATOM 2728 C C . ASN A 1 349 ? -4.192 14.725 29.163 1.00 89.75 349 ASN A C 1
ATOM 2730 O O . ASN A 1 349 ? -4.940 14.685 30.148 1.00 89.75 349 ASN A O 1
ATOM 2734 N N . PRO A 1 350 ? -4.345 15.656 28.200 1.00 89.12 350 PRO A N 1
ATOM 2735 C CA . PRO A 1 350 ? -5.368 16.702 28.277 1.00 89.12 350 PRO A CA 1
ATOM 2736 C C . PRO A 1 350 ? -6.794 16.133 28.263 1.00 89.12 350 PRO A C 1
ATOM 2738 O O . PRO A 1 350 ? -7.735 16.807 28.671 1.00 89.12 350 PRO A O 1
ATOM 2741 N N . TRP A 1 351 ? -6.953 14.879 27.832 1.00 86.56 351 TRP A N 1
ATOM 2742 C CA . TRP A 1 351 ? -8.236 14.192 27.704 1.00 86.56 351 TRP A CA 1
ATOM 2743 C C . TRP A 1 351 ? -8.514 13.176 28.810 1.00 86.56 351 TRP A C 1
ATOM 2745 O O . TRP A 1 351 ? -9.500 12.450 28.713 1.00 86.56 351 TRP A O 1
ATOM 2755 N N . SER A 1 352 ? -7.645 13.087 29.816 1.00 86.38 352 SER A N 1
ATOM 2756 C CA . SER A 1 352 ? -7.849 12.208 30.967 1.00 86.38 352 SER A CA 1
ATOM 2757 C C . SER A 1 352 ? -9.095 12.591 31.768 1.00 86.38 352 SER A C 1
ATOM 2759 O O . SER A 1 352 ? -9.596 13.716 31.702 1.00 86.38 352 SER A O 1
ATOM 2761 N N . VAL A 1 353 ? -9.594 11.633 32.546 1.00 75.94 353 VAL A N 1
ATOM 2762 C CA . VAL A 1 353 ? -10.670 11.844 33.516 1.00 75.94 353 VAL A CA 1
ATOM 2763 C C . VAL A 1 353 ? -10.146 11.402 34.889 1.00 75.94 353 VAL A C 1
ATOM 2765 O O . VAL A 1 353 ? -9.963 10.198 35.084 1.00 75.94 353 VAL A O 1
ATOM 2768 N N . PRO A 1 354 ? -9.876 12.327 35.837 1.00 78.25 354 PRO A N 1
ATOM 2769 C CA . PRO A 1 354 ? -10.017 13.791 35.751 1.00 78.25 354 PRO A CA 1
ATOM 2770 C C . PRO A 1 354 ? -8.991 14.459 34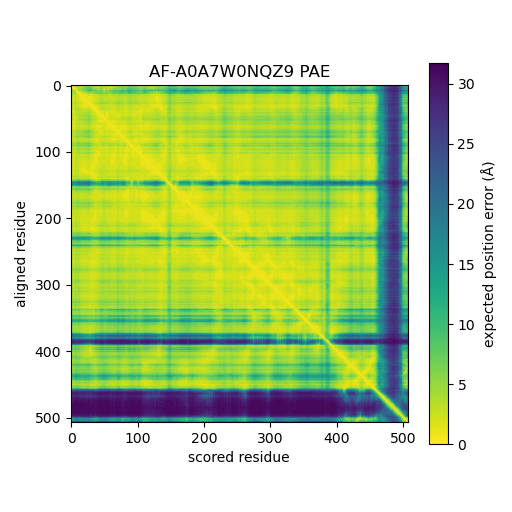.801 1.00 78.25 354 PRO A C 1
ATOM 2772 O O . PRO A 1 354 ? -7.933 13.872 34.576 1.00 78.25 354 PRO A O 1
ATOM 2775 N N . PRO A 1 355 ? -9.269 15.670 34.265 1.00 77.81 355 PRO A N 1
ATOM 2776 C CA . PRO A 1 355 ? -8.413 16.339 33.275 1.00 77.81 355 PRO A CA 1
ATOM 2777 C C . PRO A 1 355 ? -6.973 16.597 33.737 1.00 77.81 355 PRO A C 1
ATOM 2779 O O . PRO A 1 355 ? -6.729 16.949 34.889 1.00 77.81 355 PRO A O 1
ATOM 2782 N N . GLY A 1 356 ? -6.020 16.481 32.806 1.00 79.75 356 GLY A N 1
ATOM 2783 C CA . GLY A 1 356 ? -4.592 16.738 33.035 1.00 79.75 356 GLY A CA 1
ATOM 2784 C C . GLY A 1 356 ? -3.836 15.634 33.787 1.00 79.75 356 GLY A C 1
ATOM 2785 O O . GLY A 1 356 ? -2.625 15.744 33.974 1.00 79.75 356 GLY A O 1
ATOM 2786 N N . ALA A 1 357 ? -4.509 14.554 34.186 1.00 87.50 357 ALA A N 1
ATOM 2787 C CA . ALA A 1 357 ? -3.893 13.399 34.823 1.00 87.50 357 ALA A CA 1
ATOM 2788 C C . ALA A 1 357 ? -3.112 12.513 33.832 1.00 87.50 357 ALA A C 1
ATOM 2790 O O . ALA A 1 357 ? -3.350 12.483 32.619 1.00 87.50 357 ALA A O 1
ATOM 2791 N N . THR A 1 358 ? -2.180 11.725 34.369 1.00 91.06 358 THR A N 1
ATOM 2792 C CA . THR A 1 358 ? -1.544 10.633 33.622 1.00 91.06 358 THR A CA 1
ATOM 2793 C C . THR A 1 358 ? -2.565 9.539 33.351 1.00 91.06 358 THR A C 1
ATOM 2795 O O . THR A 1 358 ? -3.221 9.044 34.265 1.00 91.06 358 THR A O 1
ATOM 2798 N N . THR A 1 359 ? -2.677 9.126 32.092 1.00 90.38 359 THR A N 1
ATOM 2799 C CA . THR A 1 359 ? -3.487 7.967 31.715 1.00 90.38 359 THR A CA 1
ATOM 2800 C C . THR A 1 359 ? -2.594 6.736 31.571 1.00 90.38 359 THR A C 1
ATOM 2802 O O . THR A 1 359 ? -1.678 6.773 30.747 1.00 90.38 359 THR A O 1
ATOM 2805 N N . PRO A 1 360 ? -2.819 5.652 32.335 1.00 91.00 360 PRO A N 1
ATOM 2806 C CA . PRO A 1 360 ? -2.035 4.427 32.211 1.00 91.00 360 PRO A CA 1
ATOM 2807 C C . PRO A 1 360 ? -2.443 3.601 30.980 1.00 91.00 360 PRO A C 1
ATOM 2809 O O . PRO A 1 360 ? -3.495 3.823 30.373 1.00 91.00 360 PRO A O 1
ATOM 2812 N N . ILE A 1 361 ? -1.628 2.595 30.644 1.00 91.62 361 ILE A N 1
ATOM 2813 C CA . ILE A 1 361 ? -2.043 1.524 29.727 1.00 91.62 361 ILE A CA 1
ATOM 2814 C C . ILE A 1 361 ? -3.255 0.811 30.343 1.00 91.62 361 ILE A C 1
ATOM 2816 O O . ILE A 1 361 ? -3.304 0.580 31.551 1.00 91.62 361 ILE A O 1
ATOM 2820 N N . ARG A 1 362 ? -4.233 0.463 29.507 1.00 89.06 362 ARG A N 1
ATOM 2821 C CA . ARG A 1 362 ? -5.434 -0.290 29.901 1.00 89.06 362 ARG A CA 1
ATOM 2822 C C . ARG A 1 362 ? -5.413 -1.663 29.242 1.00 89.06 362 ARG A C 1
ATOM 2824 O O . ARG A 1 362 ? -4.772 -1.838 28.211 1.00 89.06 362 ARG A O 1
ATOM 2831 N N . SER A 1 363 ? -6.111 -2.624 29.839 1.00 91.88 363 SER A N 1
ATOM 2832 C CA . SER A 1 363 ? -6.279 -3.944 29.233 1.00 91.88 363 SER A CA 1
ATOM 2833 C C . SER A 1 363 ? -7.044 -3.840 27.906 1.00 91.88 363 SER A C 1
ATOM 2835 O O . SER A 1 363 ? -7.802 -2.890 27.680 1.00 91.88 363 SER A O 1
ATOM 2837 N N . PHE A 1 364 ? -6.910 -4.855 27.051 1.00 91.62 364 PHE A N 1
ATOM 2838 C CA . PHE A 1 364 ? -7.730 -4.951 25.845 1.00 91.62 364 PHE A CA 1
ATOM 2839 C C . PHE A 1 364 ? -9.233 -4.939 26.172 1.00 91.62 364 PHE A C 1
ATOM 2841 O O . PHE A 1 364 ? -9.999 -4.231 25.523 1.00 91.62 364 PHE A O 1
ATOM 2848 N N . ALA A 1 365 ? -9.653 -5.660 27.218 1.00 91.75 365 ALA A N 1
ATOM 2849 C CA . ALA A 1 365 ? -11.050 -5.712 27.646 1.00 91.75 365 ALA A CA 1
ATOM 2850 C C . ALA A 1 365 ? -11.584 -4.330 28.062 1.00 91.75 365 ALA A C 1
ATOM 2852 O O . ALA A 1 365 ? -12.718 -3.975 27.748 1.00 91.75 365 ALA A O 1
ATOM 2853 N N . ASP A 1 366 ? -10.769 -3.518 28.735 1.00 89.19 366 ASP A N 1
ATOM 2854 C CA . ASP A 1 366 ? -11.125 -2.148 29.116 1.00 89.19 366 ASP A CA 1
ATOM 2855 C C . ASP A 1 366 ? -11.252 -1.238 27.895 1.00 89.19 366 ASP A C 1
ATOM 2857 O O . ASP A 1 366 ? -12.192 -0.446 27.808 1.00 89.19 366 ASP A O 1
ATOM 2861 N N . PHE A 1 367 ? -10.331 -1.366 26.938 1.00 89.88 367 PHE A N 1
ATOM 2862 C CA . PHE A 1 367 ? -10.412 -0.643 25.675 1.00 89.88 367 PHE A CA 1
ATOM 2863 C C . PHE A 1 367 ? -11.653 -1.052 24.868 1.00 89.88 367 PHE A C 1
ATOM 2865 O O . PHE A 1 367 ? -12.400 -0.184 24.422 1.00 89.88 367 PHE A O 1
ATOM 2872 N N . ALA A 1 368 ? -11.947 -2.346 24.750 1.00 91.56 368 ALA A N 1
ATOM 2873 C CA . ALA A 1 368 ? -13.146 -2.834 24.074 1.00 91.56 368 ALA A CA 1
ATOM 2874 C C . ALA A 1 368 ? -14.425 -2.286 24.729 1.00 91.56 368 ALA A C 1
ATOM 2876 O O . ALA A 1 368 ? -15.294 -1.763 24.032 1.00 91.56 368 ALA A O 1
ATOM 2877 N N . ARG A 1 369 ? -14.506 -2.297 26.070 1.00 88.75 369 ARG A N 1
ATOM 2878 C CA . ARG A 1 369 ? -15.630 -1.698 26.816 1.00 88.75 369 ARG A CA 1
ATOM 2879 C C . ARG A 1 369 ? -15.798 -0.206 26.541 1.00 88.75 369 ARG A C 1
ATOM 2881 O O . ARG A 1 369 ? -16.936 0.260 26.466 1.00 88.75 369 ARG A O 1
ATOM 2888 N N . SER A 1 370 ? -14.705 0.533 26.338 1.00 87.25 370 SER A N 1
ATOM 2889 C CA . SER A 1 370 ? -14.773 1.953 25.959 1.00 87.25 370 SER A CA 1
ATOM 2890 C C . SER A 1 370 ? -15.531 2.179 24.646 1.00 87.25 370 SER A C 1
ATOM 2892 O O . SER A 1 370 ? -16.286 3.141 24.531 1.00 87.25 370 SER A O 1
ATOM 2894 N N . LEU A 1 371 ? -15.406 1.254 23.692 1.00 90.62 371 LEU A N 1
ATOM 2895 C CA . LEU A 1 371 ? -16.057 1.332 22.386 1.00 90.62 371 LEU A CA 1
ATOM 2896 C C . LEU A 1 371 ? -17.495 0.793 22.416 1.00 90.62 371 LEU A C 1
ATOM 2898 O O . LEU A 1 371 ? -18.376 1.367 21.776 1.00 90.62 371 LEU A O 1
ATOM 2902 N N . THR A 1 372 ? -17.746 -0.282 23.166 1.00 91.19 372 THR A N 1
ATOM 2903 C CA . THR A 1 372 ? -19.041 -0.990 23.173 1.00 91.19 372 THR A CA 1
ATOM 2904 C C . THR A 1 372 ? -20.009 -0.528 24.254 1.00 91.19 372 THR A C 1
ATOM 2906 O O . THR A 1 372 ? -21.195 -0.832 24.181 1.00 91.19 372 THR A O 1
ATOM 2909 N N . THR A 1 373 ? -19.538 0.216 25.259 1.00 84.12 373 THR A N 1
ATOM 2910 C CA . THR A 1 373 ? -20.387 0.727 26.352 1.00 84.12 373 THR A CA 1
ATOM 2911 C C . THR A 1 373 ? -20.162 2.206 26.664 1.00 84.12 373 THR A C 1
ATOM 2913 O O . THR A 1 373 ? -20.944 2.792 27.407 1.00 84.12 373 THR A O 1
ATOM 2916 N N . GLY A 1 374 ? -19.095 2.821 26.136 1.00 78.69 374 GLY A N 1
ATOM 2917 C CA . GLY A 1 374 ? -18.730 4.210 26.437 1.00 78.69 374 GLY A CA 1
ATOM 2918 C C . GLY A 1 374 ? -18.101 4.426 27.823 1.00 78.69 374 GLY A C 1
ATOM 2919 O O . GLY A 1 374 ? -17.744 5.556 28.156 1.00 78.69 374 GLY A O 1
ATOM 2920 N N . LYS A 1 375 ? -17.941 3.374 28.640 1.00 76.81 375 LYS A N 1
ATOM 2921 C CA . LYS A 1 375 ? -17.463 3.464 30.032 1.00 76.81 375 LYS A CA 1
ATOM 2922 C C . LYS A 1 375 ? -16.626 2.259 30.462 1.00 76.81 375 LYS A C 1
ATOM 2924 O O . LYS A 1 375 ? -16.708 1.182 29.879 1.00 76.81 375 LYS A O 1
ATOM 2929 N N . SER A 1 376 ? -15.813 2.431 31.505 1.00 71.94 376 SER A N 1
ATOM 2930 C CA . SER A 1 376 ? -15.138 1.335 32.216 1.00 71.94 376 SER A CA 1
ATOM 2931 C C . SER A 1 376 ? -15.478 1.445 33.694 1.00 71.94 376 SER A C 1
ATOM 2933 O O . SER A 1 376 ? -15.016 2.345 34.392 1.00 71.94 376 SER A O 1
ATOM 2935 N N . GLY A 1 377 ? -16.359 0.560 34.164 1.00 72.88 377 GLY A N 1
ATOM 2936 C CA . GLY A 1 377 ? -16.975 0.712 35.482 1.00 72.88 377 GLY A CA 1
ATOM 2937 C C . GLY A 1 377 ? -17.810 1.994 35.538 1.00 72.88 377 GLY A C 1
ATOM 2938 O O . GLY A 1 377 ? -18.714 2.175 34.720 1.00 72.88 377 GLY A O 1
ATOM 2939 N N . ALA A 1 378 ? -17.491 2.878 36.485 1.00 65.31 378 ALA A N 1
ATOM 2940 C CA . ALA A 1 378 ? -18.099 4.205 36.616 1.00 65.31 378 ALA A CA 1
ATOM 2941 C C . ALA A 1 378 ? -17.342 5.309 35.846 1.00 65.31 378 ALA A C 1
ATOM 2943 O O . ALA A 1 378 ? -17.834 6.430 35.748 1.00 65.31 378 ALA A O 1
ATOM 2944 N N . THR A 1 379 ? -16.153 5.015 35.307 1.00 68.56 379 THR A N 1
ATOM 2945 C CA . THR A 1 379 ? -15.299 6.007 34.642 1.00 68.56 379 THR A CA 1
ATOM 2946 C C . THR A 1 379 ? -15.672 6.161 33.173 1.00 68.56 379 THR A C 1
ATOM 2948 O O . THR A 1 379 ? -15.801 5.181 32.434 1.00 68.56 379 THR A O 1
ATOM 2951 N N . LEU A 1 380 ? -15.795 7.412 32.745 1.00 71.50 380 LEU A N 1
ATOM 2952 C CA . LEU A 1 380 ? -16.043 7.792 31.361 1.00 71.50 380 LEU A CA 1
ATOM 2953 C C . LEU A 1 380 ? -14.736 7.964 30.608 1.00 71.50 380 LEU A C 1
ATOM 2955 O O . LEU A 1 380 ? -13.767 8.487 31.154 1.00 71.50 380 LEU A O 1
ATOM 2959 N N . PHE A 1 381 ? -14.735 7.571 29.339 1.00 73.81 381 PHE A N 1
ATOM 2960 C CA . PHE A 1 381 ? -13.589 7.784 28.454 1.00 73.81 381 PHE A CA 1
ATOM 2961 C C . PHE A 1 381 ? -13.634 9.141 27.735 1.00 73.81 381 PHE A C 1
ATOM 2963 O O . PHE A 1 381 ? -12.654 9.545 27.116 1.00 73.81 381 PHE A O 1
ATOM 2970 N N . GLU A 1 382 ? -14.748 9.865 27.830 1.00 69.12 382 GLU A N 1
ATOM 2971 C CA . GLU A 1 382 ? -14.895 11.230 27.331 1.00 69.12 382 GLU A CA 1
ATOM 2972 C C . GLU A 1 382 ? -15.725 12.044 28.342 1.00 69.12 382 GLU A C 1
ATOM 2974 O O . GLU A 1 382 ? -16.752 11.557 28.818 1.00 69.12 382 GLU A O 1
ATOM 2979 N N . PRO A 1 383 ? -15.315 13.275 28.691 1.00 59.75 383 PRO A N 1
ATOM 2980 C CA . PRO A 1 383 ? -16.143 14.203 29.432 1.00 59.75 383 PRO A CA 1
ATOM 2981 C C . PRO A 1 383 ? -17.185 14.812 28.492 1.00 59.75 383 PRO A C 1
ATOM 2983 O O . PRO A 1 383 ? -16.835 15.406 27.471 1.00 59.75 383 PRO A O 1
ATOM 2986 N N . ASN A 1 384 ? -18.455 14.737 28.876 1.00 55.75 384 ASN A N 1
ATOM 2987 C CA . ASN A 1 384 ? -19.432 15.734 28.467 1.00 55.75 384 ASN A CA 1
ATOM 2988 C C . ASN A 1 384 ? -20.407 15.968 29.625 1.00 55.75 384 ASN A C 1
ATOM 2990 O O . ASN A 1 384 ? -21.271 15.146 29.904 1.00 55.75 384 ASN A O 1
ATOM 2994 N N . ALA A 1 385 ? -20.229 17.081 30.339 1.00 46.06 385 ALA A N 1
ATOM 2995 C CA . ALA A 1 385 ? -21.044 17.444 31.501 1.00 46.06 385 ALA A CA 1
ATOM 2996 C C . ALA A 1 385 ? -22.485 17.859 31.132 1.00 46.06 385 ALA A C 1
ATOM 2998 O O . ALA A 1 385 ? -23.321 17.992 32.019 1.00 46.06 385 ALA A O 1
ATOM 2999 N N . ASN A 1 386 ? -22.776 18.034 29.834 1.00 49.03 386 ASN A N 1
ATOM 3000 C CA . ASN A 1 386 ? -24.061 18.525 29.325 1.00 49.03 386 ASN A CA 1
ATOM 3001 C C . ASN A 1 386 ? -24.807 17.520 28.429 1.00 49.03 386 ASN A C 1
ATOM 3003 O O . ASN A 1 386 ? -25.879 17.851 27.930 1.00 49.03 386 ASN A O 1
ATOM 3007 N N . ASP A 1 387 ? -24.269 16.316 28.215 1.00 50.31 387 ASP A N 1
ATOM 3008 C CA . ASP A 1 387 ? -24.912 15.288 27.394 1.00 50.31 387 ASP A CA 1
ATOM 3009 C C . ASP A 1 387 ? -25.014 13.990 28.200 1.00 50.31 387 ASP A C 1
ATOM 3011 O O . ASP A 1 387 ? -24.015 13.375 28.566 1.00 50.31 387 ASP A O 1
ATOM 3015 N N . THR A 1 388 ? -26.239 13.594 28.534 1.00 46.09 388 THR A N 1
ATOM 3016 C CA . THR A 1 388 ? -26.528 12.387 29.328 1.00 46.09 388 THR A CA 1
ATOM 3017 C C . THR A 1 388 ? -26.360 11.093 28.518 1.00 46.09 388 THR A C 1
ATOM 3019 O O . THR A 1 388 ? -26.507 9.994 29.056 1.00 46.09 388 THR A O 1
ATOM 3022 N N . GLY A 1 389 ? -26.033 11.190 27.225 1.00 50.91 389 GLY A N 1
ATOM 3023 C CA . GLY A 1 389 ? -25.902 10.058 26.319 1.00 50.91 389 GLY A CA 1
ATOM 3024 C C . GLY A 1 389 ? -24.514 9.422 26.320 1.00 50.91 389 GLY A C 1
ATOM 3025 O O . GLY A 1 389 ? -23.714 9.677 25.423 1.00 50.91 389 GLY A O 1
ATOM 3026 N N . TYR A 1 390 ? -24.257 8.493 27.245 1.00 56.25 390 TYR A N 1
ATOM 3027 C CA . TYR A 1 390 ? -23.160 7.514 27.144 1.00 56.25 390 TYR A CA 1
ATOM 3028 C C . TYR A 1 390 ? -23.390 6.524 25.994 1.00 56.25 390 TYR A C 1
ATOM 3030 O O . TYR A 1 390 ? -23.567 5.324 26.205 1.00 56.25 390 TYR A O 1
ATOM 3038 N N . GLN A 1 391 ? -23.441 7.017 24.759 1.00 72.19 391 GLN A N 1
ATOM 3039 C CA . GLN A 1 391 ? -23.711 6.172 23.609 1.00 72.19 391 GLN A CA 1
ATOM 3040 C C . GLN A 1 391 ? -22.439 5.432 23.220 1.00 72.19 391 GLN A C 1
ATOM 3042 O O . GLN A 1 391 ? -21.481 6.011 22.694 1.00 72.19 391 GLN A O 1
ATOM 3047 N N . ALA A 1 392 ? -22.449 4.136 23.513 1.00 84.44 392 ALA A N 1
ATOM 3048 C CA . ALA A 1 392 ? -21.565 3.158 22.912 1.00 84.44 392 ALA A CA 1
ATOM 3049 C C . ALA A 1 392 ? -21.427 3.413 21.406 1.00 84.44 392 ALA A C 1
ATOM 3051 O O . ALA A 1 392 ? -22.426 3.568 20.705 1.00 84.44 392 ALA A O 1
ATOM 3052 N N . ILE A 1 393 ? -20.187 3.453 20.924 1.00 90.38 393 ILE A N 1
ATOM 3053 C CA . ILE A 1 393 ? -19.896 3.639 19.501 1.00 90.38 393 ILE A CA 1
ATOM 3054 C C . ILE A 1 393 ? -20.324 2.389 18.727 1.00 90.38 393 ILE A C 1
ATOM 3056 O O . ILE A 1 393 ? -20.972 2.489 17.691 1.00 90.38 393 ILE A O 1
ATOM 3060 N N . PHE A 1 394 ? -19.993 1.213 19.262 1.00 92.31 394 PHE A N 1
ATOM 3061 C CA . PHE A 1 394 ? -20.347 -0.085 18.693 1.00 92.31 394 PHE A CA 1
ATOM 3062 C C . PHE A 1 394 ? -21.250 -0.838 19.671 1.00 92.31 394 PHE A C 1
ATOM 3064 O O . PHE A 1 394 ? -20.819 -1.753 20.367 1.00 92.31 394 PHE A O 1
ATOM 3071 N N . SER A 1 395 ? -22.505 -0.395 19.773 1.00 88.62 395 SER A N 1
ATOM 3072 C CA . SER A 1 395 ? -23.513 -0.982 20.672 1.00 88.62 395 SER A CA 1
ATOM 3073 C C . SER A 1 395 ? -24.147 -2.269 20.139 1.00 88.62 395 SER A C 1
ATOM 3075 O O . SER A 1 395 ? -24.858 -2.948 20.876 1.00 88.62 395 SER A O 1
ATOM 3077 N N . GLN A 1 396 ? -23.910 -2.591 18.866 1.00 89.31 396 GLN A N 1
ATOM 3078 C CA . GLN A 1 396 ? -24.445 -3.759 18.175 1.00 89.31 396 GLN A CA 1
ATOM 3079 C C . GLN A 1 396 ? -23.309 -4.536 17.503 1.00 89.31 396 GLN A C 1
ATOM 3081 O O . GLN A 1 396 ? -22.315 -3.918 17.100 1.00 89.31 396 GLN A O 1
ATOM 3086 N N . PRO A 1 397 ? -23.448 -5.864 17.345 1.00 88.56 397 PRO A N 1
ATOM 3087 C CA . PRO A 1 397 ? -22.529 -6.646 16.530 1.00 88.56 397 PRO A CA 1
ATOM 3088 C C . PRO A 1 397 ? -22.414 -6.067 15.116 1.00 88.56 397 PRO A C 1
ATOM 3090 O O . PRO A 1 397 ? -23.418 -5.732 14.483 1.00 88.56 397 PRO A O 1
ATOM 3093 N N . ALA A 1 398 ? -21.185 -5.952 14.615 1.00 88.81 398 ALA A N 1
ATOM 3094 C CA . ALA A 1 398 ? -20.952 -5.583 13.227 1.00 88.81 398 ALA A CA 1
ATOM 3095 C C . ALA A 1 398 ? -21.285 -6.771 12.315 1.00 88.81 398 ALA A C 1
ATOM 3097 O O . ALA A 1 398 ? -20.983 -7.917 12.640 1.00 88.81 398 ALA A O 1
ATOM 3098 N N . THR A 1 399 ? -21.881 -6.491 11.159 1.00 90.50 399 THR A N 1
ATOM 3099 C CA . THR A 1 399 ? -22.055 -7.482 10.090 1.00 90.50 399 THR A CA 1
ATOM 3100 C C . THR A 1 399 ? -21.009 -7.256 9.009 1.00 90.50 399 THR A C 1
ATOM 3102 O O . THR A 1 399 ? -20.488 -6.149 8.859 1.00 90.50 399 THR A O 1
ATOM 3105 N N . ILE A 1 400 ? -20.695 -8.305 8.248 1.00 92.75 400 ILE A N 1
ATOM 3106 C CA . ILE A 1 400 ? -19.783 -8.206 7.109 1.00 92.75 400 ILE A CA 1
ATOM 3107 C C . ILE A 1 400 ? -20.380 -7.240 6.069 1.00 92.75 400 ILE A C 1
ATOM 3109 O O . ILE A 1 400 ? -21.461 -7.516 5.539 1.00 92.75 400 ILE A O 1
ATOM 3113 N N . PRO A 1 401 ? -19.694 -6.133 5.719 1.00 91.31 401 PRO A N 1
ATOM 3114 C CA . PRO A 1 401 ? -20.218 -5.192 4.739 1.00 91.31 401 PRO A CA 1
ATOM 3115 C C . PRO A 1 401 ? -20.333 -5.825 3.350 1.00 91.31 401 PRO A C 1
ATOM 3117 O O . PRO A 1 401 ? -19.380 -6.425 2.835 1.00 91.31 401 PRO A O 1
ATOM 3120 N N . VAL A 1 402 ? -21.492 -5.636 2.717 1.00 93.25 402 VAL A N 1
ATOM 3121 C CA . VAL A 1 402 ? -21.743 -6.047 1.332 1.00 93.25 402 VAL A CA 1
ATOM 3122 C C . VAL A 1 402 ? -21.269 -4.947 0.387 1.00 93.25 402 VAL A C 1
ATOM 3124 O O . VAL A 1 402 ? -21.779 -3.829 0.404 1.00 93.25 402 VAL A O 1
ATOM 3127 N N . HIS A 1 403 ? -20.316 -5.266 -0.488 1.00 95.31 403 HIS A N 1
ATOM 3128 C CA . HIS A 1 403 ? -19.891 -4.348 -1.544 1.00 95.31 403 HIS A CA 1
ATOM 3129 C C . HIS A 1 403 ? -20.807 -4.492 -2.758 1.00 95.31 403 HIS A C 1
ATOM 3131 O O . HIS A 1 403 ? -20.761 -5.502 -3.466 1.00 95.31 403 HIS A O 1
ATOM 3137 N N . SER A 1 404 ? -21.621 -3.471 -3.029 1.00 94.00 404 SER A N 1
ATOM 3138 C CA . SER A 1 404 ? -22.621 -3.495 -4.106 1.00 94.00 404 SER A CA 1
ATOM 3139 C C . SER A 1 404 ? -22.017 -3.810 -5.478 1.00 94.00 404 SER A C 1
ATOM 3141 O O . SER A 1 404 ? -22.587 -4.593 -6.234 1.00 94.00 404 SER A O 1
ATOM 3143 N N . TRP A 1 405 ? -20.817 -3.295 -5.773 1.00 93.62 405 TRP A N 1
ATOM 3144 C CA . TRP A 1 405 ? -20.117 -3.544 -7.039 1.00 93.62 405 TRP A CA 1
ATOM 3145 C C . TRP A 1 405 ? -19.590 -4.979 -7.198 1.00 93.62 405 TRP A C 1
ATOM 3147 O O . TRP A 1 405 ? -19.186 -5.340 -8.300 1.00 93.62 405 TRP A O 1
ATOM 3157 N N . LYS A 1 406 ? -19.607 -5.801 -6.140 1.00 94.00 406 LYS A N 1
ATOM 3158 C CA . LYS A 1 406 ? -19.284 -7.238 -6.195 1.00 94.00 406 LYS A CA 1
ATOM 3159 C C . LYS A 1 406 ? -20.516 -8.128 -6.068 1.00 94.00 406 LYS A C 1
ATOM 3161 O O . LYS A 1 406 ? -20.594 -9.151 -6.744 1.00 94.00 406 LYS A O 1
ATOM 3166 N N . ALA A 1 407 ? -21.471 -7.749 -5.220 1.00 93.88 407 ALA A N 1
ATOM 3167 C CA . ALA A 1 407 ? -22.693 -8.519 -5.000 1.00 93.88 407 ALA A CA 1
ATOM 3168 C C . ALA A 1 407 ? -23.650 -8.445 -6.202 1.00 93.88 407 ALA A C 1
ATOM 3170 O O . ALA A 1 407 ? -24.245 -9.450 -6.580 1.00 93.88 407 ALA A O 1
ATOM 3171 N N . ALA A 1 408 ? -23.762 -7.270 -6.829 1.00 92.19 408 ALA A N 1
ATOM 3172 C CA . ALA A 1 408 ? -24.607 -7.026 -7.995 1.00 92.19 408 ALA A CA 1
ATOM 3173 C C . ALA A 1 408 ? -23.869 -6.125 -9.010 1.00 92.19 408 ALA A C 1
ATOM 3175 O O . ALA A 1 408 ? -24.198 -4.944 -9.161 1.00 92.19 408 ALA A O 1
ATOM 3176 N N . PRO A 1 409 ? -22.826 -6.643 -9.689 1.00 90.50 409 PRO A N 1
ATOM 3177 C CA . PRO A 1 409 ? -21.996 -5.840 -10.580 1.00 90.50 409 PRO A CA 1
ATOM 3178 C C . PRO A 1 409 ? -22.796 -5.324 -11.785 1.00 90.50 409 PRO A C 1
ATOM 3180 O O . PRO A 1 409 ? -23.300 -6.097 -12.595 1.00 90.50 409 PRO A O 1
ATOM 3183 N N . LEU A 1 410 ? -22.849 -3.999 -11.945 1.00 88.19 410 LEU A N 1
ATOM 3184 C CA . LEU A 1 410 ? -23.430 -3.329 -13.124 1.00 88.19 410 LEU A CA 1
ATOM 3185 C C . LEU A 1 410 ? -22.412 -3.112 -14.256 1.00 88.19 410 LEU A C 1
ATOM 3187 O O . LEU A 1 410 ? -22.745 -2.636 -15.342 1.00 88.19 410 LEU A O 1
ATOM 3191 N N . LYS A 1 411 ? -21.139 -3.390 -13.981 1.00 87.19 411 LYS A N 1
ATOM 3192 C CA . LYS A 1 411 ? -20.003 -3.188 -14.877 1.00 87.19 411 LYS A CA 1
ATOM 3193 C C . LYS A 1 411 ? -19.106 -4.418 -14.794 1.00 87.19 411 LYS A C 1
ATOM 3195 O O . LYS A 1 411 ? -19.076 -5.075 -13.759 1.00 87.19 411 LYS A O 1
ATOM 3200 N N . GLY A 1 412 ? -18.357 -4.703 -15.853 1.00 87.00 412 GLY A N 1
ATOM 3201 C CA . GLY A 1 412 ? -17.385 -5.794 -15.846 1.00 87.00 412 GLY A CA 1
ATOM 3202 C C . GLY A 1 412 ? -15.954 -5.330 -16.007 1.00 87.00 412 GLY A C 1
ATOM 3203 O O . GLY A 1 412 ? -15.647 -4.141 -16.089 1.00 87.00 412 GLY A O 1
ATOM 3204 N N . HIS A 1 413 ? -15.064 -6.308 -16.070 1.00 90.75 413 HIS A N 1
ATOM 3205 C CA . HIS A 1 413 ? -13.629 -6.090 -16.101 1.00 90.75 413 HIS A CA 1
ATOM 3206 C C . HIS A 1 413 ? -13.019 -6.807 -17.302 1.00 90.75 413 HIS A C 1
ATOM 3208 O O . HIS A 1 413 ? -13.507 -7.851 -17.735 1.00 90.75 413 HIS A O 1
ATOM 3214 N N . LEU A 1 414 ? -11.928 -6.259 -17.824 1.00 91.25 414 LEU A N 1
ATOM 3215 C CA . LEU A 1 414 ? -11.165 -6.844 -18.916 1.00 91.25 414 LEU A CA 1
ATOM 3216 C C . LEU A 1 414 ? -9.689 -6.872 -18.540 1.00 91.25 414 LEU A C 1
ATOM 3218 O O . LEU A 1 414 ? -9.158 -5.897 -18.010 1.00 91.25 414 LEU A O 1
ATOM 3222 N N . LYS A 1 415 ? -9.022 -7.985 -18.836 1.00 93.25 415 LYS A N 1
ATOM 3223 C CA . LYS A 1 415 ? -7.576 -8.139 -18.678 1.00 93.25 415 LYS A CA 1
ATOM 3224 C C . LYS A 1 415 ? -7.005 -8.958 -19.825 1.00 93.25 415 LYS A C 1
ATOM 3226 O O . LYS A 1 415 ? -7.713 -9.781 -20.404 1.00 93.25 415 LYS A O 1
ATOM 3231 N N . GLY A 1 416 ? -5.725 -8.779 -20.111 1.00 93.44 416 GLY A N 1
ATOM 3232 C CA . GLY A 1 416 ? -5.023 -9.590 -21.093 1.00 93.44 416 GLY A CA 1
ATOM 3233 C C . GLY A 1 416 ? -3.527 -9.321 -21.106 1.00 93.44 416 GLY A C 1
ATOM 3234 O O . GLY A 1 416 ? -3.018 -8.522 -20.325 1.00 93.44 416 GLY A O 1
ATOM 3235 N N . PHE A 1 417 ? -2.836 -10.001 -22.017 1.00 94.50 417 PHE A N 1
ATOM 3236 C CA . PHE A 1 417 ? -1.420 -9.787 -22.293 1.00 94.50 417 PHE A CA 1
ATOM 3237 C C . PHE A 1 417 ? -1.240 -9.400 -23.757 1.00 94.50 417 PHE A C 1
ATOM 3239 O O . PHE A 1 417 ? -1.846 -10.013 -24.638 1.00 94.50 417 PHE A O 1
ATOM 3246 N N . ALA A 1 418 ? -0.420 -8.390 -24.025 1.00 93.50 418 ALA A N 1
ATOM 3247 C CA . ALA A 1 418 ? -0.043 -8.006 -25.373 1.00 93.50 418 ALA A CA 1
ATOM 3248 C C . ALA A 1 418 ? 1.343 -8.575 -25.698 1.00 93.50 418 ALA A C 1
ATOM 3250 O O . ALA A 1 418 ? 2.326 -8.348 -24.990 1.00 93.50 418 ALA A O 1
ATOM 3251 N N . ARG A 1 419 ? 1.407 -9.336 -26.790 1.00 93.56 419 ARG A N 1
ATOM 3252 C CA . ARG A 1 419 ? 2.626 -9.959 -27.307 1.00 93.56 419 ARG A CA 1
ATOM 3253 C C . ARG A 1 419 ? 2.674 -9.800 -28.823 1.00 93.56 419 ARG A C 1
ATOM 3255 O O . ARG A 1 419 ? 1.640 -9.678 -29.481 1.00 93.56 419 ARG A O 1
ATOM 3262 N N . ARG A 1 420 ? 3.881 -9.792 -29.381 1.00 89.75 420 ARG A N 1
ATOM 3263 C CA . ARG A 1 420 ? 4.114 -9.940 -30.823 1.00 89.75 420 ARG A CA 1
ATOM 3264 C C . ARG A 1 420 ? 3.801 -11.381 -31.254 1.00 89.75 420 ARG A C 1
ATOM 3266 O O . ARG A 1 420 ? 3.678 -12.271 -30.418 1.00 89.75 420 ARG A O 1
ATOM 3273 N N . ALA A 1 421 ? 3.705 -11.621 -32.564 1.00 90.81 421 ALA A N 1
ATOM 3274 C CA . ALA A 1 421 ? 3.412 -12.952 -33.115 1.00 90.81 421 ALA A CA 1
ATOM 3275 C C . ALA A 1 421 ? 4.470 -14.013 -32.749 1.00 90.81 421 ALA A C 1
ATOM 3277 O O . ALA A 1 421 ? 4.154 -15.191 -32.652 1.00 90.81 421 ALA A O 1
ATOM 3278 N N . ASN A 1 422 ? 5.708 -13.589 -32.490 1.00 92.44 422 ASN A N 1
ATOM 3279 C CA . ASN A 1 422 ? 6.805 -14.428 -32.002 1.00 92.44 422 ASN A CA 1
ATOM 3280 C C . ASN A 1 422 ? 6.832 -14.557 -30.460 1.00 92.44 422 ASN A C 1
ATOM 3282 O O . ASN A 1 422 ? 7.875 -14.862 -29.892 1.00 92.44 422 ASN A O 1
ATOM 3286 N N . ASN A 1 423 ? 5.723 -14.263 -29.772 1.00 90.44 423 ASN A N 1
ATOM 3287 C CA . ASN A 1 423 ? 5.568 -14.258 -28.310 1.00 90.44 423 ASN A CA 1
ATOM 3288 C C . ASN A 1 423 ? 6.400 -13.232 -27.519 1.00 90.44 423 ASN A C 1
ATOM 3290 O O . ASN A 1 423 ? 6.258 -13.175 -26.290 1.00 90.44 423 ASN A O 1
ATOM 3294 N N . THR A 1 424 ? 7.188 -12.372 -28.179 1.00 93.06 424 THR A N 1
ATOM 3295 C CA . THR A 1 424 ? 7.886 -11.265 -27.511 1.00 93.06 424 THR A CA 1
ATOM 3296 C C . THR A 1 424 ? 6.878 -10.360 -26.805 1.00 93.06 424 THR A C 1
ATOM 3298 O O . THR A 1 424 ? 5.893 -9.924 -27.408 1.00 93.06 424 THR A O 1
ATOM 3301 N N . VAL A 1 425 ? 7.125 -10.085 -25.526 1.00 94.12 425 VAL A N 1
ATOM 3302 C CA . VAL A 1 425 ? 6.311 -9.180 -24.709 1.00 94.12 425 VAL A CA 1
ATOM 3303 C C . VAL A 1 425 ? 6.301 -7.783 -25.325 1.00 94.12 425 VAL A C 1
ATOM 3305 O O . VAL A 1 425 ? 7.329 -7.284 -25.777 1.00 94.12 425 VAL A O 1
ATOM 3308 N N . LEU A 1 426 ? 5.128 -7.153 -25.357 1.00 94.50 426 LEU A N 1
ATOM 3309 C CA . LEU A 1 426 ? 5.009 -5.737 -25.679 1.00 94.50 426 LEU A CA 1
ATOM 3310 C C . LEU A 1 426 ? 5.047 -4.940 -24.376 1.00 94.50 426 LEU A C 1
ATOM 3312 O O . LEU A 1 426 ? 4.016 -4.781 -23.730 1.00 94.50 426 LEU A O 1
ATOM 3316 N N . ASP A 1 427 ? 6.231 -4.478 -23.986 1.00 94.62 427 ASP A N 1
ATOM 3317 C CA . ASP A 1 427 ? 6.432 -3.611 -22.822 1.00 94.62 427 ASP A CA 1
ATOM 3318 C C . ASP A 1 427 ? 6.027 -2.167 -23.146 1.00 94.62 427 ASP A C 1
ATOM 3320 O O . ASP A 1 427 ? 6.386 -1.641 -24.199 1.00 94.62 427 ASP A O 1
ATOM 3324 N N . THR A 1 428 ? 5.289 -1.514 -22.246 1.00 92.38 428 THR A N 1
ATOM 3325 C CA . THR A 1 428 ? 4.829 -0.116 -22.353 1.00 92.38 428 THR A CA 1
ATOM 3326 C C . THR A 1 428 ? 4.046 0.247 -23.620 1.00 92.38 428 THR A C 1
ATOM 3328 O O . THR A 1 428 ? 3.855 1.430 -23.919 1.00 92.38 428 THR A O 1
ATOM 3331 N N . ALA A 1 429 ? 3.551 -0.745 -24.359 1.00 92.06 429 ALA A N 1
ATOM 3332 C CA . ALA A 1 429 ? 2.777 -0.524 -25.569 1.00 92.06 429 ALA A CA 1
ATOM 3333 C C . ALA A 1 429 ? 1.460 0.169 -25.226 1.00 92.06 429 ALA A C 1
ATOM 3335 O O . ALA A 1 429 ? 0.790 -0.202 -24.260 1.00 92.06 429 ALA A O 1
ATOM 3336 N N . ASN A 1 430 ? 1.066 1.153 -26.034 1.00 92.38 430 ASN A N 1
ATOM 3337 C CA . ASN A 1 430 ? -0.220 1.820 -25.860 1.00 92.38 430 ASN A CA 1
ATOM 3338 C C . ASN A 1 430 ? -1.347 0.815 -26.091 1.00 92.38 430 ASN A C 1
ATOM 3340 O O . ASN A 1 430 ? -1.360 0.108 -27.102 1.00 92.38 430 ASN A O 1
ATOM 3344 N N . VAL A 1 431 ? -2.313 0.799 -25.179 1.00 91.44 431 VAL A N 1
ATOM 3345 C CA . VAL A 1 431 ? -3.504 -0.042 -25.251 1.00 91.44 431 VAL A CA 1
ATOM 3346 C C . VAL A 1 431 ? -4.733 0.839 -25.142 1.00 91.44 431 VAL A C 1
ATOM 3348 O O . VAL A 1 431 ? -4.879 1.582 -24.174 1.00 91.44 431 VAL A O 1
ATOM 3351 N N . THR A 1 432 ? -5.651 0.706 -26.095 1.00 90.00 432 THR A N 1
ATOM 3352 C CA . THR A 1 432 ? -6.960 1.360 -26.039 1.00 90.00 432 THR A CA 1
ATOM 3353 C C . THR A 1 432 ? -8.064 0.310 -25.984 1.00 90.00 432 THR A C 1
ATOM 3355 O O . THR A 1 432 ? -8.211 -0.503 -26.898 1.00 90.00 432 THR A O 1
ATOM 3358 N N . ILE A 1 433 ? -8.852 0.349 -24.907 1.00 87.25 433 ILE A N 1
ATOM 3359 C CA . ILE A 1 433 ? -10.047 -0.471 -24.689 1.00 87.25 433 ILE A CA 1
ATOM 3360 C C . ILE A 1 433 ? -11.265 0.385 -25.042 1.00 87.25 433 ILE A C 1
ATOM 3362 O O . ILE A 1 433 ? -11.608 1.305 -24.296 1.00 87.25 433 ILE A O 1
ATOM 3366 N N . THR A 1 434 ? -11.925 0.083 -26.160 1.00 84.88 434 THR A N 1
ATOM 3367 C CA . THR A 1 434 ? -13.093 0.840 -26.642 1.00 84.88 434 THR A CA 1
ATOM 3368 C C . THR A 1 434 ? -14.361 0.027 -26.451 1.00 84.88 434 THR A C 1
ATOM 3370 O O . THR A 1 434 ? -14.417 -1.109 -26.917 1.00 84.88 434 THR A O 1
ATOM 3373 N N . ASN A 1 435 ? -15.356 0.601 -25.775 1.00 81.25 435 ASN A N 1
ATOM 3374 C CA . ASN A 1 435 ? -16.719 0.078 -25.746 1.00 81.25 435 ASN A CA 1
ATOM 3375 C C . ASN A 1 435 ? -17.356 0.335 -27.119 1.00 81.25 435 ASN A C 1
ATOM 3377 O O . ASN A 1 435 ? -17.368 1.474 -27.576 1.00 81.25 435 ASN A O 1
ATOM 3381 N N . LEU A 1 436 ? -17.840 -0.709 -27.782 1.00 83.38 436 LEU A N 1
ATOM 3382 C CA . LEU A 1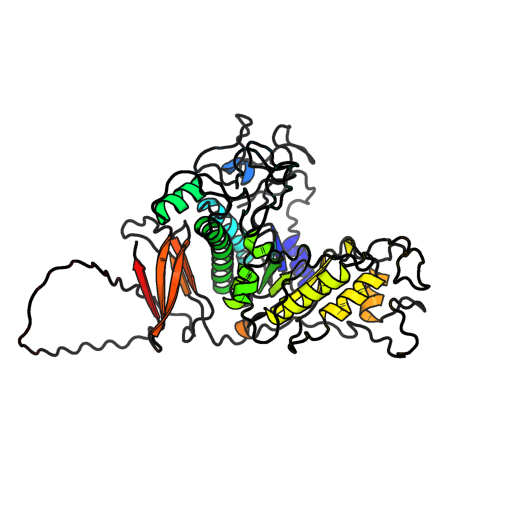 436 ? -18.372 -0.618 -29.144 1.00 83.38 436 LEU A CA 1
ATOM 3383 C C . LEU A 1 436 ? -19.815 -0.109 -29.202 1.00 83.38 436 LEU A C 1
ATOM 3385 O O . LEU A 1 436 ? -20.217 0.429 -30.229 1.00 83.38 436 LEU A O 1
ATOM 3389 N N . ASP A 1 437 ? -20.561 -0.220 -28.105 1.00 79.94 437 ASP A N 1
ATOM 3390 C CA . ASP A 1 437 ? -21.962 0.200 -28.030 1.00 79.94 437 ASP A CA 1
ATOM 3391 C C . ASP A 1 437 ? -22.089 1.723 -27.886 1.00 79.94 437 ASP A C 1
ATOM 3393 O O . ASP A 1 437 ? -22.999 2.336 -28.436 1.00 79.94 437 ASP A O 1
ATOM 3397 N N . ASN A 1 438 ? -21.166 2.354 -27.149 1.00 81.00 438 ASN A N 1
ATOM 3398 C CA . ASN A 1 438 ? -21.197 3.797 -26.870 1.00 81.00 438 ASN A CA 1
ATOM 3399 C C . ASN A 1 438 ? -19.916 4.552 -27.269 1.00 81.00 438 ASN A C 1
ATOM 3401 O O . ASN A 1 438 ? -19.790 5.738 -26.969 1.00 81.00 438 ASN A O 1
ATOM 3405 N N . ASN A 1 439 ? -18.958 3.883 -27.918 1.00 81.38 439 ASN A N 1
ATOM 3406 C CA . ASN A 1 439 ? -17.663 4.430 -28.347 1.00 81.38 439 ASN A CA 1
ATOM 3407 C C . ASN A 1 439 ? -16.799 5.045 -27.229 1.00 81.38 439 ASN A C 1
ATOM 3409 O O . ASN A 1 439 ? -15.821 5.739 -27.512 1.00 81.38 439 ASN A O 1
ATOM 3413 N N . THR A 1 440 ? -17.095 4.777 -25.953 1.00 82.12 440 THR A N 1
ATOM 3414 C CA . THR A 1 440 ? -16.242 5.245 -24.855 1.00 82.12 440 THR A CA 1
ATOM 3415 C C . THR A 1 440 ? -14.943 4.442 -24.813 1.00 82.12 440 THR A C 1
ATOM 3417 O O . THR A 1 440 ? -14.932 3.210 -24.727 1.00 82.12 440 THR A O 1
ATOM 3420 N N . ALA A 1 441 ? -13.812 5.141 -24.845 1.00 83.62 441 ALA A N 1
ATOM 3421 C CA . ALA A 1 441 ? -12.490 4.533 -24.841 1.00 83.62 441 ALA A CA 1
ATOM 3422 C C . ALA A 1 441 ? -11.754 4.799 -23.527 1.00 83.62 441 ALA A C 1
ATOM 3424 O O . ALA A 1 441 ? -11.912 5.842 -22.897 1.00 83.62 441 ALA A O 1
ATOM 3425 N N . ARG A 1 442 ? -10.925 3.840 -23.117 1.00 82.94 442 ARG A N 1
ATOM 3426 C CA . ARG A 1 442 ? -9.907 4.038 -22.089 1.00 82.94 442 ARG A CA 1
ATOM 3427 C C . ARG A 1 442 ? -8.561 3.660 -22.668 1.00 82.94 442 ARG A C 1
ATOM 3429 O O . ARG A 1 442 ? -8.404 2.552 -23.176 1.00 82.94 442 ARG A O 1
ATOM 3436 N N . THR A 1 443 ? -7.608 4.571 -22.556 1.00 87.06 443 THR A N 1
ATOM 3437 C CA . THR A 1 443 ? -6.233 4.343 -22.988 1.00 87.06 443 THR A CA 1
ATOM 3438 C C . THR A 1 443 ? -5.342 4.137 -21.773 1.00 87.06 443 THR A C 1
ATOM 3440 O O . THR A 1 443 ? -5.529 4.766 -20.733 1.00 87.06 443 THR A O 1
ATOM 3443 N N . GLY A 1 444 ? -4.386 3.232 -21.910 1.00 87.00 444 GLY A N 1
ATOM 3444 C CA . GLY A 1 444 ? -3.321 2.979 -20.955 1.00 87.00 444 GLY A CA 1
ATOM 3445 C C . GLY A 1 444 ? -2.114 2.401 -21.681 1.00 87.00 444 GLY A C 1
ATOM 3446 O O . GLY A 1 444 ? -2.014 2.489 -22.906 1.00 87.00 444 GLY A O 1
ATOM 3447 N N . ALA A 1 445 ? -1.214 1.787 -20.927 1.00 91.06 445 ALA A N 1
ATOM 3448 C CA . ALA A 1 445 ? -0.093 1.045 -21.476 1.00 91.06 445 ALA A CA 1
ATOM 3449 C C . ALA A 1 445 ? 0.005 -0.326 -20.809 1.00 91.06 445 ALA A C 1
ATOM 3451 O O . ALA A 1 445 ? -0.499 -0.516 -19.698 1.00 91.06 445 ALA A O 1
ATOM 3452 N N . THR A 1 446 ? 0.645 -1.273 -21.484 1.00 94.88 446 THR A N 1
ATOM 3453 C CA . THR A 1 446 ? 1.023 -2.536 -20.855 1.00 94.88 446 THR A CA 1
ATOM 3454 C C . THR A 1 446 ? 2.080 -2.339 -19.767 1.00 94.88 446 THR A C 1
ATOM 3456 O O . THR A 1 446 ? 2.884 -1.405 -19.821 1.00 94.88 446 THR A O 1
ATOM 3459 N N . ASP A 1 447 ? 2.094 -3.230 -18.774 1.00 95.06 447 ASP A N 1
ATOM 3460 C CA . ASP A 1 447 ? 3.226 -3.367 -17.855 1.00 95.06 447 ASP A CA 1
ATOM 3461 C C . ASP A 1 447 ? 4.431 -4.041 -18.542 1.00 95.06 447 ASP A C 1
ATOM 3463 O O . ASP A 1 447 ? 4.370 -4.433 -19.711 1.00 95.06 447 ASP A O 1
ATOM 3467 N N . GLY A 1 448 ? 5.531 -4.204 -17.804 1.00 93.94 448 GLY A N 1
ATOM 3468 C CA . GLY A 1 448 ? 6.750 -4.820 -18.335 1.00 93.94 448 GLY A CA 1
ATOM 3469 C C . GLY A 1 448 ? 6.632 -6.304 -18.689 1.00 93.94 448 GLY A C 1
ATOM 3470 O O . GLY A 1 448 ? 7.463 -6.816 -19.429 1.00 93.94 448 GLY A O 1
ATOM 3471 N N . GLY A 1 449 ? 5.578 -6.983 -18.227 1.00 94.75 449 GLY A N 1
ATOM 3472 C CA . GLY A 1 449 ? 5.211 -8.339 -18.640 1.00 94.75 449 GLY A CA 1
ATOM 3473 C C . GLY A 1 449 ? 4.198 -8.376 -19.791 1.00 94.75 449 GLY A C 1
ATOM 3474 O O . GLY A 1 449 ? 3.771 -9.459 -20.201 1.00 94.75 449 GLY A O 1
ATOM 3475 N N . GLY A 1 450 ? 3.795 -7.217 -20.322 1.00 95.31 450 GLY A N 1
ATOM 3476 C CA . GLY A 1 450 ? 2.792 -7.088 -21.376 1.00 95.31 450 GLY A CA 1
ATOM 3477 C C . GLY A 1 450 ? 1.354 -7.116 -20.865 1.00 95.31 450 GLY A C 1
ATOM 3478 O O . GLY A 1 450 ? 0.431 -7.139 -21.678 1.00 95.31 450 GLY A O 1
ATOM 3479 N N . PHE A 1 451 ? 1.129 -7.148 -19.551 1.00 96.62 451 PHE A N 1
ATOM 3480 C CA . PHE A 1 451 ? -0.211 -7.171 -18.977 1.00 96.62 451 PHE A CA 1
ATOM 3481 C C . PHE A 1 451 ? -0.905 -5.824 -19.174 1.00 96.62 451 PHE A C 1
ATOM 3483 O O . PHE A 1 451 ? -0.313 -4.768 -18.968 1.00 96.62 451 PHE A O 1
ATOM 3490 N N . TYR A 1 452 ? -2.190 -5.857 -19.503 1.00 94.62 452 TYR A N 1
ATOM 3491 C CA . TYR A 1 452 ? -3.068 -4.694 -19.485 1.00 94.62 452 TYR A CA 1
ATOM 3492 C C . TYR A 1 452 ? -4.427 -5.074 -18.908 1.00 94.62 452 TYR A C 1
ATOM 3494 O O . TYR A 1 452 ? -4.832 -6.240 -18.902 1.00 94.62 452 TYR A O 1
ATOM 3502 N N . GLY A 1 453 ? -5.181 -4.067 -18.481 1.00 92.38 453 GLY A N 1
ATOM 3503 C CA . GLY A 1 453 ? -6.565 -4.275 -18.107 1.00 92.38 453 GLY A CA 1
ATOM 3504 C C . GLY A 1 453 ? -7.327 -2.994 -17.824 1.00 92.38 453 GLY A C 1
ATOM 3505 O O . GLY A 1 453 ? -6.754 -1.911 -17.731 1.00 92.38 453 GLY A O 1
ATOM 3506 N N . GLY A 1 454 ? -8.639 -3.142 -17.704 1.00 91.06 454 GLY A N 1
ATOM 3507 C CA . GLY A 1 454 ? -9.568 -2.084 -17.355 1.00 91.06 454 GLY A CA 1
ATOM 3508 C C . GLY A 1 454 ? -10.666 -2.637 -16.460 1.00 91.06 454 GLY A C 1
ATOM 3509 O O . GLY A 1 454 ? -11.244 -3.686 -16.745 1.00 91.06 454 GLY A O 1
ATOM 3510 N N . VAL A 1 455 ? -10.947 -1.922 -15.379 1.00 91.06 455 VAL A N 1
ATOM 3511 C CA . VAL A 1 455 ? -12.043 -2.221 -14.453 1.00 91.06 455 VAL A CA 1
ATOM 3512 C C . VAL A 1 455 ? -13.273 -1.368 -14.763 1.00 91.06 455 VAL A C 1
ATOM 3514 O O . VAL A 1 455 ? -13.170 -0.381 -15.500 1.00 91.06 455 VAL A O 1
ATOM 3517 N N . ASP A 1 456 ? -14.421 -1.763 -14.208 1.00 87.44 456 ASP A N 1
ATOM 3518 C CA . ASP A 1 456 ? -15.672 -1.004 -14.222 1.00 87.44 456 ASP A CA 1
ATOM 3519 C C . ASP A 1 456 ? -16.061 -0.511 -15.630 1.00 87.44 456 ASP A C 1
ATOM 3521 O O . ASP A 1 456 ? -16.316 0.670 -15.881 1.00 87.44 456 ASP A O 1
ATOM 3525 N N . ARG A 1 457 ? -16.104 -1.446 -16.581 1.00 81.00 457 ARG A N 1
ATOM 3526 C CA . ARG A 1 457 ? -16.469 -1.237 -17.984 1.00 81.00 457 ARG A CA 1
ATOM 3527 C C . ARG A 1 457 ? -17.947 -1.574 -18.204 1.00 81.00 457 ARG A C 1
ATOM 3529 O O . ARG A 1 457 ? -18.391 -2.689 -17.933 1.00 81.00 457 ARG A O 1
ATOM 3536 N N . THR A 1 458 ? -18.723 -0.607 -18.688 1.00 74.81 458 THR A N 1
ATOM 3537 C CA . THR A 1 458 ? -20.156 -0.774 -18.991 1.00 74.81 458 THR A CA 1
ATOM 3538 C C . THR A 1 458 ? -20.367 -1.813 -20.099 1.00 74.81 458 THR A C 1
ATOM 3540 O O . THR A 1 458 ? -19.587 -1.866 -21.038 1.00 74.81 458 THR A O 1
ATOM 3543 N N . GLY A 1 459 ? -21.377 -2.679 -20.014 1.00 57.97 459 GLY A N 1
ATOM 3544 C CA . GLY A 1 459 ? -21.656 -3.667 -21.076 1.00 57.97 459 GLY A CA 1
ATOM 3545 C C . GLY A 1 459 ? -20.768 -4.925 -21.093 1.00 57.97 459 GLY A C 1
ATOM 3546 O O . GLY A 1 459 ? -20.946 -5.776 -21.956 1.00 57.97 459 GLY A O 1
ATOM 3547 N N . ILE A 1 460 ? -19.848 -5.106 -20.135 1.00 57.25 460 ILE A N 1
ATOM 3548 C CA . ILE A 1 460 ? -19.174 -6.400 -19.900 1.00 57.25 460 ILE A CA 1
ATOM 3549 C C . ILE A 1 460 ? -19.938 -7.135 -18.791 1.00 57.25 460 ILE A C 1
ATOM 3551 O O . ILE A 1 460 ? -19.554 -7.067 -17.632 1.00 57.25 460 ILE A O 1
ATOM 3555 N N . ILE A 1 461 ? -21.056 -7.792 -19.100 1.00 49.53 461 ILE A N 1
ATOM 3556 C CA . ILE A 1 461 ? -21.838 -8.535 -18.091 1.00 49.53 461 ILE A CA 1
ATOM 3557 C C . ILE A 1 461 ? -22.112 -9.954 -18.604 1.00 49.53 461 ILE A C 1
ATOM 3559 O O . ILE A 1 461 ? -23.242 -10.300 -18.916 1.00 49.53 461 ILE A O 1
ATOM 3563 N N . SER A 1 462 ? -21.064 -10.765 -18.787 1.00 39.78 462 SER A N 1
ATOM 3564 C CA . SER A 1 462 ? -21.114 -12.240 -18.672 1.00 39.78 462 SER A CA 1
ATOM 3565 C C . SER A 1 462 ? -19.798 -12.909 -19.091 1.00 39.78 462 SER A C 1
ATOM 3567 O O . SER A 1 462 ? -19.053 -12.433 -19.950 1.00 39.78 462 SER A O 1
ATOM 3569 N N . ARG A 1 463 ? -19.507 -14.049 -18.446 1.00 44.56 463 ARG A N 1
ATOM 3570 C CA . ARG A 1 463 ? -18.438 -14.987 -18.807 1.00 44.56 463 ARG A CA 1
ATOM 3571 C C . ARG A 1 463 ? -18.874 -15.787 -20.035 1.00 44.56 463 ARG A C 1
ATOM 3573 O O . ARG A 1 463 ? -19.649 -16.717 -19.880 1.00 44.56 463 ARG A O 1
ATOM 3580 N N . GLN A 1 464 ? -18.348 -15.431 -21.203 1.00 36.50 464 GLN A N 1
ATOM 3581 C CA . GLN A 1 464 ? -17.958 -16.302 -22.328 1.00 36.50 464 GLN A CA 1
ATOM 3582 C C . GLN A 1 464 ? -17.797 -15.406 -23.565 1.00 36.50 464 GLN A C 1
ATOM 3584 O O . GLN A 1 464 ? -18.743 -15.163 -24.300 1.00 36.50 464 GLN A O 1
ATOM 3589 N N . GLY A 1 465 ? -16.596 -14.876 -23.796 1.00 31.75 465 GLY A N 1
ATOM 3590 C CA . GLY A 1 465 ? -16.339 -14.055 -24.979 1.00 31.75 465 GLY A CA 1
ATOM 3591 C C . GLY A 1 465 ? -14.852 -13.977 -25.282 1.00 31.75 465 GLY A C 1
ATOM 3592 O O . GLY A 1 465 ? -14.074 -13.457 -24.484 1.00 31.75 465 GLY A O 1
ATOM 3593 N N . ARG A 1 466 ? -14.436 -14.536 -26.422 1.00 29.78 466 ARG A N 1
ATOM 3594 C CA . ARG A 1 466 ? -13.081 -14.362 -26.958 1.00 29.78 466 ARG A CA 1
ATOM 3595 C C . ARG A 1 466 ? -12.971 -12.938 -27.506 1.00 29.78 466 ARG A C 1
ATOM 3597 O O . ARG A 1 466 ? -13.487 -12.668 -28.581 1.00 29.78 466 ARG A O 1
ATOM 3604 N N . ALA A 1 467 ? -12.266 -12.048 -26.811 1.00 30.48 467 ALA A N 1
ATOM 3605 C CA . ALA A 1 467 ? -12.019 -10.697 -27.311 1.00 30.48 467 ALA A CA 1
ATOM 3606 C C . ALA A 1 467 ? -11.131 -10.722 -28.575 1.00 30.48 467 ALA A C 1
ATOM 3608 O O . ALA A 1 467 ? -10.004 -11.225 -28.545 1.00 30.48 467 ALA A O 1
ATOM 3609 N N . ARG A 1 468 ? -11.610 -10.149 -29.690 1.00 27.39 468 ARG A N 1
ATOM 3610 C CA . ARG A 1 468 ? -10.793 -9.867 -30.886 1.00 27.39 468 ARG A CA 1
ATOM 3611 C C . ARG A 1 468 ? -10.052 -8.536 -30.719 1.00 27.39 468 ARG A C 1
ATOM 3613 O O . ARG A 1 468 ? -10.660 -7.471 -30.655 1.00 27.39 468 ARG A O 1
ATOM 3620 N N . VAL A 1 469 ? -8.721 -8.585 -30.731 1.00 30.47 469 VAL A N 1
ATOM 3621 C CA . VAL A 1 469 ? -7.859 -7.398 -30.866 1.00 30.47 469 VAL A CA 1
ATOM 3622 C C . VAL A 1 469 ? -7.828 -6.992 -32.345 1.00 30.47 469 VAL A C 1
ATOM 3624 O O . VAL A 1 469 ? -7.249 -7.706 -33.164 1.00 30.47 469 VAL A O 1
ATOM 3627 N N . ARG A 1 470 ? -8.450 -5.868 -32.724 1.00 27.41 470 ARG A N 1
ATOM 3628 C CA . ARG A 1 470 ? -8.307 -5.294 -34.074 1.00 27.41 470 ARG A CA 1
ATOM 3629 C C . ARG A 1 470 ? -7.153 -4.289 -34.068 1.00 27.41 470 ARG A C 1
ATOM 3631 O O . ARG A 1 470 ? -7.275 -3.187 -33.541 1.00 27.41 470 ARG A O 1
ATOM 3638 N N . ARG A 1 471 ? -6.038 -4.635 -34.723 1.00 28.11 471 ARG A N 1
ATOM 3639 C CA . ARG A 1 471 ? -5.007 -3.660 -35.121 1.00 28.11 471 ARG A CA 1
ATOM 3640 C C . ARG A 1 471 ? -5.628 -2.654 -36.100 1.00 28.11 471 ARG A C 1
ATOM 3642 O O . ARG A 1 471 ? -5.918 -3.021 -37.234 1.00 28.11 471 ARG A O 1
ATOM 3649 N N . ARG A 1 472 ? -5.786 -1.387 -35.707 1.00 26.45 472 ARG A N 1
ATOM 3650 C CA . ARG A 1 472 ? -5.745 -0.275 -36.670 1.00 26.45 472 ARG A CA 1
ATOM 3651 C C . ARG A 1 472 ? -4.322 0.269 -36.661 1.00 26.45 472 ARG A C 1
ATOM 3653 O O . ARG A 1 472 ? -3.933 0.976 -35.740 1.00 26.45 472 ARG A O 1
ATOM 3660 N N . LEU A 1 473 ? -3.539 -0.129 -37.661 1.00 23.27 473 LEU A N 1
ATOM 3661 C CA . LEU A 1 473 ? -2.275 0.522 -37.987 1.00 23.27 473 LEU A CA 1
ATOM 3662 C C . LEU A 1 473 ? -2.633 1.916 -38.532 1.00 23.27 473 LEU A C 1
ATOM 3664 O O . LEU A 1 473 ? -3.156 2.014 -39.639 1.00 23.27 473 LEU A O 1
ATOM 3668 N N . PHE A 1 474 ? -2.397 2.985 -37.773 1.00 23.39 474 PHE A N 1
ATOM 3669 C CA . PHE A 1 474 ? -2.263 4.311 -38.375 1.00 23.39 474 PHE A CA 1
ATOM 3670 C C . PHE A 1 474 ? -0.809 4.447 -38.822 1.00 23.39 474 PHE A C 1
ATOM 3672 O O . PHE A 1 474 ? 0.056 4.865 -38.061 1.00 23.39 474 PHE A O 1
ATOM 3679 N N . MET A 1 475 ? -0.534 4.030 -40.057 1.00 21.92 475 MET A N 1
ATOM 3680 C CA . MET A 1 475 ? 0.656 4.480 -40.770 1.00 21.92 475 MET A CA 1
ATOM 3681 C C . MET A 1 475 ? 0.288 5.837 -41.370 1.00 21.92 475 MET A C 1
ATOM 3683 O O . MET A 1 475 ? -0.427 5.904 -42.368 1.00 21.92 475 MET A O 1
ATOM 3687 N N . CYS A 1 476 ? 0.712 6.924 -40.726 1.00 22.28 476 CYS A N 1
ATOM 3688 C CA . CYS A 1 476 ? 0.691 8.243 -41.348 1.00 22.28 476 CYS A CA 1
ATOM 3689 C C . CYS A 1 476 ? 1.809 8.263 -42.398 1.00 22.28 476 CYS A C 1
ATOM 3691 O O . CYS A 1 476 ? 2.950 8.607 -42.109 1.00 22.28 476 CYS A O 1
ATOM 3693 N N . LEU A 1 477 ? 1.494 7.802 -43.606 1.00 22.17 477 LEU A N 1
ATOM 3694 C CA . LEU A 1 477 ? 2.300 8.042 -44.794 1.00 22.17 477 LEU A CA 1
ATOM 3695 C C . LEU A 1 477 ? 1.600 9.148 -45.576 1.00 22.17 477 LEU A C 1
ATOM 3697 O O . LEU A 1 477 ? 0.594 8.919 -46.248 1.00 22.17 477 LEU A O 1
ATOM 3701 N N . GLU A 1 478 ? 2.130 10.363 -45.461 1.00 25.88 478 GLU A N 1
ATOM 3702 C CA . GLU A 1 478 ? 1.805 11.455 -46.368 1.00 25.88 478 GLU A CA 1
ATOM 3703 C C . GLU A 1 478 ? 2.158 11.036 -47.800 1.00 25.88 478 GLU A C 1
ATOM 3705 O O . GLU A 1 478 ? 3.316 11.050 -48.214 1.00 25.88 478 GLU A O 1
ATOM 3710 N N . ARG A 1 479 ? 1.145 10.687 -48.593 1.00 22.98 479 ARG A N 1
ATOM 3711 C CA . ARG A 1 479 ? 1.204 10.832 -50.048 1.00 22.98 479 ARG A CA 1
ATOM 3712 C C . ARG A 1 479 ? -0.097 11.444 -50.537 1.00 22.98 479 ARG A C 1
ATOM 3714 O O . ARG A 1 479 ? -1.165 10.848 -50.452 1.00 22.98 479 ARG A O 1
ATOM 3721 N N . ARG A 1 480 ? 0.028 12.663 -51.063 1.00 27.64 480 ARG A N 1
ATOM 3722 C CA . ARG A 1 480 ? -0.986 13.339 -51.875 1.00 27.64 480 ARG A CA 1
ATOM 3723 C C . ARG A 1 480 ? -1.463 12.396 -52.980 1.00 27.64 480 ARG A C 1
ATOM 3725 O O . ARG A 1 480 ? -0.641 11.959 -53.780 1.00 27.64 480 ARG A O 1
ATOM 3732 N N . CYS A 1 481 ? -2.771 12.183 -53.091 1.00 22.86 481 CYS A N 1
ATOM 3733 C CA . CYS A 1 481 ? -3.420 11.872 -54.362 1.00 22.86 481 CYS A CA 1
ATOM 3734 C C . CYS A 1 481 ? -4.855 12.408 -54.383 1.00 22.86 481 CYS A C 1
ATOM 3736 O O . CYS A 1 481 ? -5.565 12.397 -53.381 1.00 22.86 481 CYS A O 1
ATOM 3738 N N . ARG A 1 482 ? -5.200 12.966 -55.546 1.00 23.55 482 ARG A N 1
ATOM 3739 C CA . ARG A 1 482 ? -6.433 13.678 -55.888 1.00 23.55 482 ARG A CA 1
ATOM 3740 C C . ARG A 1 482 ? -7.634 12.725 -56.038 1.00 23.55 482 ARG A C 1
ATOM 3742 O O . ARG A 1 482 ? -7.496 11.512 -56.091 1.00 23.55 482 ARG A O 1
ATOM 3749 N N . SER A 1 483 ? -8.799 13.360 -56.085 1.00 24.86 483 SER A N 1
ATOM 3750 C CA . SER A 1 483 ? -10.196 12.904 -56.087 1.00 24.86 483 SER A CA 1
ATOM 3751 C C . SER A 1 483 ? -10.659 11.893 -57.157 1.00 24.86 483 SER A C 1
ATOM 3753 O O . SER A 1 483 ? -10.241 12.038 -58.299 1.00 24.86 483 SER A O 1
ATOM 3755 N N . ARG A 1 484 ? -11.689 11.097 -56.766 1.00 25.08 484 ARG A N 1
ATOM 3756 C CA . ARG A 1 484 ? -12.866 10.523 -57.505 1.00 25.08 484 ARG A CA 1
ATOM 3757 C C . ARG A 1 484 ? -12.562 9.620 -58.732 1.00 25.08 484 ARG A C 1
ATOM 3759 O O . ARG A 1 484 ? -11.703 9.960 -59.522 1.00 25.08 484 ARG A O 1
ATOM 3766 N N . HIS A 1 485 ? -13.195 8.460 -58.968 1.00 26.69 485 HIS A N 1
ATOM 3767 C CA . HIS A 1 485 ? -14.632 8.128 -59.022 1.00 26.69 485 HIS A CA 1
ATOM 3768 C C . HIS A 1 485 ? -14.868 6.582 -59.034 1.00 26.69 485 HIS A C 1
ATOM 3770 O O . HIS A 1 485 ? -13.974 5.840 -59.428 1.00 26.69 485 HIS A O 1
ATOM 3776 N N . ASP A 1 486 ? -16.101 6.186 -58.674 1.00 28.12 486 ASP A N 1
ATOM 3777 C CA . ASP A 1 486 ? -16.929 5.020 -59.093 1.00 28.12 486 ASP A CA 1
ATOM 3778 C C . ASP A 1 486 ? -16.713 3.570 -58.595 1.00 28.12 486 ASP A C 1
ATOM 3780 O O . ASP A 1 486 ? -15.616 3.022 -58.613 1.00 28.12 486 ASP A O 1
ATOM 3784 N N . GLY A 1 487 ? -17.848 2.917 -58.267 1.00 26.33 487 GLY A N 1
ATOM 3785 C CA . GLY A 1 487 ? -18.057 1.468 -58.440 1.00 26.33 487 GLY A CA 1
ATOM 3786 C C . GLY A 1 487 ? -18.637 0.694 -57.246 1.00 26.33 487 GLY A C 1
ATOM 3787 O O . GLY A 1 487 ? -17.907 0.320 -56.335 1.00 26.33 487 GLY A O 1
ATOM 3788 N N . GLU A 1 488 ? -19.938 0.391 -57.280 1.00 28.95 488 GLU A N 1
ATOM 3789 C CA . GLU A 1 488 ? -20.651 -0.510 -56.360 1.00 28.95 488 GLU A CA 1
ATOM 3790 C C . GLU A 1 488 ? -20.090 -1.947 -56.336 1.00 28.95 488 GLU A C 1
ATOM 3792 O O . GLU A 1 488 ? -19.802 -2.531 -57.376 1.00 28.95 488 GLU A O 1
ATOM 3797 N N . SER A 1 489 ? -20.080 -2.585 -55.159 1.00 26.53 489 SER A N 1
ATOM 3798 C CA . SER A 1 489 ? -20.615 -3.951 -55.010 1.00 26.53 489 SER A CA 1
ATOM 3799 C C . SER A 1 489 ? -20.941 -4.249 -53.542 1.00 26.53 489 SER A C 1
ATOM 3801 O O . SER A 1 489 ? -20.103 -4.161 -52.643 1.00 26.53 489 SER A O 1
ATOM 3803 N N . GLN A 1 490 ? -22.209 -4.578 -53.290 1.00 27.89 490 GLN A N 1
ATOM 3804 C CA . GLN A 1 490 ? -22.662 -5.171 -52.039 1.00 27.89 490 GLN A CA 1
ATOM 3805 C C . GLN A 1 490 ? -22.298 -6.659 -52.030 1.00 27.89 490 GLN A C 1
ATOM 3807 O O . GLN A 1 490 ? -22.740 -7.411 -52.893 1.00 27.89 490 GLN A O 1
ATOM 3812 N N . SER A 1 491 ? -21.609 -7.116 -50.986 1.00 24.34 491 SER A N 1
ATOM 3813 C CA . SER A 1 491 ? -21.737 -8.496 -50.513 1.00 24.34 491 SER A CA 1
ATOM 3814 C C . SER A 1 491 ? -21.933 -8.477 -49.002 1.00 24.34 491 SER A C 1
ATOM 3816 O O . SER A 1 491 ? -20.998 -8.265 -48.225 1.00 24.34 491 SER A O 1
ATOM 3818 N N . ARG A 1 492 ? -23.190 -8.663 -48.591 1.00 26.08 492 ARG A N 1
ATOM 3819 C CA . ARG A 1 492 ? -23.573 -8.971 -47.215 1.00 26.08 492 ARG A CA 1
ATOM 3820 C C . ARG A 1 492 ? -22.925 -10.297 -46.820 1.00 26.08 492 ARG A C 1
ATOM 3822 O O . ARG A 1 492 ? -23.238 -11.319 -47.408 1.00 26.08 492 ARG A O 1
ATOM 3829 N N . ASN A 1 493 ? -22.095 -10.265 -45.786 1.00 22.09 493 ASN A N 1
ATOM 3830 C CA . ASN A 1 493 ? -21.908 -11.389 -44.876 1.00 22.09 493 ASN A CA 1
ATOM 3831 C C . ASN A 1 493 ? -22.006 -10.832 -43.456 1.00 22.09 493 ASN A C 1
ATOM 3833 O O . ASN A 1 493 ? -21.025 -10.429 -42.832 1.00 22.09 493 ASN A O 1
ATOM 3837 N N . SER A 1 494 ? -23.249 -10.731 -42.991 1.00 23.42 494 SER A N 1
ATOM 3838 C CA . SER A 1 494 ? -23.586 -10.509 -41.595 1.00 23.42 494 SER A CA 1
ATOM 3839 C C . SER A 1 494 ? -23.323 -11.797 -40.819 1.00 23.42 494 SER A C 1
ATOM 3841 O O . SER A 1 494 ? -24.071 -12.761 -40.955 1.00 23.42 494 SER A O 1
ATOM 3843 N N . CYS A 1 495 ? -22.295 -11.786 -39.976 1.00 21.28 495 CYS A N 1
ATOM 3844 C CA . CYS A 1 495 ? -22.217 -12.676 -38.824 1.00 21.28 495 CYS A CA 1
ATOM 3845 C C . CYS A 1 495 ? -22.380 -11.814 -37.572 1.00 21.28 495 CYS A C 1
ATOM 3847 O O . CYS A 1 495 ? -21.452 -11.132 -37.142 1.00 21.28 495 CYS A O 1
ATOM 3849 N N . THR A 1 496 ? -23.594 -11.819 -37.032 1.00 25.33 496 THR A N 1
ATOM 3850 C CA . THR A 1 496 ? -23.935 -11.351 -35.689 1.00 25.33 496 THR A CA 1
ATOM 3851 C C . THR A 1 496 ? -23.285 -12.267 -34.654 1.00 25.33 496 THR A C 1
ATOM 3853 O O . THR A 1 496 ? -23.534 -13.470 -34.649 1.00 25.33 496 THR A O 1
ATOM 3856 N N . GLY A 1 497 ? -22.457 -11.697 -33.781 1.00 26.86 497 GLY A N 1
ATOM 3857 C CA . GLY A 1 497 ? -21.875 -12.360 -32.617 1.00 26.86 497 GLY A CA 1
ATOM 3858 C C . GLY A 1 497 ? -21.532 -11.309 -31.564 1.00 26.86 497 GLY A C 1
ATOM 3859 O O . GLY A 1 497 ? -20.917 -10.299 -31.894 1.00 26.86 497 GLY A O 1
ATOM 3860 N N . HIS A 1 498 ? -22.008 -11.522 -30.337 1.00 37.16 498 HIS A N 1
ATOM 3861 C CA . HIS A 1 498 ? -21.890 -10.641 -29.173 1.00 37.16 498 HIS A CA 1
ATOM 3862 C C . HIS A 1 498 ? -20.447 -10.187 -28.897 1.00 37.16 498 HIS A C 1
ATOM 3864 O O . HIS A 1 498 ? -19.684 -10.947 -28.315 1.00 37.16 498 HIS A O 1
ATOM 3870 N N . ASP A 1 499 ? -20.087 -8.946 -29.233 1.00 43.66 499 ASP A N 1
ATOM 3871 C CA . ASP A 1 499 ? -18.804 -8.347 -28.845 1.00 43.66 499 ASP A CA 1
ATOM 3872 C C . ASP A 1 499 ? -19.000 -6.858 -28.513 1.00 43.66 499 ASP A C 1
ATOM 3874 O O . ASP A 1 499 ? -19.134 -6.024 -29.403 1.00 43.66 499 ASP A O 1
ATOM 3878 N N . GLY A 1 500 ? -19.004 -6.513 -27.220 1.00 57.97 500 GLY A N 1
ATOM 3879 C CA . GLY A 1 500 ? -19.173 -5.130 -26.741 1.00 57.97 500 GLY A CA 1
ATOM 3880 C C . GLY A 1 500 ? -17.879 -4.306 -26.681 1.00 57.97 500 GLY A C 1
ATOM 3881 O O . GLY A 1 500 ? -17.910 -3.146 -26.271 1.00 57.97 500 GLY A O 1
ATOM 3882 N N . TYR A 1 501 ? -16.719 -4.878 -27.043 1.00 53.62 501 TYR A N 1
ATOM 3883 C CA . TYR A 1 501 ? -15.412 -4.219 -26.906 1.00 53.62 501 TYR A CA 1
ATOM 3884 C C . TYR A 1 501 ? -14.427 -4.551 -28.034 1.00 53.62 501 TYR A C 1
ATOM 3886 O O . TYR A 1 501 ? -14.296 -5.701 -28.443 1.00 53.62 501 TYR A O 1
ATOM 3894 N N . SER A 1 502 ? -13.660 -3.547 -28.475 1.00 68.19 502 SER A N 1
ATOM 3895 C CA . SER A 1 502 ? -12.497 -3.712 -29.361 1.00 68.19 502 SER A CA 1
ATOM 3896 C C . SER A 1 502 ? -11.224 -3.234 -28.673 1.00 68.19 502 SER A C 1
ATOM 3898 O O . SER A 1 502 ? -11.213 -2.198 -28.000 1.00 68.19 502 SER A O 1
ATOM 3900 N N . LEU A 1 503 ? -10.134 -3.969 -28.899 1.00 62.72 503 LEU A N 1
ATOM 3901 C CA . LEU A 1 503 ? -8.803 -3.628 -28.412 1.00 62.72 503 LEU A CA 1
ATOM 3902 C C . LEU A 1 503 ? -7.882 -3.261 -29.575 1.00 62.72 503 LEU A C 1
ATOM 3904 O O . LEU A 1 503 ? -7.792 -4.012 -30.549 1.00 62.72 503 LEU A O 1
ATOM 3908 N N . ALA A 1 504 ? -7.164 -2.151 -29.437 1.00 64.62 504 ALA A N 1
ATOM 3909 C CA . ALA A 1 504 ? -6.055 -1.791 -30.309 1.00 64.62 504 ALA A CA 1
ATOM 3910 C C . ALA A 1 504 ? -4.779 -1.635 -29.474 1.00 64.62 504 ALA A C 1
ATOM 3912 O O . ALA A 1 504 ? -4.801 -0.978 -28.432 1.00 64.62 504 ALA A O 1
ATOM 3913 N N . CYS A 1 505 ? -3.683 -2.226 -29.955 1.00 56.38 505 CYS A N 1
ATOM 3914 C CA . CYS A 1 505 ? -2.350 -2.036 -29.393 1.00 56.38 505 CYS A CA 1
ATOM 3915 C C . CYS A 1 505 ? -1.421 -1.470 -30.469 1.00 56.38 505 CYS A C 1
ATOM 3917 O O . CYS A 1 505 ? -1.331 -2.050 -31.558 1.00 56.38 505 CYS A O 1
ATOM 3919 N N . SER A 1 506 ? -0.719 -0.381 -30.159 1.00 56.94 506 SER A N 1
ATOM 3920 C CA . SER A 1 506 ? 0.386 0.135 -30.973 1.00 56.94 506 SER A CA 1
ATOM 3921 C C . SER A 1 506 ? 1.688 -0.040 -30.198 1.00 56.94 506 SER A C 1
ATOM 3923 O O . SER A 1 506 ? 1.764 0.367 -29.035 1.00 56.94 506 SER A O 1
ATOM 3925 N N . ALA A 1 507 ? 2.661 -0.684 -30.840 1.00 43.47 507 ALA A N 1
ATOM 3926 C CA . ALA A 1 507 ? 4.006 -0.867 -30.310 1.00 43.47 507 ALA A CA 1
ATOM 3927 C C . ALA A 1 507 ? 4.858 0.364 -30.603 1.00 43.47 507 ALA A C 1
ATOM 3929 O O . ALA A 1 507 ? 4.689 0.907 -31.720 1.00 43.47 507 ALA A O 1
#

Mean predicted aligned error: 8.12 Å

Solvent-accessible surface area (backbone atoms only — not comparable to full-atom values): 28694 Å² total; per-residue (Å²): 124,72,68,82,74,78,86,59,93,67,62,89,92,66,54,69,66,63,52,49,41,56,56,35,50,76,72,72,42,83,44,54,52,77,40,71,59,23,63,75,48,54,45,56,57,91,44,72,67,54,90,78,34,9,45,78,80,58,65,71,28,63,53,48,67,24,37,37,35,82,89,77,72,40,72,47,62,70,83,50,30,32,38,22,19,30,59,85,82,62,46,42,59,41,36,78,88,26,33,23,48,65,60,31,30,30,50,21,49,53,26,41,66,42,33,48,52,43,43,51,54,56,49,47,49,63,76,74,42,92,56,42,25,42,28,40,25,57,65,48,54,83,78,76,50,76,42,89,94,53,82,74,75,39,65,68,52,18,41,76,62,64,58,20,67,53,24,41,52,52,51,19,67,76,67,80,51,75,77,83,78,59,48,38,35,65,69,56,49,48,49,52,26,47,27,40,50,47,47,44,40,52,43,38,60,52,46,38,71,77,40,59,76,47,40,41,32,33,59,34,72,43,65,73,44,35,53,85,66,59,90,93,51,66,50,64,59,48,46,76,71,38,74,43,26,41,26,45,48,60,26,24,31,54,56,62,59,30,18,65,58,54,50,31,47,31,48,26,35,46,44,59,46,35,61,80,42,91,64,32,51,56,20,41,49,32,38,43,43,39,46,29,73,49,18,68,96,36,41,25,30,46,22,35,29,23,55,60,18,32,58,36,40,42,53,54,50,50,52,60,42,58,42,66,29,100,85,72,30,54,36,81,44,72,42,70,44,43,79,93,34,61,32,26,61,32,77,60,22,71,64,30,81,65,69,53,34,68,37,66,63,65,55,65,69,50,48,50,32,39,39,42,48,30,30,54,89,92,46,56,44,64,93,55,99,87,55,92,72,68,64,29,79,49,71,60,88,82,75,84,81,82,55,58,75,54,80,62,54,81,39,19,72,49,74,52,70,45,57,47,97,85,65,48,62,34,54,62,22,42,34,38,48,28,30,64,85,77,67,53,68,47,77,52,51,20,38,66,73,4,41,40,70,49,56,72,35,75,76,45,85,77,96,82,73,87,79,60,69,52,75,76,80,84,74,89,71,95,70,92,79,85,82,89,84,92,82,91,82,90,78,92,79,86,78,89,71,94,68,54,52,43,34,35,66,53,124

Nearest PDB structures (foldseek):
  5oq3-assembly1_A  TM=7.533E-01  e=1.916E-15  Clostridioides difficile
  8k7v-assembly1_B  TM=5.950E-01  e=1.615E-04  Blautia pseudococcoides
  6phw-assembly1_A  TM=6.033E-01  e=2.698E-03  Streptococcus pneumoniae TIGR4
  7o7l-assembly1_B  TM=7.277E-01  e=9.618E-01  Homo sapiens
  6wgd-assembly3_C  TM=3.343E-01  e=1.498E-02  Bacillus licheniformis

pLDDT: mean 86.81, std 19.32, range [21.28, 98.69]

Radius of gyration: 25.81 Å; Cα contacts (8 Å, |Δi|>4): 954; chains: 1; bounding box: 57×52×96 Å

Secondary structure (DSSP, 8-state):
-PPPPTT--PPTT--HHHHHHHHHHHTT---EEEEESSEEE-S-TTSPP-SSSSS-SSTTSHHHHHTEETTTTEE--GGG--B--PPSSPPBTEETTTTEETTEEEB-TTSHHHHHHHHHHHHHHHHHS--SEEEEE--SPPP-BPPTTSPPP-TTT--S----HHHHHHHHHHHT--SPPPTT-HHHHHHHHHHHHHHHHHHHHHHHHH-TT-EEEEEEE--SSPPP--TTS-HHHHHHH-TT-HHHHTS---HHHHHHHTS-SEEEEEE---TTSTTHHHHHHHHHHHHHHT-TTSEEEEEEEGGGS-HHHHHHHHHHHHSPPTTS---SEEEEE-GGGS---BTT-TT-SSTTPPBPP--HHHHHHHHHHSEETTEESS--TT------TT-SPPPPPP-HHHHS-SEEEEEEE-B-TT--B--S-EEEEEETTT--EEEEE--TTSEEEEEEEET--SS-----B-------------------------------EEEEEE-